Protein AF-0000000083614802 (afdb_homodimer)

Radius of gyration: 26.98 Å; Cα contacts (8 Å, |Δi|>4): 1663; chains: 2; bounding box: 56×86×60 Å

Secondary structure (DSSP, 8-state):
-BGGGS-SSEEEEEHHHHHHHHHHHHHHHHHTT-EE--BTTTT--HHHHHHHHHTT-S-EEESSHHHHHHHHHTT--EEEEEEE--SHHHHHHHHHHTTTSEEEEEE--HHHHHHHHHHHHHHT--EEEEEEB-SS--SSSBSSHHHHHHHHHHHHHSTTEEEEEEEE--GGGTT---HHHHHHHHHHHHHHHHHHHHHHHHTT----EEEE--TTTGGG--TT---SEE---GGGT--HHHHTTT-S----EEEEEEEEEE-SSEEEES--TTTS--SSS--B-TT---S--EE-SS-EEEEGGG----TT-EEEEB-S-HHHHHTT-SEEEEEETTEEEEEEE-TTTT---/-BGGGS-SSEEEEEHHHHHHHHHHHHHHHHHTT-EE--BTTTT--HHHHHHHHHTT-S-EEESSHHHHHHHHHTT-SEEEEEEE--SHHHHHHHHHHTTTSEEEEEE--HHHHHHHHHHHHHHT--EEEEEEB-SS--SSSBSSHHHHHHHHHHHHHSTTEEEEEEEE--GGGTT---HHHHHHHHHHHHHHHHHHHHHHHHTT----EEEE--TTTGGG--TT---SEE---GGGT--HHHHTTT-S----EEEEEEEEEE-SSEEEES--TTTS--SSS--B-TT---S--EE-SS-EEEEGGG----TT-EEEEB-S-HHHHHTT-SEEEEEETTEEEEEEE-TTTT---

InterPro domains:
  IPR001608 Alanine racemase, N-terminal [PF01168] (14-239)
  IPR026956 D-serine dehydratase-like domain [PF14031] (252-335)
  IPR026956 D-serine dehydratase-like domain [SM01119] (252-336)
  IPR029066 PLP-binding barrel [G3DSA:3.20.20.10] (15-237)
  IPR029066 PLP-binding barrel [SSF51419] (13-248)
  IPR042208 D-serine dehydratase-like domain superfamily [G3DSA:2.40.37.20] (6-346)
  IPR051466 D-amino acid metabolism enzyme [PTHR28004] (2-351)

pLDDT: mean 96.14, std 3.64, range [76.19, 98.88]

Sequence (706 aa):
MKISQLETPALYLDLDAFERNQKKMAQRLNKFKIDMFPHYKSVKCTTIAHMQIAAGAKGISCAKTEEAWDLAHAGIENILIANQVTSLENISRVASLAGCCNLTVCIDDEKNIDDLSAAASFYGTVIHCLVECNVGADRCGVNSKEEVLALANKIAESPGLEFQGIQAYAGQISHELDFTIREKVSIEKENYLKSIISFLNENQILVKRVTGVSTGSVQFRNADTVYTDVQVGSYAFMDASYGKLGLEYEHSLFVLSSVMTVNEKFVIMDTGRKSVGVDQAMPQIPGCNCEEINVSEEHTKLPADVLNAKVGDKIPIIPGHCCTTMNLHDYIYFVRDDKIIDRVEITSRGRSRMKISQLETPALYLDLDAFERNQKKMAQRLNKFKIDMFPHYKSVKCTTIAHMQIAAGAKGISCAKTEEAWDLAHAGIENILIANQVTSLENISRVASLAGCCNLTVCIDDEKNIDDLSAAASFYGTVIHCLVECNVGADRCGVNSKEEVLALANKIAESPGLEFQGIQAYAGQISHELDFTIREKVSIEKENYLKSIISFLNENQILVKRVTGVSTGSVQFRNADTVYTDVQVGSYAFMDASYGKLGLEYEHSLFVLSSVMTVNEKFVIMDTGRKSVGVDQAMPQIPGCNCEEINVSEEHTKLPADVLNAKVGDKIPIIPGHCCTTMNLHDYIYFVRDDKIIDRVEITSRGRSR

Structure (mmCIF, N/CA/C/O backbone):
data_AF-0000000083614802-model_v1
#
loop_
_entity.id
_entity.type
_entity.pdbx_description
1 polymer 'D-serine dehydratase-like domain-containing protein'
#
loop_
_atom_site.group_PDB
_atom_site.id
_atom_site.type_symbol
_atom_site.label_atom_id
_atom_site.label_alt_id
_atom_site.label_comp_id
_atom_site.label_asym_id
_atom_site.label_entity_id
_atom_site.label_seq_id
_atom_site.pdbx_PDB_ins_code
_atom_site.Cartn_x
_atom_site.Cartn_y
_atom_site.Cartn_z
_atom_site.occupancy
_atom_site.B_iso_or_equiv
_atom_site.auth_seq_id
_atom_site.auth_comp_id
_atom_site.auth_asym_id
_atom_site.auth_atom_id
_atom_site.pdbx_PDB_model_num
ATOM 1 N N . MET A 1 1 ? 23.062 10.375 -14.578 1 90.38 1 MET A N 1
ATOM 2 C CA . MET A 1 1 ? 22.609 10.859 -13.273 1 90.38 1 MET A CA 1
ATOM 3 C C . MET A 1 1 ? 22.938 9.844 -12.18 1 90.38 1 MET A C 1
ATOM 5 O O . MET A 1 1 ? 22.906 8.641 -12.422 1 90.38 1 MET A O 1
ATOM 9 N N . LYS A 1 2 ? 23.438 10.266 -11.148 1 94.56 2 LYS A N 1
ATOM 10 C CA . LYS A 1 2 ? 23.75 9.398 -10.016 1 94.56 2 LYS A CA 1
ATOM 11 C C . LYS A 1 2 ? 22.531 9.195 -9.117 1 94.56 2 LYS A C 1
ATOM 13 O O . LYS A 1 2 ? 21.609 10.016 -9.117 1 94.56 2 LYS A O 1
ATOM 18 N N . ILE A 1 3 ? 22.531 8.039 -8.398 1 94.81 3 ILE A N 1
ATOM 19 C CA . ILE A 1 3 ? 21.422 7.688 -7.504 1 94.81 3 ILE A CA 1
ATOM 20 C C . ILE A 1 3 ? 21.25 8.781 -6.449 1 94.81 3 ILE A C 1
ATOM 22 O O . ILE A 1 3 ? 20.141 9.07 -6.023 1 94.81 3 ILE A O 1
ATOM 26 N N . SER A 1 4 ? 22.375 9.422 -6.043 1 91.62 4 SER A N 1
ATOM 27 C CA . SER A 1 4 ? 22.344 10.453 -5.012 1 91.62 4 SER A CA 1
ATOM 28 C C . SER A 1 4 ? 21.562 11.68 -5.477 1 91.62 4 SER A C 1
ATOM 30 O O . SER A 1 4 ? 21.219 12.539 -4.668 1 91.62 4 SER A O 1
ATOM 32 N N . GLN A 1 5 ? 21.219 11.773 -6.703 1 92.81 5 GLN A N 1
ATOM 33 C CA . GLN A 1 5 ? 20.531 12.93 -7.27 1 92.81 5 GLN A CA 1
ATOM 34 C C . GLN A 1 5 ? 19.031 12.68 -7.379 1 92.81 5 GLN A C 1
ATOM 36 O O . GLN A 1 5 ? 18.266 13.578 -7.742 1 92.81 5 GLN A O 1
ATOM 41 N N . LEU A 1 6 ? 18.641 11.5 -7.062 1 94.75 6 LEU A N 1
ATOM 42 C CA . LEU A 1 6 ? 17.219 11.18 -7.148 1 94.75 6 LEU A CA 1
ATOM 43 C C . LEU A 1 6 ? 16.438 11.891 -6.055 1 94.75 6 LEU A C 1
ATOM 45 O O . LEU A 1 6 ? 16.906 12 -4.918 1 94.75 6 LEU A O 1
ATOM 49 N N . GLU A 1 7 ? 15.289 12.383 -6.418 1 94.5 7 GLU A N 1
ATOM 50 C CA . GLU A 1 7 ? 14.336 12.82 -5.398 1 94.5 7 GLU A CA 1
ATOM 51 C C . GLU A 1 7 ? 13.781 11.633 -4.617 1 94.5 7 GLU A C 1
ATOM 53 O O . GLU A 1 7 ? 13.555 10.562 -5.184 1 94.5 7 GLU A O 1
ATOM 58 N N . THR A 1 8 ? 13.57 11.812 -3.375 1 96.62 8 THR A N 1
ATOM 59 C CA . THR A 1 8 ? 13.125 10.727 -2.512 1 96.62 8 THR A CA 1
ATOM 60 C C . THR A 1 8 ? 11.703 10.977 -2.02 1 96.62 8 THR A C 1
ATOM 62 O O . THR A 1 8 ? 11.258 12.125 -1.947 1 96.62 8 THR A O 1
ATOM 65 N N . PRO A 1 9 ? 10.984 9.891 -1.75 1 97 9 PRO A N 1
ATOM 66 C CA . PRO A 1 9 ? 11.375 8.484 -1.875 1 97 9 PRO A CA 1
ATOM 67 C C . PRO A 1 9 ? 11.469 8.023 -3.328 1 97 9 PRO A C 1
ATOM 69 O O . PRO A 1 9 ? 10.734 8.516 -4.188 1 97 9 PRO A O 1
ATOM 72 N N . ALA A 1 10 ? 12.414 7.102 -3.559 1 97.94 10 ALA A N 1
ATOM 73 C CA . ALA A 1 10 ? 12.586 6.555 -4.902 1 97.94 10 ALA A CA 1
ATOM 74 C C . ALA A 1 10 ? 12.867 5.059 -4.855 1 97.94 10 ALA A C 1
ATOM 76 O O . ALA A 1 10 ? 13.75 4.609 -4.117 1 97.94 10 ALA A O 1
ATOM 77 N N . LEU A 1 11 ? 12.109 4.316 -5.613 1 98.75 11 LEU A N 1
ATOM 78 C CA . LEU A 1 11 ? 12.328 2.879 -5.75 1 98.75 11 LEU A CA 1
ATOM 79 C C . LEU A 1 11 ? 13.414 2.592 -6.781 1 98.75 11 LEU A C 1
ATOM 81 O O . LEU A 1 11 ? 13.398 3.16 -7.875 1 98.75 11 LEU A O 1
ATOM 85 N N . TYR A 1 12 ? 14.367 1.714 -6.395 1 98.69 12 TYR A N 1
ATOM 86 C CA . TYR A 1 12 ? 15.367 1.394 -7.41 1 98.69 12 TYR A CA 1
ATOM 87 C C . TYR A 1 12 ? 15.82 -0.056 -7.285 1 98.69 12 TYR A C 1
ATOM 89 O O . TYR A 1 12 ? 15.695 -0.665 -6.223 1 98.69 12 TYR A O 1
ATOM 97 N N . LEU A 1 13 ? 16.234 -0.589 -8.367 1 98.81 13 LEU A N 1
ATOM 98 C CA . LEU A 1 13 ? 16.734 -1.951 -8.523 1 98.81 13 LEU A CA 1
ATOM 99 C C . LEU A 1 13 ? 18.234 -1.958 -8.742 1 98.81 13 LEU A C 1
ATOM 101 O O . LEU A 1 13 ? 18.734 -1.324 -9.68 1 98.81 13 LEU A O 1
ATOM 105 N N . ASP A 1 14 ? 18.938 -2.586 -7.84 1 98.69 14 ASP A N 1
ATOM 106 C CA . ASP A 1 14 ? 20.328 -2.895 -8.125 1 98.69 14 ASP A CA 1
ATOM 107 C C . ASP A 1 14 ? 20.453 -3.982 -9.188 1 98.69 14 ASP A C 1
ATOM 109 O O . ASP A 1 14 ? 20.297 -5.168 -8.891 1 98.69 14 ASP A O 1
ATOM 113 N N . LEU A 1 15 ? 20.844 -3.615 -10.367 1 98.5 15 LEU A N 1
ATOM 114 C CA . LEU A 1 15 ? 20.797 -4.516 -11.508 1 98.5 15 LEU A CA 1
ATOM 115 C C . LEU A 1 15 ? 21.812 -5.645 -11.352 1 98.5 15 LEU A C 1
ATOM 117 O O . LEU A 1 15 ? 21.547 -6.785 -11.742 1 98.5 15 LEU A O 1
ATOM 121 N N . ASP A 1 16 ? 22.953 -5.336 -10.82 1 98.56 16 ASP A N 1
ATOM 122 C CA . ASP A 1 16 ? 23.969 -6.371 -10.664 1 98.56 16 ASP A CA 1
ATOM 123 C C . ASP A 1 16 ? 23.5 -7.461 -9.703 1 98.56 16 ASP A C 1
ATOM 125 O O . ASP A 1 16 ? 23.609 -8.648 -10.008 1 98.56 16 ASP A O 1
ATOM 129 N N . ALA A 1 17 ? 23.016 -7.039 -8.555 1 98.62 17 ALA A N 1
ATOM 130 C CA . ALA A 1 17 ? 22.5 -8.008 -7.586 1 98.62 17 ALA A CA 1
ATOM 131 C C . ALA A 1 17 ? 21.344 -8.797 -8.18 1 98.62 17 ALA A C 1
ATOM 133 O O . ALA A 1 17 ? 21.266 -10.016 -8.016 1 98.62 17 ALA A O 1
ATOM 134 N N . PHE A 1 18 ? 20.469 -8.117 -8.891 1 98.75 18 PHE A N 1
ATOM 135 C CA . PHE A 1 18 ? 19.312 -8.734 -9.539 1 98.75 18 PHE A CA 1
ATOM 136 C C . PHE A 1 18 ? 19.766 -9.805 -10.531 1 98.75 18 PHE A C 1
ATOM 138 O O . PHE A 1 18 ? 19.266 -10.93 -10.516 1 98.75 18 PHE A O 1
ATOM 145 N N . GLU A 1 19 ? 20.703 -9.461 -11.328 1 98.69 19 GLU A N 1
ATOM 146 C CA . GLU A 1 19 ? 21.203 -10.383 -12.344 1 98.69 19 GLU A CA 1
ATOM 147 C C . GLU A 1 19 ? 21.906 -11.586 -11.711 1 98.69 19 GLU A C 1
ATOM 149 O O . GLU A 1 19 ? 21.766 -12.711 -12.195 1 98.69 19 GLU A O 1
ATOM 154 N N . ARG A 1 20 ? 22.609 -11.336 -10.656 1 98.69 20 ARG A N 1
ATOM 155 C CA . ARG A 1 20 ? 23.234 -12.453 -9.945 1 98.69 20 ARG A CA 1
ATOM 156 C C . ARG A 1 20 ? 22.172 -13.383 -9.367 1 98.69 20 ARG A C 1
ATOM 158 O O . ARG A 1 20 ? 22.312 -14.602 -9.406 1 98.69 20 ARG A O 1
ATOM 165 N N . ASN A 1 21 ? 21.094 -12.805 -8.82 1 98.75 21 ASN A N 1
ATOM 166 C CA . ASN A 1 21 ? 19.984 -13.609 -8.328 1 98.75 21 ASN A CA 1
ATOM 167 C C . ASN A 1 21 ? 19.359 -14.453 -9.445 1 98.75 21 ASN A C 1
ATOM 169 O O . ASN A 1 21 ? 19.094 -15.641 -9.25 1 98.75 21 ASN A O 1
ATOM 173 N N . GLN A 1 22 ? 19.172 -13.797 -10.609 1 98.56 22 GLN A N 1
ATOM 174 C CA . GLN A 1 22 ? 18.594 -14.5 -11.758 1 98.56 22 GLN A CA 1
ATOM 175 C C . GLN A 1 22 ? 19.469 -15.688 -12.156 1 98.56 22 GLN A C 1
ATOM 177 O O . GLN A 1 22 ? 18.953 -16.797 -12.367 1 98.56 22 GLN A O 1
ATOM 182 N N . LYS A 1 23 ? 20.703 -15.453 -12.258 1 98.19 23 LYS A N 1
ATOM 183 C CA . LYS A 1 23 ? 21.656 -16.484 -12.688 1 98.19 23 LYS A CA 1
ATOM 184 C C . LYS A 1 23 ? 21.688 -17.641 -11.695 1 98.19 23 LYS A C 1
ATOM 186 O O . LYS A 1 23 ? 21.656 -18.812 -12.094 1 98.19 23 LYS A O 1
ATOM 191 N N . LYS A 1 24 ? 21.719 -17.297 -10.453 1 98.12 24 LYS A N 1
ATOM 192 C CA . LYS A 1 24 ? 21.766 -18.328 -9.406 1 98.12 24 LYS A CA 1
ATOM 193 C C . LYS A 1 24 ? 20.531 -19.203 -9.43 1 98.12 24 LYS A C 1
ATOM 195 O O . LYS A 1 24 ? 20.625 -20.422 -9.336 1 98.12 24 LYS A O 1
ATOM 200 N N . MET A 1 25 ? 19.359 -18.625 -9.539 1 98.38 25 MET A N 1
ATOM 201 C CA . MET A 1 25 ? 18.109 -19.375 -9.586 1 98.38 25 MET A CA 1
ATOM 202 C C . MET A 1 25 ? 18.062 -20.25 -10.836 1 98.38 25 MET A C 1
ATOM 204 O O . MET A 1 25 ? 17.719 -21.438 -10.75 1 98.38 25 MET A O 1
ATOM 208 N N . ALA A 1 26 ? 18.422 -19.688 -11.961 1 97.69 26 ALA A N 1
ATOM 209 C CA . ALA A 1 26 ? 18.422 -20.438 -13.211 1 97.69 26 ALA A CA 1
ATOM 210 C C . ALA A 1 26 ? 19.359 -21.641 -13.125 1 97.69 26 ALA A C 1
ATOM 212 O O . ALA A 1 26 ? 18.984 -22.734 -13.555 1 97.69 26 ALA A O 1
ATOM 213 N N . GLN A 1 27 ? 20.547 -21.391 -12.625 1 97.31 27 GLN A N 1
ATOM 214 C CA . GLN A 1 27 ? 21.516 -22.469 -12.492 1 97.31 27 GLN A CA 1
ATOM 215 C C . GLN A 1 27 ? 20.969 -23.594 -11.609 1 97.31 27 GLN A C 1
ATOM 217 O O . GLN A 1 27 ? 21.109 -24.781 -11.945 1 97.31 27 GLN A O 1
ATOM 222 N N . ARG A 1 28 ? 20.344 -23.234 -10.547 1 96.81 28 ARG A N 1
ATOM 223 C CA . ARG A 1 28 ? 19.781 -24.219 -9.641 1 96.81 28 ARG A CA 1
ATOM 224 C C . ARG A 1 28 ? 18.719 -25.047 -10.344 1 96.81 28 ARG A C 1
ATOM 226 O O . ARG A 1 28 ? 18.734 -26.281 -10.266 1 96.81 28 ARG A O 1
ATOM 233 N N . LEU A 1 29 ? 17.812 -24.422 -10.945 1 97.81 29 LEU A N 1
ATOM 234 C CA . LEU A 1 29 ? 16.672 -25.094 -11.555 1 97.81 29 LEU A CA 1
ATOM 235 C C . LEU A 1 29 ? 17.109 -25.922 -12.758 1 97.81 29 LEU A C 1
ATOM 237 O O . LEU A 1 29 ? 16.594 -27.031 -12.977 1 97.81 29 LEU A O 1
ATOM 241 N N . ASN A 1 30 ? 18.047 -25.375 -13.531 1 96.81 30 ASN A N 1
ATOM 242 C CA . ASN A 1 30 ? 18.562 -26.109 -14.688 1 96.81 30 ASN A CA 1
ATOM 243 C C . ASN A 1 30 ? 19.203 -27.422 -14.281 1 96.81 30 ASN A C 1
ATOM 245 O O . ASN A 1 30 ? 19.109 -28.422 -15.008 1 96.81 30 ASN A O 1
ATOM 249 N N . LYS A 1 31 ? 19.875 -27.359 -13.172 1 96.38 31 LYS A N 1
ATOM 250 C CA . LYS A 1 31 ? 20.531 -28.562 -12.656 1 96.38 31 LYS A CA 1
ATOM 251 C C . LYS A 1 31 ? 19.547 -29.719 -12.523 1 96.38 31 LYS A C 1
ATOM 253 O O . LYS A 1 31 ? 19.906 -30.875 -12.734 1 96.38 31 LYS A O 1
ATOM 258 N N . PHE A 1 32 ? 18.312 -29.406 -12.211 1 96.69 32 PHE A N 1
ATOM 259 C CA . PHE A 1 32 ? 17.312 -30.438 -11.938 1 96.69 32 PHE A CA 1
ATOM 260 C C . PHE A 1 32 ? 16.25 -30.469 -13.023 1 96.69 32 PHE A C 1
ATOM 262 O O . PHE A 1 32 ? 15.211 -31.109 -12.867 1 96.69 32 PHE A O 1
ATOM 269 N N . LYS A 1 33 ? 16.453 -29.688 -14.094 1 96.88 33 LYS A N 1
ATOM 270 C CA . LYS A 1 33 ? 15.547 -29.625 -15.234 1 96.88 33 LYS A CA 1
ATOM 271 C C . LYS A 1 33 ? 14.148 -29.188 -14.797 1 96.88 33 LYS A C 1
ATOM 273 O O . LYS A 1 33 ? 13.148 -29.781 -15.203 1 96.88 33 LYS A O 1
ATOM 278 N N . ILE A 1 34 ? 14.062 -28.281 -13.922 1 98.31 34 ILE A N 1
ATOM 279 C CA . ILE A 1 34 ? 12.828 -27.656 -13.453 1 98.31 34 ILE A CA 1
ATOM 280 C C . ILE A 1 34 ? 12.648 -26.297 -14.148 1 98.31 34 ILE A C 1
ATOM 282 O O . ILE A 1 34 ? 13.586 -25.5 -14.227 1 98.31 34 ILE A O 1
ATOM 286 N N . ASP A 1 35 ? 11.508 -26.109 -14.727 1 98.44 35 ASP A N 1
ATOM 287 C CA . ASP A 1 35 ? 11.234 -24.828 -15.391 1 98.44 35 ASP A CA 1
ATOM 288 C C . ASP A 1 35 ? 10.898 -23.75 -14.367 1 98.44 35 ASP A C 1
ATOM 290 O O . ASP A 1 35 ? 10.461 -24.047 -13.258 1 98.44 35 ASP A O 1
ATOM 294 N N . MET A 1 36 ? 11.117 -22.547 -14.766 1 98.25 36 MET A N 1
ATOM 295 C CA . MET A 1 36 ? 10.828 -21.391 -13.898 1 98.25 36 MET A CA 1
ATOM 296 C C . MET A 1 36 ? 9.68 -20.562 -14.461 1 98.25 36 MET A C 1
ATOM 298 O O . MET A 1 36 ? 9.703 -20.172 -15.633 1 98.25 36 MET A O 1
ATOM 302 N N . PHE A 1 37 ? 8.703 -20.344 -13.672 1 98.69 37 PHE A N 1
ATOM 303 C CA . PHE A 1 37 ? 7.586 -19.438 -13.914 1 98.69 37 PHE A CA 1
ATOM 304 C C . PHE A 1 37 ? 7.473 -18.406 -12.797 1 98.69 37 PHE A C 1
ATOM 306 O O . PHE A 1 37 ? 6.539 -18.469 -11.992 1 98.69 37 PHE A O 1
ATOM 313 N N . PRO A 1 38 ? 8.359 -17.469 -12.797 1 98.69 38 PRO A N 1
ATOM 314 C CA . PRO A 1 38 ? 8.375 -16.516 -11.688 1 98.69 38 PRO A CA 1
ATOM 315 C C . PRO A 1 38 ? 7.031 -15.812 -11.492 1 98.69 38 PRO A C 1
ATOM 317 O O . PRO A 1 38 ? 6.348 -15.5 -12.469 1 98.69 38 PRO A O 1
ATOM 320 N N . HIS A 1 39 ? 6.688 -15.641 -10.242 1 98.38 39 HIS A N 1
ATOM 321 C CA . HIS A 1 39 ? 5.41 -15.008 -9.945 1 98.38 39 HIS A CA 1
ATOM 322 C C . HIS A 1 39 ? 5.492 -13.492 -10.133 1 98.38 39 HIS A C 1
ATOM 324 O O . HIS A 1 39 ? 6.312 -12.828 -9.5 1 98.38 39 HIS A O 1
ATOM 330 N N . TYR A 1 40 ? 4.594 -12.961 -10.898 1 98.31 40 TYR A N 1
ATOM 331 C CA . TYR A 1 40 ? 4.578 -11.586 -11.367 1 98.31 40 TYR A CA 1
ATOM 332 C C . TYR A 1 40 ? 4.176 -10.633 -10.25 1 98.31 40 TYR A C 1
ATOM 334 O O . TYR A 1 40 ? 4.488 -9.438 -10.305 1 98.31 40 TYR A O 1
ATOM 342 N N . LYS A 1 41 ? 3.5 -11.117 -9.242 1 94.31 41 LYS A N 1
ATOM 343 C CA . LYS A 1 41 ? 2.998 -10.281 -8.164 1 94.31 41 LYS A CA 1
ATOM 344 C C . LYS A 1 41 ? 4.141 -9.555 -7.449 1 94.31 41 LYS A C 1
ATOM 346 O O . LYS A 1 41 ? 3.936 -8.492 -6.855 1 94.31 41 LYS A O 1
ATOM 351 N N . SER A 1 42 ? 5.367 -10.07 -7.523 1 95.19 42 SER A N 1
ATOM 352 C CA . SER A 1 42 ? 6.523 -9.477 -6.859 1 95.19 42 SER A CA 1
ATOM 353 C C . SER A 1 42 ? 7.066 -8.289 -7.652 1 95.19 42 SER A C 1
ATOM 355 O O . SER A 1 42 ? 7.473 -7.281 -7.07 1 95.19 42 SER A O 1
ATOM 357 N N . VAL A 1 43 ? 7.035 -8.445 -8.977 1 97.31 43 VAL A N 1
ATOM 358 C CA . VAL A 1 43 ? 7.754 -7.445 -9.766 1 97.31 43 VAL A CA 1
ATOM 359 C C . VAL A 1 43 ? 6.762 -6.461 -10.375 1 97.31 43 VAL A C 1
ATOM 361 O O . VAL A 1 43 ? 7.039 -5.262 -10.469 1 97.31 43 VAL A O 1
ATOM 364 N N . LYS A 1 44 ? 5.598 -6.938 -10.891 1 98.06 44 LYS A N 1
ATOM 365 C CA . LYS A 1 44 ? 4.527 -6.145 -11.492 1 98.06 44 LYS A CA 1
ATOM 366 C C . LYS A 1 44 ? 5.062 -5.262 -12.617 1 98.06 44 LYS A C 1
ATOM 368 O O . LYS A 1 44 ? 4.488 -4.211 -12.914 1 98.06 44 LYS A O 1
ATOM 373 N N . CYS A 1 45 ? 6.098 -5.574 -13.219 1 98.69 45 CYS A N 1
ATOM 374 C CA . CYS A 1 45 ? 6.809 -4.816 -14.242 1 98.69 45 CYS A CA 1
ATOM 375 C C . CYS A 1 45 ? 7.152 -5.703 -15.438 1 98.69 45 CYS A C 1
ATOM 377 O O . CYS A 1 45 ? 8.016 -6.578 -15.336 1 98.69 45 CYS A O 1
ATOM 379 N N . THR A 1 46 ? 6.559 -5.434 -16.594 1 98.75 46 THR A N 1
ATOM 380 C CA . THR A 1 46 ? 6.727 -6.312 -17.75 1 98.75 46 THR A CA 1
ATOM 381 C C . THR A 1 46 ? 8.172 -6.285 -18.25 1 98.75 46 THR A C 1
ATOM 383 O O . THR A 1 46 ? 8.672 -7.289 -18.766 1 98.75 46 THR A O 1
ATOM 386 N N . THR A 1 47 ? 8.883 -5.148 -18.047 1 98.75 47 THR A N 1
ATOM 387 C CA . THR A 1 47 ? 10.305 -5.086 -18.391 1 98.75 47 THR A CA 1
ATOM 388 C C . THR A 1 47 ? 11.102 -6.105 -17.578 1 98.75 47 THR A C 1
ATOM 390 O O . THR A 1 47 ? 11.93 -6.832 -18.125 1 98.75 47 THR A O 1
ATOM 393 N N . ILE A 1 48 ? 10.789 -6.219 -16.312 1 98.75 48 ILE A N 1
ATOM 394 C CA . ILE A 1 48 ? 11.492 -7.176 -15.461 1 98.75 48 ILE A CA 1
ATOM 395 C C . ILE A 1 48 ? 11.07 -8.594 -15.828 1 98.75 48 ILE A C 1
ATOM 397 O O . ILE A 1 48 ? 11.891 -9.516 -15.812 1 98.75 48 ILE A O 1
ATOM 401 N N . ALA A 1 49 ? 9.789 -8.773 -16.156 1 98.75 49 ALA A N 1
ATOM 402 C CA . ALA A 1 49 ? 9.336 -10.086 -16.625 1 98.75 49 ALA A CA 1
ATOM 403 C C . ALA A 1 49 ? 10.133 -10.539 -17.844 1 98.75 49 ALA A C 1
ATOM 405 O O . ALA A 1 49 ? 10.555 -11.695 -17.922 1 98.75 49 ALA A O 1
ATOM 406 N N . HIS A 1 50 ? 10.391 -9.641 -18.781 1 98.81 50 HIS A N 1
ATOM 407 C CA . HIS A 1 50 ? 11.18 -9.969 -19.953 1 98.81 50 HIS A CA 1
ATOM 408 C C . HIS A 1 50 ? 12.617 -10.305 -19.578 1 98.81 50 HIS A C 1
ATOM 410 O O . HIS A 1 50 ? 13.234 -11.188 -20.188 1 98.81 50 HIS A O 1
ATOM 416 N N . MET A 1 51 ? 13.133 -9.602 -18.609 1 98.69 51 MET A N 1
ATOM 417 C CA . MET A 1 51 ? 14.484 -9.914 -18.141 1 98.69 51 MET A CA 1
ATOM 418 C C . MET A 1 51 ? 14.539 -11.312 -17.547 1 98.69 51 MET A C 1
ATOM 420 O O . MET A 1 51 ? 15.523 -12.031 -17.719 1 98.69 51 MET A O 1
ATOM 424 N N . GLN A 1 52 ? 13.492 -11.703 -16.812 1 98.69 52 GLN A N 1
ATOM 425 C CA . GLN A 1 52 ? 13.43 -13.039 -16.234 1 98.69 52 GLN A CA 1
ATOM 426 C C . GLN A 1 52 ? 13.328 -14.102 -17.328 1 98.69 52 GLN A C 1
ATOM 428 O O . GLN A 1 52 ? 13.961 -15.156 -17.234 1 98.69 52 GLN A O 1
ATOM 433 N N . ILE A 1 53 ? 12.562 -13.836 -18.375 1 98.69 53 ILE A N 1
ATOM 434 C CA . ILE A 1 53 ? 12.461 -14.734 -19.516 1 98.69 53 ILE A CA 1
ATOM 435 C C . ILE A 1 53 ? 13.82 -14.867 -20.188 1 98.69 53 ILE A C 1
ATOM 437 O O . ILE A 1 53 ? 14.273 -15.984 -20.484 1 98.69 53 ILE A O 1
ATOM 441 N N . ALA A 1 54 ? 14.484 -13.766 -20.375 1 98.31 54 ALA A N 1
ATOM 442 C CA . ALA A 1 54 ? 15.812 -13.766 -20.984 1 98.31 54 ALA A CA 1
ATOM 443 C C . ALA A 1 54 ? 16.797 -14.57 -20.141 1 98.31 54 ALA A C 1
ATOM 445 O O . ALA A 1 54 ? 17.75 -15.164 -20.672 1 98.31 54 ALA A O 1
ATOM 446 N N . ALA A 1 55 ? 16.547 -14.625 -18.875 1 97.88 55 ALA A N 1
ATOM 447 C CA . ALA A 1 55 ? 17.422 -15.328 -17.953 1 97.88 55 ALA A CA 1
ATOM 448 C C . ALA A 1 55 ? 17.078 -16.812 -17.875 1 97.88 55 ALA A C 1
ATOM 450 O O . ALA A 1 55 ? 17.766 -17.594 -17.203 1 97.88 55 ALA A O 1
ATOM 451 N N . GLY A 1 56 ? 15.977 -17.172 -18.516 1 97.38 56 GLY A N 1
ATOM 452 C CA . GLY A 1 56 ? 15.734 -18.609 -18.609 1 97.38 56 GLY A CA 1
ATOM 453 C C . GLY A 1 56 ? 14.328 -19 -18.203 1 97.38 56 GLY A C 1
ATOM 454 O O . GLY A 1 56 ? 13.953 -20.172 -18.312 1 97.38 56 GLY A O 1
ATOM 455 N N . ALA A 1 57 ? 13.5 -18.094 -17.688 1 98.56 57 ALA A N 1
ATOM 456 C CA . ALA A 1 57 ? 12.117 -18.422 -17.344 1 98.56 57 ALA A CA 1
ATOM 457 C C . ALA A 1 57 ? 11.344 -18.875 -18.594 1 98.56 57 ALA A C 1
ATOM 459 O O . ALA A 1 57 ? 11.516 -18.312 -19.672 1 98.56 57 ALA A O 1
ATOM 460 N N . LYS A 1 58 ? 10.484 -19.812 -18.438 1 98.62 58 LYS A N 1
ATOM 461 C CA . LYS A 1 58 ? 9.727 -20.375 -19.547 1 98.62 58 LYS A CA 1
ATOM 462 C C . LYS A 1 58 ? 8.359 -19.688 -19.672 1 98.62 58 LYS A C 1
ATOM 464 O O . LYS A 1 58 ? 7.641 -19.906 -20.641 1 98.62 58 LYS A O 1
ATOM 469 N N . GLY A 1 59 ? 8 -18.906 -18.781 1 98.75 59 GLY A N 1
ATOM 470 C CA . GLY A 1 59 ? 6.762 -18.141 -18.672 1 98.75 59 GLY A CA 1
ATOM 471 C C . GLY A 1 59 ? 6.668 -17.344 -17.375 1 98.75 59 GLY A C 1
ATOM 472 O O . GLY A 1 59 ? 7.652 -17.219 -16.656 1 98.75 59 GLY A O 1
ATOM 473 N N . ILE A 1 60 ? 5.52 -16.781 -17.172 1 98.88 60 ILE A N 1
ATOM 474 C CA . ILE A 1 60 ? 5.305 -15.953 -15.992 1 98.88 60 ILE A CA 1
ATOM 475 C C . ILE A 1 60 ? 3.996 -16.359 -15.312 1 98.88 60 ILE A C 1
ATOM 477 O O . ILE A 1 60 ? 2.984 -16.578 -15.984 1 98.88 60 ILE A O 1
ATOM 481 N N . SER A 1 61 ? 4.047 -16.516 -14.031 1 98.81 61 SER A N 1
ATOM 482 C CA . SER A 1 61 ? 2.842 -16.703 -13.234 1 98.81 61 SER A CA 1
ATOM 483 C C . SER A 1 61 ? 2.326 -15.367 -12.703 1 98.81 61 SER A C 1
ATOM 485 O O . SER A 1 61 ? 3.109 -14.445 -12.469 1 98.81 61 SER A O 1
ATOM 487 N N . CYS A 1 62 ? 1 -15.25 -12.562 1 98.31 62 CYS A N 1
ATOM 488 C CA . CYS A 1 62 ? 0.383 -14.078 -11.953 1 98.31 62 CYS A CA 1
ATOM 489 C C . CYS A 1 62 ? -0.847 -14.469 -11.141 1 98.31 62 CYS A C 1
ATOM 491 O O . CYS A 1 62 ? -1.256 -15.633 -11.148 1 98.31 62 CYS A O 1
ATOM 493 N N . ALA A 1 63 ? -1.367 -13.523 -10.406 1 96.25 63 ALA A N 1
ATOM 494 C CA . ALA A 1 63 ? -2.482 -13.82 -9.508 1 96.25 63 ALA A CA 1
ATOM 495 C C . ALA A 1 63 ? -3.795 -13.281 -10.07 1 96.25 63 ALA A C 1
ATOM 497 O O . ALA A 1 63 ? -4.875 -13.75 -9.695 1 96.25 63 ALA A O 1
ATOM 498 N N . LYS A 1 64 ? -3.713 -12.305 -10.945 1 97.06 64 LYS A N 1
ATOM 499 C CA . LYS A 1 64 ? -4.914 -11.578 -11.352 1 97.06 64 LYS A CA 1
ATOM 500 C C . LYS A 1 64 ? -5.031 -11.516 -12.875 1 97.06 64 LYS A C 1
ATOM 502 O O . LYS A 1 64 ? -4.02 -11.438 -13.578 1 97.06 64 LYS A O 1
ATOM 507 N N . THR A 1 65 ? -6.297 -11.43 -13.352 1 97.88 65 THR A N 1
ATOM 508 C CA . THR A 1 65 ? -6.562 -11.391 -14.781 1 97.88 65 THR A CA 1
ATOM 509 C C . THR A 1 65 ? -5.984 -10.125 -15.406 1 97.88 65 THR A C 1
ATOM 511 O O . THR A 1 65 ? -5.453 -10.164 -16.516 1 97.88 65 THR A O 1
ATOM 514 N N . GLU A 1 66 ? -5.988 -8.992 -14.68 1 97.62 66 GLU A N 1
ATOM 515 C CA . GLU A 1 66 ? -5.438 -7.754 -15.219 1 97.62 66 GLU A CA 1
ATOM 516 C C . GLU A 1 66 ? -3.922 -7.848 -15.383 1 97.62 66 GLU A C 1
ATOM 518 O O . GLU A 1 66 ? -3.355 -7.27 -16.312 1 97.62 66 GLU A O 1
ATOM 523 N N . GLU A 1 67 ? -3.32 -8.562 -14.5 1 98.25 67 GLU A N 1
ATOM 524 C CA . GLU A 1 67 ? -1.89 -8.805 -14.664 1 98.25 67 GLU A CA 1
ATOM 525 C C . GLU A 1 67 ? -1.612 -9.648 -15.906 1 98.25 67 GLU A C 1
ATOM 527 O O . GLU A 1 67 ? -0.688 -9.352 -16.672 1 98.25 67 GLU A O 1
ATOM 532 N N . ALA A 1 68 ? -2.406 -10.703 -16.062 1 98.69 68 ALA A N 1
ATOM 533 C CA . ALA A 1 68 ? -2.264 -11.547 -17.25 1 98.69 68 ALA A CA 1
ATOM 534 C C . ALA A 1 68 ? -2.447 -10.734 -18.531 1 98.69 68 ALA A C 1
ATOM 536 O O . ALA A 1 68 ? -1.726 -10.938 -19.5 1 98.69 68 ALA A O 1
ATOM 537 N N . TRP A 1 69 ? -3.4 -9.844 -18.469 1 98.06 69 TRP A N 1
ATOM 538 C CA . TRP A 1 69 ? -3.658 -8.977 -19.609 1 98.06 69 TRP A CA 1
ATOM 539 C C . TRP A 1 69 ? -2.426 -8.148 -19.953 1 98.06 69 TRP A C 1
ATOM 541 O O . TRP A 1 69 ? -2.018 -8.086 -21.125 1 98.06 69 TRP A O 1
ATOM 551 N N . ASP A 1 70 ? -1.817 -7.504 -18.969 1 98.44 70 ASP A N 1
ATOM 552 C CA . ASP A 1 70 ? -0.617 -6.699 -19.172 1 98.44 70 ASP A CA 1
ATOM 553 C C . ASP A 1 70 ? 0.525 -7.551 -19.719 1 98.44 70 ASP A C 1
ATOM 555 O O . ASP A 1 70 ? 1.235 -7.125 -20.641 1 98.44 70 ASP A O 1
ATOM 559 N N . LEU A 1 71 ? 0.689 -8.742 -19.141 1 98.75 71 LEU A N 1
ATOM 560 C CA . LEU A 1 71 ? 1.753 -9.648 -19.562 1 98.75 71 LEU A CA 1
ATOM 561 C C . LEU A 1 71 ? 1.564 -10.062 -21.016 1 98.75 71 LEU A C 1
ATOM 563 O O . LEU A 1 71 ? 2.512 -10.023 -21.812 1 98.75 71 LEU A O 1
ATOM 567 N N . ALA A 1 72 ? 0.348 -10.453 -21.375 1 98.62 72 ALA A N 1
ATOM 568 C CA . ALA A 1 72 ? 0.054 -10.867 -22.75 1 98.62 72 ALA A CA 1
ATOM 569 C C . ALA A 1 72 ? 0.301 -9.734 -23.734 1 98.62 72 ALA A C 1
ATOM 571 O O . ALA A 1 72 ? 0.913 -9.938 -24.781 1 98.62 72 ALA A O 1
ATOM 572 N N . HIS A 1 73 ? -0.106 -8.57 -23.391 1 97.81 73 HIS A N 1
ATOM 573 C CA . HIS A 1 73 ? 0.057 -7.414 -24.266 1 97.81 73 HIS A CA 1
ATOM 574 C C . HIS A 1 73 ? 1.525 -7.023 -24.391 1 97.81 73 HIS A C 1
ATOM 576 O O . HIS A 1 73 ? 1.917 -6.383 -25.375 1 97.81 73 HIS A O 1
ATOM 582 N N . ALA A 1 74 ? 2.285 -7.43 -23.438 1 98.31 74 ALA A N 1
ATOM 583 C CA . ALA A 1 74 ? 3.723 -7.176 -23.5 1 98.31 74 ALA A CA 1
ATOM 584 C C . ALA A 1 74 ? 4.441 -8.258 -24.297 1 98.31 74 ALA A C 1
ATOM 586 O O . ALA A 1 74 ? 5.652 -8.18 -24.516 1 98.31 74 ALA A O 1
ATOM 587 N N . GLY A 1 75 ? 3.74 -9.305 -24.688 1 98.31 75 GLY A N 1
ATOM 588 C CA . GLY A 1 75 ? 4.32 -10.305 -25.578 1 98.31 75 GLY A CA 1
ATOM 589 C C . GLY A 1 75 ? 4.75 -11.562 -24.859 1 98.31 75 GLY A C 1
ATOM 590 O O . GLY A 1 75 ? 5.441 -12.406 -25.422 1 98.31 75 GLY A O 1
ATOM 591 N N . ILE A 1 76 ? 4.414 -11.695 -23.594 1 98.56 76 ILE A N 1
ATOM 592 C CA . ILE A 1 76 ? 4.734 -12.93 -22.891 1 98.56 76 ILE A CA 1
ATOM 593 C C . ILE A 1 76 ? 3.859 -14.07 -23.406 1 98.56 76 ILE A C 1
ATOM 595 O O . ILE A 1 76 ? 2.631 -13.969 -23.406 1 98.56 76 ILE A O 1
ATOM 599 N N . GLU A 1 77 ? 4.418 -15.148 -23.75 1 98.25 77 GLU A N 1
ATOM 600 C CA . GLU A 1 77 ? 3.721 -16.203 -24.469 1 98.25 77 GLU A CA 1
ATOM 601 C C . GLU A 1 77 ? 3.049 -17.188 -23.516 1 98.25 77 GLU A C 1
ATOM 603 O O . GLU A 1 77 ? 1.929 -17.625 -23.766 1 98.25 77 GLU A O 1
ATOM 608 N N . ASN A 1 78 ? 3.77 -17.562 -22.469 1 98.81 78 ASN A N 1
ATOM 609 C CA . ASN A 1 78 ? 3.26 -18.516 -21.5 1 98.81 78 ASN A CA 1
ATOM 610 C C . ASN A 1 78 ? 2.898 -17.828 -20.172 1 98.81 78 ASN A C 1
ATOM 612 O O . ASN A 1 78 ? 3.771 -17.312 -19.484 1 98.81 78 ASN A O 1
ATOM 616 N N . ILE A 1 79 ? 1.602 -17.844 -19.859 1 98.88 79 ILE A N 1
ATOM 617 C CA . ILE A 1 79 ? 1.122 -17.141 -18.672 1 98.88 79 ILE A CA 1
ATOM 618 C C . ILE A 1 79 ? 0.26 -18.078 -17.828 1 98.88 79 ILE A C 1
ATOM 620 O O . ILE A 1 79 ? -0.609 -18.781 -18.359 1 98.88 79 ILE A O 1
ATOM 624 N N . LEU A 1 80 ? 0.582 -18.172 -16.594 1 98.88 80 LEU A N 1
ATOM 625 C CA . LEU A 1 80 ? -0.219 -18.906 -15.617 1 98.88 80 LEU A CA 1
ATOM 626 C C . LEU A 1 80 ? -0.898 -17.953 -14.641 1 98.88 80 LEU A C 1
ATOM 628 O O . LEU A 1 80 ? -0.225 -17.219 -13.914 1 98.88 80 LEU A O 1
ATOM 632 N N . ILE A 1 81 ? -2.213 -17.906 -14.648 1 98.56 81 ILE A N 1
ATOM 633 C CA . ILE A 1 81 ? -2.928 -17.266 -13.539 1 98.56 81 ILE A CA 1
ATOM 634 C C . ILE A 1 81 ? -3.066 -18.266 -12.391 1 98.56 81 ILE A C 1
ATOM 636 O O . ILE A 1 81 ? -3.98 -19.094 -12.383 1 98.56 81 ILE A O 1
ATOM 640 N N . ALA A 1 82 ? -2.141 -18.125 -11.445 1 97.5 82 ALA A N 1
ATOM 641 C CA . ALA A 1 82 ? -2.094 -19.031 -10.297 1 97.5 82 ALA A CA 1
ATOM 642 C C . ALA A 1 82 ? -3.17 -18.688 -9.281 1 97.5 82 ALA A C 1
ATOM 644 O O . ALA A 1 82 ? -2.865 -18.438 -8.109 1 97.5 82 ALA A O 1
ATOM 645 N N . ASN A 1 83 ? -4.398 -18.641 -9.711 1 95.19 83 ASN A N 1
ATOM 646 C CA . ASN A 1 83 ? -5.598 -18.297 -8.953 1 95.19 83 ASN A CA 1
ATOM 647 C C . ASN A 1 83 ? -6.867 -18.75 -9.68 1 95.19 83 ASN A C 1
ATOM 649 O O . ASN A 1 83 ? -6.828 -19.047 -10.875 1 95.19 83 ASN A O 1
ATOM 653 N N . GLN A 1 84 ? -8.039 -18.812 -8.945 1 94.19 84 GLN A N 1
ATOM 654 C CA . GLN A 1 84 ? -9.32 -19.094 -9.578 1 94.19 84 GLN A CA 1
ATOM 655 C C . GLN A 1 84 ? -9.898 -17.844 -10.234 1 94.19 84 GLN A C 1
ATOM 657 O O . GLN A 1 84 ? -9.844 -16.75 -9.656 1 94.19 84 GLN A O 1
ATOM 662 N N . VAL A 1 85 ? -10.312 -18.016 -11.43 1 95.69 85 VAL A N 1
ATOM 663 C CA . VAL A 1 85 ? -11.023 -16.953 -12.133 1 95.69 85 VAL A CA 1
ATOM 664 C C . VAL A 1 85 ? -12.516 -17.25 -12.156 1 95.69 85 VAL A C 1
ATOM 666 O O . VAL A 1 85 ? -12.977 -18.094 -12.93 1 95.69 85 VAL A O 1
ATOM 669 N N . THR A 1 86 ? -13.273 -16.484 -11.336 1 93 86 THR A N 1
ATOM 670 C CA . THR A 1 86 ? -14.641 -16.953 -11.109 1 93 86 THR A CA 1
ATOM 671 C C . THR A 1 86 ? -15.648 -15.883 -11.523 1 93 86 THR A C 1
ATOM 673 O O . THR A 1 86 ? -16.844 -16.188 -11.688 1 93 86 THR A O 1
ATOM 676 N N . SER A 1 87 ? -15.234 -14.625 -11.602 1 92.31 87 SER A N 1
ATOM 677 C CA . SER A 1 87 ? -16.188 -13.617 -12.078 1 92.31 87 SER A CA 1
ATOM 678 C C . SER A 1 87 ? -16.422 -13.75 -13.578 1 92.31 87 SER A C 1
ATOM 680 O O . SER A 1 87 ? -15.492 -14.023 -14.344 1 92.31 87 SER A O 1
ATOM 682 N N . LEU A 1 88 ? -17.656 -13.531 -14.016 1 91.81 88 LEU A N 1
ATOM 683 C CA . LEU A 1 88 ? -18.016 -13.711 -15.422 1 91.81 88 LEU A CA 1
ATOM 684 C C . LEU A 1 88 ? -17.203 -12.773 -16.312 1 91.81 88 LEU A C 1
ATOM 686 O O . LEU A 1 88 ? -16.797 -13.148 -17.406 1 91.81 88 LEU A O 1
ATOM 690 N N . GLU A 1 89 ? -17.031 -11.578 -15.82 1 93.25 89 GLU A N 1
ATOM 691 C CA . GLU A 1 89 ? -16.234 -10.617 -16.578 1 93.25 89 GLU A CA 1
ATOM 692 C C . GLU A 1 89 ? -14.812 -11.117 -16.797 1 93.25 89 GLU A C 1
ATOM 694 O O . GLU A 1 89 ? -14.289 -11.062 -17.906 1 93.25 89 GLU A O 1
ATOM 699 N N . ASN A 1 90 ? -14.234 -11.617 -15.773 1 96 90 ASN A N 1
ATOM 700 C CA . ASN A 1 90 ? -12.859 -12.094 -15.867 1 96 90 ASN A CA 1
ATOM 701 C C . ASN A 1 90 ? -12.766 -13.406 -16.656 1 96 90 ASN A C 1
ATOM 703 O O . ASN A 1 90 ? -11.781 -13.648 -17.344 1 96 90 ASN A O 1
ATOM 707 N N . ILE A 1 91 ? -13.789 -14.234 -16.531 1 97.31 91 ILE A N 1
ATOM 708 C CA . ILE A 1 91 ? -13.836 -15.461 -17.312 1 97.31 91 ILE A CA 1
ATOM 709 C C . ILE A 1 91 ? -13.836 -15.125 -18.797 1 97.31 91 ILE A C 1
ATOM 711 O O . ILE A 1 91 ? -13.094 -15.734 -19.578 1 97.31 91 ILE A O 1
ATOM 715 N N . SER A 1 92 ? -14.633 -14.148 -19.156 1 97.69 92 SER A N 1
ATOM 716 C CA . SER A 1 92 ? -14.672 -13.711 -20.547 1 97.69 92 SER A CA 1
ATOM 717 C C . SER A 1 92 ? -13.32 -13.18 -21 1 97.69 92 SER A C 1
ATOM 719 O O . SER A 1 92 ? -12.859 -13.484 -22.094 1 97.69 92 SER A O 1
ATOM 721 N N . ARG A 1 93 ? -12.695 -12.422 -20.188 1 97.25 93 ARG A N 1
ATOM 722 C CA . ARG A 1 93 ? -11.383 -11.859 -20.516 1 97.25 93 ARG A CA 1
ATOM 723 C C . ARG A 1 93 ? -10.344 -12.961 -20.672 1 97.25 93 ARG A C 1
ATOM 725 O O . ARG A 1 93 ? -9.508 -12.898 -21.578 1 97.25 93 ARG A O 1
ATOM 732 N N . VAL A 1 94 ? -10.398 -13.922 -19.781 1 98.38 94 VAL A N 1
ATOM 733 C CA . VAL A 1 94 ? -9.469 -15.039 -19.828 1 98.38 94 VAL A CA 1
ATOM 734 C C . VAL A 1 94 ? -9.641 -15.812 -2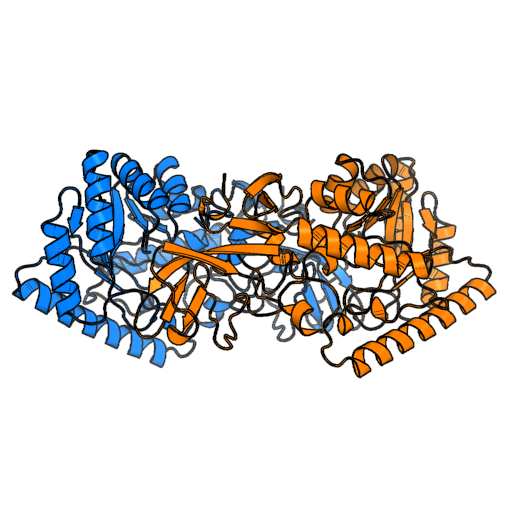1.141 1 98.38 94 VAL A C 1
ATOM 736 O O . VAL A 1 94 ? -8.664 -16.141 -21.812 1 98.38 94 VAL A O 1
ATOM 739 N N . ALA A 1 95 ? -10.859 -16.078 -21.469 1 98.62 95 ALA A N 1
ATOM 740 C CA . ALA A 1 95 ? -11.133 -16.812 -22.703 1 98.62 95 ALA A CA 1
ATOM 741 C C . ALA A 1 95 ? -10.625 -16.047 -23.922 1 98.62 95 ALA A C 1
ATOM 743 O O . ALA A 1 95 ? -10.039 -16.641 -24.828 1 98.62 95 ALA A O 1
ATOM 744 N N . SER A 1 96 ? -10.867 -14.789 -23.891 1 98.06 96 SER A N 1
ATOM 745 C CA . SER A 1 96 ? -10.383 -13.961 -24.984 1 98.06 96 SER A CA 1
ATOM 746 C C . SER A 1 96 ? -8.859 -13.961 -25.047 1 98.06 96 SER A C 1
ATOM 748 O O . SER A 1 96 ? -8.273 -14.117 -26.125 1 98.06 96 SER A O 1
ATOM 750 N N . LEU A 1 97 ? -8.227 -13.82 -23.891 1 98.06 97 LEU A N 1
ATOM 751 C CA . LEU A 1 97 ? -6.773 -13.758 -23.781 1 98.06 97 LEU A CA 1
ATOM 752 C C . LEU A 1 97 ? -6.141 -15.062 -24.25 1 98.06 97 LEU A C 1
ATOM 754 O O . LEU A 1 97 ? -5.027 -15.062 -24.781 1 98.06 97 LEU A O 1
ATOM 758 N N . ALA A 1 98 ? -6.824 -16.172 -24.062 1 98.44 98 ALA A N 1
ATOM 759 C CA . ALA A 1 98 ? -6.336 -17.5 -24.438 1 98.44 98 ALA A CA 1
ATOM 760 C C . ALA A 1 98 ? -6.133 -17.609 -25.953 1 98.44 98 ALA A C 1
ATOM 762 O O . ALA A 1 98 ? -5.457 -18.516 -26.438 1 98.44 98 ALA A O 1
ATOM 763 N N . GLY A 1 99 ? -6.645 -16.688 -26.719 1 97.62 99 GLY A N 1
ATOM 764 C CA . GLY A 1 99 ? -6.422 -16.641 -28.156 1 97.62 99 GLY A CA 1
ATOM 765 C C . GLY A 1 99 ? -5.113 -15.977 -28.531 1 97.62 99 GLY A C 1
ATOM 766 O O . GLY A 1 99 ? -4.66 -16.094 -29.672 1 97.62 99 GLY A O 1
ATOM 767 N N . CYS A 1 100 ? -4.457 -15.328 -27.547 1 96.88 100 CYS A N 1
ATOM 768 C CA . CYS A 1 100 ? -3.283 -14.508 -27.844 1 96.88 100 CYS A CA 1
ATOM 769 C C . CYS A 1 100 ? -2.039 -15.086 -27.172 1 96.88 100 CYS A C 1
ATOM 771 O O . CYS A 1 100 ? -0.918 -14.68 -27.484 1 96.88 100 CYS A O 1
ATOM 773 N N . CYS A 1 101 ? -2.203 -15.984 -26.266 1 97.88 101 CYS A N 1
ATOM 774 C CA . CYS A 1 101 ? -1.097 -16.594 -25.531 1 97.88 101 CYS A CA 1
ATOM 775 C C . CYS A 1 101 ? -1.478 -17.969 -25.016 1 97.88 101 CYS A C 1
ATOM 777 O O . CYS A 1 101 ? -2.639 -18.375 -25.109 1 97.88 101 CYS A O 1
ATOM 779 N N . ASN A 1 102 ? -0.472 -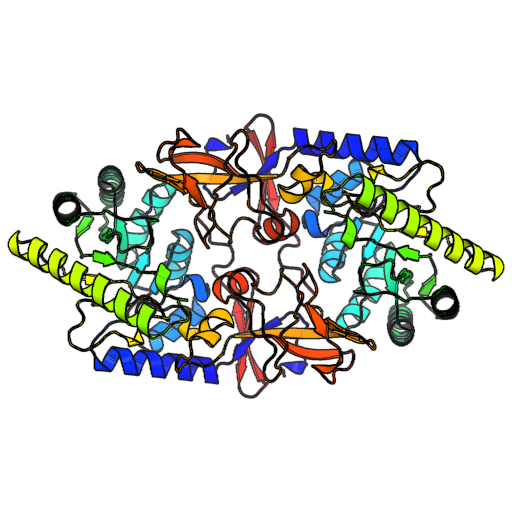18.734 -24.594 1 98.62 102 ASN A N 1
ATOM 780 C CA . ASN A 1 102 ? -0.729 -19.953 -23.844 1 98.62 102 ASN A CA 1
ATOM 781 C C . ASN A 1 102 ? -1.139 -19.656 -22.406 1 98.62 102 ASN A C 1
ATOM 783 O O . ASN A 1 102 ? -0.285 -19.422 -21.547 1 98.62 102 ASN A O 1
ATOM 787 N N . LEU A 1 103 ? -2.436 -19.672 -22.188 1 98.81 103 LEU A N 1
ATOM 788 C CA . LEU A 1 103 ? -2.971 -19.219 -20.906 1 98.81 103 LEU A CA 1
ATOM 789 C C . LEU A 1 103 ? -3.449 -20.406 -20.062 1 98.81 103 LEU A C 1
ATOM 791 O O . LEU A 1 103 ? -4.219 -21.25 -20.547 1 98.81 103 LEU A O 1
ATOM 795 N N . THR A 1 104 ? -2.908 -20.5 -18.891 1 98.88 104 THR A N 1
ATOM 796 C CA . THR A 1 104 ? -3.291 -21.547 -17.953 1 98.88 104 THR A CA 1
ATOM 797 C C . THR A 1 104 ? -3.955 -20.938 -16.719 1 98.88 104 THR A C 1
ATOM 799 O O . THR A 1 104 ? -3.525 -19.891 -16.219 1 98.88 104 THR A O 1
ATOM 802 N N . VAL A 1 105 ? -5.035 -21.5 -16.203 1 98.69 105 VAL A N 1
ATOM 803 C CA . VAL A 1 105 ? -5.703 -21.062 -14.984 1 98.69 105 VAL A CA 1
ATOM 804 C C . VAL A 1 105 ? -5.824 -22.234 -14.016 1 98.69 105 VAL A C 1
ATOM 806 O O . VAL A 1 105 ? -5.668 -23.391 -14.406 1 98.69 105 VAL A O 1
ATOM 809 N N . CYS A 1 106 ? -6.09 -21.938 -12.789 1 97.94 106 CYS A N 1
ATOM 810 C CA . CYS A 1 106 ? -6.281 -22.969 -11.766 1 97.94 106 CYS A CA 1
ATOM 811 C C . CYS A 1 106 ? -7.762 -23.188 -11.492 1 97.94 106 CYS A C 1
ATOM 813 O O . CYS A 1 106 ? -8.562 -22.25 -11.547 1 97.94 106 CYS A O 1
ATOM 815 N N . ILE A 1 107 ? -8.055 -24.453 -11.172 1 96.94 107 ILE A N 1
ATOM 816 C CA . ILE A 1 107 ? -9.43 -24.875 -10.969 1 96.94 107 ILE A CA 1
ATOM 817 C C . ILE A 1 107 ? -9.555 -25.609 -9.641 1 96.94 107 ILE A C 1
ATOM 819 O O . ILE A 1 107 ? -8.703 -26.438 -9.305 1 96.94 107 ILE A O 1
ATOM 823 N N . ASP A 1 108 ? -10.688 -25.281 -8.891 1 94.75 108 ASP A N 1
ATOM 824 C CA . ASP A 1 108 ? -10.969 -26.109 -7.715 1 94.75 108 ASP A CA 1
ATOM 825 C C . ASP A 1 108 ? -12.469 -26.312 -7.539 1 94.75 108 ASP A C 1
ATOM 827 O O . ASP A 1 108 ? -12.93 -26.703 -6.465 1 94.75 108 ASP A O 1
ATOM 831 N N . ASP A 1 109 ? -13.219 -25.953 -8.664 1 92.62 109 ASP A N 1
ATOM 832 C CA . ASP A 1 109 ? -14.672 -26.016 -8.57 1 92.62 109 ASP A CA 1
ATOM 833 C C . ASP A 1 109 ? -15.289 -26.438 -9.906 1 92.62 109 ASP A C 1
ATOM 835 O O . ASP A 1 109 ? -14.844 -26 -10.969 1 92.62 109 ASP A O 1
ATOM 839 N N . GLU A 1 110 ? -16.375 -27.266 -9.844 1 95.56 110 GLU A N 1
ATOM 840 C CA . GLU A 1 110 ? -17 -27.812 -11.047 1 95.56 110 GLU A CA 1
ATOM 841 C C . GLU A 1 110 ? -17.719 -26.719 -11.836 1 95.56 110 GLU A C 1
ATOM 843 O O . GLU A 1 110 ? -17.688 -26.703 -13.062 1 95.56 110 GLU A O 1
ATOM 848 N N . LYS A 1 111 ? -18.359 -25.875 -11.109 1 95 111 LYS A N 1
ATOM 849 C CA . LYS A 1 111 ? -19.094 -24.812 -11.789 1 95 111 LYS A CA 1
ATOM 850 C C . LYS A 1 111 ? -18.156 -23.891 -12.562 1 95 111 LYS A C 1
ATOM 852 O O . LYS A 1 111 ? -18.516 -23.391 -13.633 1 95 111 LYS A O 1
ATOM 857 N N . ASN A 1 112 ? -17.047 -23.656 -12 1 95.69 112 ASN A N 1
ATOM 858 C CA . ASN A 1 112 ? -16.047 -22.828 -12.672 1 95.69 112 ASN A CA 1
ATOM 859 C C . ASN A 1 112 ? -15.625 -23.453 -14 1 95.69 112 ASN A C 1
ATOM 861 O O . ASN A 1 112 ? -15.414 -22.734 -14.984 1 95.69 112 ASN A O 1
ATOM 865 N N . ILE A 1 113 ? -15.539 -24.797 -14.047 1 98.12 113 ILE A N 1
ATOM 866 C CA . ILE A 1 113 ? -15.203 -25.516 -15.273 1 98.12 113 ILE A CA 1
ATOM 867 C C . ILE A 1 113 ? -16.266 -25.234 -16.344 1 98.12 113 ILE A C 1
ATOM 869 O O . ILE A 1 113 ? -15.938 -24.906 -17.484 1 98.12 113 ILE A O 1
ATOM 873 N N . ASP A 1 114 ? -17.516 -25.312 -15.906 1 98.25 114 ASP A N 1
ATOM 874 C CA . ASP A 1 114 ? -18.609 -25.062 -16.844 1 98.25 114 ASP A CA 1
ATOM 875 C C . ASP A 1 114 ? -18.547 -23.641 -17.422 1 98.25 114 ASP A C 1
ATOM 877 O O . ASP A 1 114 ? -18.703 -23.453 -18.625 1 98.25 114 ASP A O 1
ATOM 881 N N . ASP A 1 115 ? -18.312 -22.703 -16.562 1 97.62 115 ASP A N 1
ATOM 882 C CA . ASP A 1 115 ? -18.281 -21.312 -16.969 1 97.62 115 ASP A CA 1
ATOM 883 C C . ASP A 1 115 ? -17.109 -21.031 -17.922 1 97.62 115 ASP A C 1
ATOM 885 O O . ASP A 1 115 ? -17.266 -20.359 -18.922 1 97.62 115 ASP A O 1
ATOM 889 N N . LEU A 1 116 ? -15.961 -21.562 -17.609 1 98.44 116 LEU A N 1
ATOM 890 C CA . LEU A 1 116 ? -14.781 -21.391 -18.453 1 98.44 116 LEU A CA 1
ATOM 891 C C . LEU A 1 116 ? -14.961 -22.062 -19.812 1 98.44 116 LEU A C 1
ATOM 893 O O . LEU A 1 116 ? -14.586 -21.5 -20.844 1 98.44 116 LEU A O 1
ATOM 897 N N . SER A 1 117 ? -15.5 -23.266 -19.734 1 98.81 117 SER A N 1
ATOM 898 C CA . SER A 1 117 ? -15.75 -24 -20.984 1 98.81 117 SER A CA 1
ATOM 899 C C . SER A 1 117 ? -16.688 -23.219 -21.906 1 98.81 117 SER A C 1
ATOM 901 O O . SER A 1 117 ? -16.438 -23.109 -23.094 1 98.81 117 SER A O 1
ATOM 903 N N . ALA A 1 118 ? -17.766 -22.719 -21.328 1 98.62 118 ALA A N 1
ATOM 904 C CA . ALA A 1 118 ? -18.719 -21.938 -22.109 1 98.62 118 ALA A CA 1
ATOM 905 C C . ALA A 1 118 ? -18.047 -20.734 -22.75 1 98.62 118 ALA A C 1
ATOM 907 O O . ALA A 1 118 ? -18.266 -20.438 -23.938 1 98.62 118 ALA A O 1
ATOM 908 N N . ALA A 1 119 ? -17.234 -20.031 -22.016 1 98.62 119 ALA A N 1
ATOM 909 C CA . ALA A 1 119 ? -16.547 -18.844 -22.516 1 98.62 119 ALA A CA 1
ATOM 910 C C . ALA A 1 119 ? -15.531 -19.219 -23.594 1 98.62 119 ALA A C 1
ATOM 912 O O . ALA A 1 119 ? -15.453 -18.562 -24.641 1 98.62 119 ALA A O 1
ATOM 913 N N . ALA A 1 120 ? -14.727 -20.266 -23.328 1 98.75 120 ALA A N 1
ATOM 914 C CA . ALA A 1 120 ? -13.734 -20.719 -24.297 1 98.75 120 ALA A CA 1
ATOM 915 C C . ALA A 1 120 ? -14.398 -21.109 -25.625 1 98.75 120 ALA A C 1
ATOM 917 O O . ALA A 1 120 ? -13.891 -20.781 -26.688 1 98.75 120 ALA A O 1
ATOM 918 N N . SER A 1 121 ? -15.5 -21.812 -25.5 1 98.5 121 SER A N 1
ATOM 919 C CA . SER A 1 121 ? -16.25 -22.203 -26.688 1 98.5 121 SER A CA 1
ATOM 920 C C . SER A 1 121 ? -16.75 -20.984 -27.453 1 98.5 121 SER A C 1
ATOM 922 O O . SER A 1 121 ? -16.688 -20.953 -28.688 1 98.5 121 SER A O 1
ATOM 924 N N . PHE A 1 122 ? -17.281 -20.062 -26.766 1 98.25 122 PHE A N 1
ATOM 925 C CA . PHE A 1 122 ? -17.797 -18.844 -27.375 1 98.25 122 PHE A CA 1
ATOM 926 C C . PHE A 1 122 ? -16.703 -18.125 -28.156 1 98.25 122 PHE A C 1
ATOM 928 O O . PHE A 1 122 ? -16.953 -17.672 -29.281 1 98.25 122 PHE A O 1
ATOM 935 N N . TYR A 1 123 ? -15.5 -18.031 -27.625 1 98.19 123 TYR A N 1
ATOM 936 C CA . TYR A 1 123 ? -14.414 -17.297 -28.266 1 98.19 123 TYR A CA 1
ATOM 937 C C . TYR A 1 123 ? -13.648 -18.188 -29.234 1 98.19 123 TYR A C 1
ATOM 939 O O . TYR A 1 123 ? -12.812 -17.688 -30 1 98.19 123 TYR A O 1
ATOM 947 N N . GLY A 1 124 ? -13.867 -19.469 -29.219 1 98.56 124 GLY A N 1
ATOM 948 C CA . GLY A 1 124 ? -13.148 -20.406 -30.078 1 98.56 124 GLY A CA 1
ATOM 949 C C . GLY A 1 124 ? -11.703 -20.594 -29.672 1 98.56 124 GLY A C 1
ATOM 950 O O . GLY A 1 124 ? -10.812 -20.641 -30.516 1 98.56 124 GLY A O 1
ATOM 951 N N . THR A 1 125 ? -11.461 -20.562 -28.359 1 98.69 125 THR A N 1
ATOM 952 C CA . THR A 1 125 ? -10.102 -20.656 -27.844 1 98.69 125 THR A CA 1
ATOM 953 C C . THR A 1 125 ? -9.953 -21.875 -26.922 1 98.69 125 THR A C 1
ATOM 955 O O . THR A 1 125 ? -10.93 -22.594 -26.672 1 98.69 125 THR A O 1
ATOM 958 N N . VAL A 1 126 ? -8.719 -22.172 -26.5 1 98.75 126 VAL A N 1
ATOM 959 C CA . VAL A 1 126 ? -8.414 -23.25 -25.562 1 98.75 126 VAL A CA 1
ATOM 960 C C . VAL A 1 126 ? -7.773 -22.688 -24.312 1 98.75 126 VAL A C 1
ATOM 962 O O . VAL A 1 126 ? -6.777 -21.953 -24.375 1 98.75 126 VAL A O 1
ATOM 965 N N . ILE A 1 127 ? -8.344 -22.906 -23.203 1 98.81 127 ILE A N 1
ATOM 966 C CA . ILE A 1 127 ? -7.789 -22.531 -21.906 1 98.81 127 ILE A CA 1
ATOM 967 C C . ILE A 1 127 ? -7.168 -23.766 -21.25 1 98.81 127 ILE A C 1
ATOM 969 O O . ILE A 1 127 ? -7.82 -24.797 -21.109 1 98.81 127 ILE A O 1
ATOM 973 N N . HIS A 1 128 ? -5.891 -23.688 -20.922 1 98.88 128 HIS A N 1
ATOM 974 C CA . HIS A 1 128 ? -5.238 -24.734 -20.156 1 98.88 128 HIS A CA 1
ATOM 975 C C . HIS A 1 128 ? -5.621 -24.656 -18.688 1 98.88 128 HIS A C 1
ATOM 977 O O . HIS A 1 128 ? -5.785 -23.562 -18.141 1 98.88 128 HIS A O 1
ATOM 983 N N . CYS A 1 129 ? -5.789 -25.828 -18.047 1 98.88 129 CYS A N 1
ATOM 984 C CA . CYS A 1 129 ? -6.293 -25.875 -16.688 1 98.88 129 CYS A CA 1
ATOM 985 C C . CYS A 1 129 ? -5.41 -26.75 -15.805 1 98.88 129 CYS A C 1
ATOM 987 O O . CYS A 1 129 ? -4.961 -27.812 -16.234 1 98.88 129 CYS A O 1
ATOM 989 N N . LEU A 1 130 ? -5.141 -26.25 -14.664 1 98.81 130 LEU A N 1
ATOM 990 C CA . LEU A 1 130 ? -4.547 -27.031 -13.578 1 98.81 130 LEU A CA 1
ATOM 991 C C . LEU A 1 130 ? -5.539 -27.203 -12.43 1 98.81 130 LEU A C 1
ATOM 993 O O . LEU A 1 130 ? -6.246 -26.266 -12.062 1 98.81 130 LEU A O 1
ATOM 997 N N . VAL A 1 131 ? -5.609 -28.391 -11.914 1 98.56 131 VAL A N 1
ATOM 998 C CA . VAL A 1 131 ? -6.391 -28.562 -10.695 1 98.56 131 VAL A CA 1
ATOM 999 C C . VAL A 1 131 ? -5.543 -28.188 -9.484 1 98.56 131 VAL A C 1
ATOM 1001 O O . VAL A 1 131 ? -4.426 -28.672 -9.32 1 98.56 131 VAL A O 1
ATOM 1004 N N . GLU A 1 132 ? -6.062 -27.266 -8.734 1 97.38 132 GLU A N 1
ATOM 1005 C CA . GLU A 1 132 ? -5.336 -26.859 -7.539 1 97.38 132 GLU A CA 1
ATOM 1006 C C . GLU A 1 132 ? -5.598 -27.812 -6.383 1 97.38 132 GLU A C 1
ATOM 1008 O O . GLU A 1 132 ? -6.75 -28.094 -6.047 1 97.38 132 GLU A O 1
ATOM 1013 N N . CYS A 1 133 ? -4.512 -28.297 -5.832 1 96.44 133 CYS A N 1
ATOM 1014 C CA . CYS A 1 133 ? -4.555 -29.141 -4.641 1 96.44 133 CYS A CA 1
ATOM 1015 C C . CYS A 1 133 ? -4.203 -28.344 -3.393 1 96.44 133 CYS A C 1
ATOM 1017 O O . CYS A 1 133 ? -3.207 -27.609 -3.377 1 96.44 133 CYS A O 1
ATOM 1019 N N . ASN A 1 134 ? -5.062 -28.484 -2.369 1 93.31 134 ASN A N 1
ATOM 1020 C CA . ASN A 1 134 ? -4.738 -27.859 -1.091 1 93.31 134 ASN A CA 1
ATOM 1021 C C . ASN A 1 134 ? -3.609 -28.594 -0.376 1 93.31 134 ASN A C 1
ATOM 1023 O O . ASN A 1 134 ? -3.814 -29.688 0.158 1 93.31 134 ASN A O 1
ATOM 1027 N N . VAL A 1 135 ? -2.498 -27.984 -0.333 1 92.62 135 VAL A N 1
ATOM 1028 C CA . VAL A 1 135 ? -1.354 -28.625 0.306 1 92.62 135 VAL A CA 1
ATOM 1029 C C . VAL A 1 135 ? -1.02 -27.906 1.611 1 92.62 135 VAL A C 1
ATOM 1031 O O . VAL A 1 135 ? 0.147 -27.828 2.004 1 92.62 135 VAL A O 1
ATOM 1034 N N . GLY A 1 136 ? -2.014 -27.281 2.209 1 86.12 136 GLY A N 1
ATOM 1035 C CA . GLY A 1 136 ? -1.802 -26.797 3.564 1 86.12 136 GLY A CA 1
ATOM 1036 C C . GLY A 1 136 ? -2.08 -25.312 3.725 1 86.12 136 GLY A C 1
ATOM 1037 O O . GLY A 1 136 ? -2.32 -24.828 4.836 1 86.12 136 GLY A O 1
ATOM 1038 N N . ALA A 1 137 ? -2.076 -24.484 2.674 1 79.25 137 ALA A N 1
ATOM 1039 C CA . ALA A 1 137 ? -2.314 -23.047 2.783 1 79.25 137 ALA A CA 1
ATOM 1040 C C . ALA A 1 137 ? -3.771 -22.766 3.141 1 79.25 137 ALA A C 1
ATOM 1042 O O . ALA A 1 137 ? -4.086 -21.703 3.674 1 79.25 137 ALA A O 1
ATOM 1043 N N . ASP A 1 138 ? -4.668 -23.688 2.893 1 81.62 138 ASP A N 1
ATOM 1044 C CA . ASP A 1 138 ? -6.09 -23.594 3.215 1 81.62 138 ASP A CA 1
ATOM 1045 C C . ASP A 1 138 ? -6.695 -22.312 2.668 1 81.62 138 ASP A C 1
ATOM 1047 O O . ASP A 1 138 ? -7.344 -21.562 3.402 1 81.62 138 ASP A O 1
ATOM 1051 N N . ARG A 1 139 ? -6.496 -21.969 1.516 1 81 139 ARG A N 1
ATOM 1052 C CA . ARG A 1 139 ? -7.062 -20.844 0.802 1 81 139 ARG A CA 1
ATOM 1053 C C . ARG A 1 139 ? -7.949 -21.297 -0.35 1 81 139 ARG A C 1
ATOM 1055 O O . ARG A 1 139 ? -9.133 -20.969 -0.397 1 81 139 ARG A O 1
ATOM 1062 N N . CYS A 1 140 ? -7.355 -22.016 -1.215 1 85.44 140 CYS A N 1
ATOM 1063 C CA . CYS A 1 140 ? -8.047 -22.641 -2.338 1 85.44 140 CYS A CA 1
ATOM 1064 C C . CYS A 1 140 ? -7.574 -24.078 -2.537 1 85.44 140 CYS A C 1
ATOM 1066 O O . CYS A 1 140 ? -6.656 -24.531 -1.852 1 85.44 140 CYS A O 1
ATOM 1068 N N . GLY A 1 141 ? -8.359 -24.75 -3.441 1 92.19 141 GLY A N 1
ATOM 1069 C CA . GLY A 1 141 ? -7.914 -26.078 -3.807 1 92.19 141 GLY A CA 1
ATOM 1070 C C . GLY A 1 141 ? -8.781 -27.172 -3.229 1 92.19 141 GLY A C 1
ATOM 1071 O O . GLY A 1 141 ? -9.461 -26.969 -2.217 1 92.19 141 GLY A O 1
ATOM 1072 N N . VAL A 1 142 ? -8.711 -28.344 -3.803 1 94.75 142 VAL A N 1
ATOM 1073 C CA . VAL A 1 142 ? -9.453 -29.516 -3.354 1 94.75 142 VAL A CA 1
ATOM 1074 C C . VAL A 1 142 ? -8.602 -30.312 -2.363 1 94.75 142 VAL A C 1
ATOM 1076 O O . VAL A 1 142 ? -7.395 -30.109 -2.266 1 94.75 142 VAL A O 1
ATOM 1079 N N . ASN A 1 143 ? -9.25 -31.234 -1.661 1 93.44 143 ASN A N 1
ATOM 1080 C CA . ASN A 1 143 ? -8.594 -31.781 -0.482 1 93.44 143 ASN A CA 1
ATOM 1081 C C . ASN A 1 143 ? -8.352 -33.281 -0.631 1 93.44 143 ASN A C 1
ATOM 1083 O O . ASN A 1 143 ? -7.816 -33.938 0.274 1 93.44 143 ASN A O 1
ATOM 1087 N N . SER A 1 144 ? -8.75 -33.906 -1.779 1 95.31 144 SER A N 1
ATOM 1088 C CA . SER A 1 144 ? -8.562 -35.344 -1.935 1 95.31 144 SER A CA 1
ATOM 1089 C C . SER A 1 144 ? -8.18 -35.719 -3.365 1 95.31 144 SER A C 1
ATOM 1091 O O . SER A 1 144 ? -8.453 -34.938 -4.297 1 95.31 144 SER A O 1
ATOM 1093 N N . LYS A 1 145 ? -7.449 -36.875 -3.5 1 97.06 145 LYS A N 1
ATOM 1094 C CA . LYS A 1 145 ? -7.062 -37.344 -4.82 1 97.06 145 LYS A CA 1
ATOM 1095 C C . LYS A 1 145 ? -8.289 -37.656 -5.68 1 97.06 145 LYS A C 1
ATOM 1097 O O . LYS A 1 145 ? -8.258 -37.469 -6.898 1 97.06 145 LYS A O 1
ATOM 1102 N N . GLU A 1 146 ? -9.383 -38.094 -5.02 1 97.69 146 GLU A N 1
ATOM 1103 C CA . GLU A 1 146 ? -10.625 -38.344 -5.742 1 97.69 146 GLU A CA 1
ATOM 1104 C C . GLU A 1 146 ? -11.219 -37.094 -6.34 1 97.69 146 GLU A C 1
ATOM 1106 O O . GLU A 1 146 ? -11.727 -37.094 -7.461 1 97.69 146 GLU A O 1
ATOM 1111 N N . GLU A 1 147 ? -11.156 -36 -5.598 1 97.31 147 GLU A N 1
ATOM 1112 C CA . GLU A 1 147 ? -11.633 -34.719 -6.102 1 97.31 147 GLU A CA 1
ATOM 1113 C C . GLU A 1 147 ? -10.789 -34.219 -7.277 1 97.31 147 GLU A C 1
ATOM 1115 O O . GLU A 1 147 ? -11.32 -33.68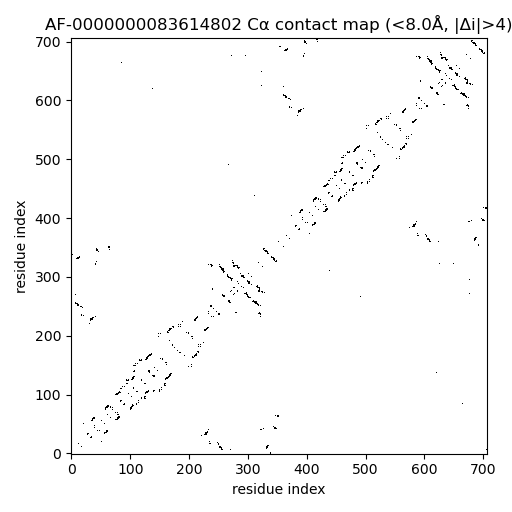8 -8.25 1 97.31 147 GLU A O 1
ATOM 1120 N N . VAL A 1 148 ? -9.492 -34.406 -7.18 1 98.25 148 VAL A N 1
ATOM 1121 C CA . VAL A 1 148 ? -8.602 -34.031 -8.273 1 98.25 148 VAL A CA 1
ATOM 1122 C C . VAL A 1 148 ? -8.977 -34.812 -9.531 1 98.25 148 VAL A C 1
ATOM 1124 O O . VAL A 1 148 ? -9.102 -34.25 -10.617 1 98.25 148 VAL A O 1
ATOM 1127 N N . LEU A 1 149 ? -9.164 -36.125 -9.344 1 98.5 149 LEU A N 1
ATOM 1128 C CA . LEU A 1 149 ? -9.531 -37 -10.469 1 98.5 149 LEU A CA 1
ATOM 1129 C C . LEU A 1 149 ? -10.844 -36.531 -11.094 1 98.5 149 LEU A C 1
ATOM 1131 O O . LEU A 1 149 ? -10.953 -36.438 -12.32 1 98.5 149 LEU A O 1
ATOM 1135 N N . ALA A 1 150 ? -11.805 -36.25 -10.242 1 98.5 150 ALA A N 1
ATOM 1136 C CA . ALA A 1 150 ? -13.117 -35.812 -10.727 1 98.5 150 ALA A CA 1
ATOM 1137 C C . ALA A 1 150 ? -13.016 -34.562 -11.555 1 98.5 150 ALA A C 1
ATOM 1139 O O . ALA A 1 150 ? -13.609 -34.438 -12.633 1 98.5 150 ALA A O 1
ATOM 1140 N N . LEU A 1 151 ? -12.305 -33.594 -11.078 1 98.5 151 LEU A N 1
ATOM 1141 C CA . LEU A 1 151 ? -12.148 -32.312 -11.781 1 98.5 151 LEU A CA 1
ATOM 1142 C C . LEU A 1 151 ? -11.328 -32.5 -13.055 1 98.5 151 LEU A C 1
ATOM 1144 O O . LEU A 1 151 ? -11.641 -31.891 -14.094 1 98.5 151 LEU A O 1
ATOM 1148 N N . ALA A 1 152 ? -10.258 -33.312 -13 1 98.75 152 ALA A N 1
ATOM 1149 C CA . ALA A 1 152 ? -9.445 -33.562 -14.188 1 98.75 152 ALA A CA 1
ATOM 1150 C C . ALA A 1 152 ? -10.289 -34.156 -15.305 1 98.75 152 ALA A C 1
ATOM 1152 O O . ALA A 1 152 ? -10.18 -33.75 -16.469 1 98.75 152 ALA A O 1
ATOM 1153 N N . ASN A 1 153 ? -11.094 -35.156 -14.938 1 98.62 153 ASN A N 1
ATOM 1154 C CA . ASN A 1 153 ? -11.977 -35.781 -15.906 1 98.62 153 ASN A CA 1
ATOM 1155 C C . ASN A 1 153 ? -12.953 -34.781 -16.516 1 98.62 153 ASN A C 1
ATOM 1157 O O . ASN A 1 153 ? -13.148 -34.75 -17.734 1 98.62 153 ASN A O 1
ATOM 1161 N N . LYS A 1 154 ? -13.516 -34 -15.664 1 98.62 154 LYS A N 1
ATOM 1162 C CA . LYS A 1 154 ? -14.477 -33 -16.156 1 98.62 154 LYS A CA 1
ATOM 1163 C C . LYS A 1 154 ? -13.812 -32 -17.094 1 98.62 154 LYS A C 1
ATOM 1165 O O . LYS A 1 154 ? -14.391 -31.625 -18.125 1 98.62 154 LYS A O 1
ATOM 1170 N N . ILE A 1 155 ? -12.633 -31.516 -16.734 1 98.69 155 ILE A N 1
ATOM 1171 C CA . ILE A 1 155 ? -11.898 -30.609 -17.594 1 98.69 155 ILE A CA 1
ATOM 1172 C C . ILE A 1 155 ? -11.672 -31.25 -18.969 1 98.69 155 ILE A C 1
ATOM 1174 O O . ILE A 1 155 ? -11.906 -30.641 -20 1 98.69 155 ILE A O 1
ATOM 1178 N N . ALA A 1 156 ? -11.227 -32.5 -18.984 1 97.62 156 ALA A N 1
ATOM 1179 C CA . ALA A 1 156 ? -10.914 -33.25 -20.203 1 97.62 156 ALA A CA 1
ATOM 1180 C C . ALA A 1 156 ? -12.141 -33.375 -21.094 1 97.62 156 ALA A C 1
ATOM 1182 O O . ALA A 1 156 ? -12.031 -33.406 -22.328 1 97.62 156 ALA A O 1
ATOM 1183 N N . GLU A 1 157 ? -13.281 -33.406 -20.516 1 97.88 157 GLU A N 1
ATOM 1184 C CA . GLU A 1 157 ? -14.531 -33.594 -21.234 1 97.88 157 GLU A CA 1
ATOM 1185 C C . GLU A 1 157 ? -15.148 -32.281 -21.656 1 97.88 157 GLU A C 1
ATOM 1187 O O . GLU A 1 157 ? -16.156 -32.25 -22.375 1 97.88 157 GLU A O 1
ATOM 1192 N N . SER A 1 158 ? -14.617 -31.219 -21.234 1 98.62 158 SER A N 1
ATOM 1193 C CA . SER A 1 158 ? -15.203 -29.891 -21.453 1 98.62 158 SER A CA 1
ATOM 1194 C C . SER A 1 158 ? -14.594 -29.234 -22.688 1 98.62 158 SER A C 1
ATOM 1196 O O . SER A 1 158 ? -13.391 -28.984 -22.734 1 98.62 158 SER A O 1
ATOM 1198 N N . PRO A 1 159 ? -15.445 -28.906 -23.672 1 98.5 159 PRO A N 1
ATOM 1199 C CA . PRO A 1 159 ? -14.914 -28.25 -24.875 1 98.5 159 PRO A CA 1
ATOM 1200 C C . PRO A 1 159 ? -14.141 -26.969 -24.547 1 98.5 159 PRO A C 1
ATOM 1202 O O . PRO A 1 159 ? -14.547 -26.203 -23.672 1 98.5 159 PRO A O 1
ATOM 1205 N N . GLY A 1 160 ? -13.062 -26.781 -25.219 1 98.62 160 GLY A N 1
ATOM 1206 C CA . GLY A 1 160 ? -12.289 -25.562 -25.094 1 98.62 160 GLY A CA 1
ATOM 1207 C C . GLY A 1 160 ? -11.352 -25.562 -23.891 1 98.62 160 GLY A C 1
ATOM 1208 O O . GLY A 1 160 ? -10.633 -24.594 -23.656 1 98.62 160 GLY A O 1
ATOM 1209 N N . LEU A 1 161 ? -11.352 -26.578 -23.109 1 98.81 161 LEU A N 1
ATOM 1210 C CA . LEU A 1 161 ? -10.438 -26.703 -21.969 1 98.81 161 LEU A CA 1
ATOM 1211 C C . LEU A 1 161 ? -9.469 -27.859 -22.172 1 98.81 161 LEU A C 1
ATOM 1213 O O . LEU A 1 161 ? -9.789 -28.828 -22.875 1 98.81 161 LEU A O 1
ATOM 1217 N N . GLU A 1 162 ? -8.305 -27.75 -21.672 1 98.69 162 GLU A N 1
ATOM 1218 C CA . GLU A 1 162 ? -7.324 -28.828 -21.672 1 98.69 162 GLU A CA 1
ATOM 1219 C C . GLU A 1 162 ? -6.707 -29.031 -20.297 1 98.69 162 GLU A C 1
ATOM 1221 O O . GLU A 1 162 ? -6.125 -28.094 -19.734 1 98.69 162 GLU A O 1
ATOM 1226 N N . PHE A 1 163 ? -6.836 -30.188 -19.781 1 98.69 163 PHE A N 1
ATOM 1227 C CA . PHE A 1 163 ? -6.203 -30.531 -18.516 1 98.69 163 PHE A CA 1
ATOM 1228 C C . PHE A 1 163 ? -4.691 -30.641 -18.672 1 98.69 163 PHE A C 1
ATOM 1230 O O . PHE A 1 163 ? -4.211 -31.375 -19.547 1 98.69 163 PHE A O 1
ATOM 1237 N N . GLN A 1 164 ? -3.936 -29.875 -17.828 1 98.62 164 GLN A N 1
ATOM 1238 C CA . GLN A 1 164 ? -2.479 -29.891 -17.922 1 98.62 164 GLN A CA 1
ATOM 1239 C C . GLN A 1 164 ? -1.851 -30.547 -16.703 1 98.62 164 GLN A C 1
ATOM 1241 O O . GLN A 1 164 ? -0.723 -31.047 -16.766 1 98.62 164 GLN A O 1
ATOM 1246 N N . GLY A 1 165 ? -2.533 -30.469 -15.609 1 98.69 165 GLY A N 1
ATOM 1247 C CA . GLY A 1 165 ? -1.923 -31.062 -14.422 1 98.69 165 GLY A CA 1
ATOM 1248 C C . GLY A 1 165 ? -2.375 -30.406 -13.133 1 98.69 165 GLY A C 1
ATOM 1249 O O . GLY A 1 165 ? -3.57 -30.172 -12.93 1 98.69 165 GLY A O 1
ATOM 1250 N N . ILE A 1 166 ? -1.317 -30.156 -12.18 1 98.62 166 ILE A N 1
ATOM 1251 C CA . ILE A 1 166 ? -1.668 -29.828 -10.805 1 98.62 166 ILE A CA 1
ATOM 1252 C C . ILE A 1 166 ? -0.962 -28.547 -10.383 1 98.62 166 ILE A C 1
ATOM 1254 O O . ILE A 1 166 ? 0.217 -28.344 -10.688 1 98.62 166 ILE A O 1
ATOM 1258 N N . GLN A 1 167 ? -1.726 -27.656 -9.789 1 98.25 167 GLN A N 1
ATOM 1259 C CA . GLN A 1 167 ? -1.19 -26.547 -9 1 98.25 167 GLN A CA 1
ATOM 1260 C C . GLN A 1 167 ? -1.118 -26.922 -7.52 1 98.25 167 GLN A C 1
ATOM 1262 O O . GLN A 1 167 ? -2.111 -27.359 -6.934 1 98.25 167 GLN A O 1
ATOM 1267 N N . ALA A 1 168 ? 0.048 -26.844 -6.906 1 97.44 168 ALA A N 1
ATOM 1268 C CA . ALA A 1 168 ? 0.259 -27.125 -5.488 1 97.44 168 ALA A CA 1
ATOM 1269 C C . ALA A 1 168 ? 1.268 -26.141 -4.887 1 97.44 168 ALA A C 1
ATOM 1271 O O . ALA A 1 168 ? 2.479 -26.375 -4.969 1 97.44 168 ALA A O 1
ATOM 1272 N N . TYR A 1 169 ? 0.797 -25.156 -4.297 1 95 169 TYR A N 1
ATOM 1273 C CA . TYR A 1 169 ? 1.629 -24.094 -3.74 1 95 169 TYR A CA 1
ATOM 1274 C C . TYR A 1 169 ? 1.527 -24.062 -2.221 1 95 169 TYR A C 1
ATOM 1276 O O . TYR A 1 169 ? 0.467 -23.766 -1.669 1 95 169 TYR A O 1
ATOM 1284 N N . ALA A 1 170 ? 2.615 -24.328 -1.591 1 92.94 170 ALA A N 1
ATOM 1285 C CA . ALA A 1 170 ? 2.664 -24.328 -0.131 1 92.94 170 ALA A CA 1
ATOM 1286 C C . ALA A 1 170 ? 3.141 -22.984 0.405 1 92.94 170 ALA A C 1
ATOM 1288 O O . ALA A 1 170 ? 4.219 -22.891 0.993 1 92.94 170 ALA A O 1
ATOM 1289 N N . GLY A 1 171 ? 2.309 -22 0.348 1 90.19 171 GLY A N 1
ATOM 1290 C CA . GLY A 1 171 ? 2.668 -20.656 0.737 1 90.19 171 GLY A CA 1
ATOM 1291 C C . GLY A 1 171 ? 2.941 -20.516 2.223 1 90.19 171 GLY A C 1
ATOM 1292 O O . GLY A 1 171 ? 3.682 -19.609 2.639 1 90.19 171 GLY A O 1
ATOM 1293 N N . GLN A 1 172 ? 2.43 -21.422 3.057 1 88.62 172 GLN A N 1
ATOM 1294 C CA . GLN A 1 172 ? 2.535 -21.328 4.508 1 88.62 172 GLN A CA 1
ATOM 1295 C C . GLN A 1 172 ? 3.975 -21.531 4.973 1 88.62 172 GLN A C 1
ATOM 1297 O O . GLN A 1 172 ? 4.324 -21.172 6.098 1 88.62 172 GLN A O 1
ATOM 1302 N N . ILE A 1 173 ? 4.77 -22.078 4.141 1 92.44 173 ILE A N 1
ATOM 1303 C CA . ILE A 1 173 ? 6.125 -22.344 4.602 1 92.44 173 ILE A CA 1
ATOM 1304 C C . ILE A 1 173 ? 7.105 -21.391 3.918 1 92.44 173 ILE A C 1
ATOM 1306 O O . ILE A 1 173 ? 8.312 -21.453 4.16 1 92.44 173 ILE A O 1
ATOM 1310 N N . SER A 1 174 ? 6.617 -20.531 3.088 1 92.75 174 SER A N 1
ATOM 1311 C CA . SER A 1 174 ? 7.477 -19.641 2.312 1 92.75 174 SER A CA 1
ATOM 1312 C C . SER A 1 174 ? 8.375 -18.797 3.223 1 92.75 174 SER A C 1
ATOM 1314 O O . SER A 1 174 ? 9.516 -18.5 2.865 1 92.75 174 SER A O 1
ATOM 1316 N N . HIS A 1 175 ? 7.832 -18.484 4.418 1 94.06 175 HIS A N 1
ATOM 1317 C CA . HIS A 1 175 ? 8.555 -17.594 5.316 1 94.06 175 HIS A CA 1
ATOM 1318 C C . HIS A 1 175 ? 8.844 -18.281 6.648 1 94.06 175 HIS A C 1
ATOM 1320 O O . HIS A 1 175 ? 9.133 -17.609 7.641 1 94.06 175 HIS A O 1
ATOM 1326 N N . GLU A 1 176 ? 8.633 -19.594 6.648 1 95.44 176 GLU A N 1
ATOM 1327 C CA . GLU A 1 176 ? 9 -20.328 7.852 1 95.44 176 GLU A CA 1
ATOM 1328 C C . GLU A 1 176 ? 10.492 -20.219 8.133 1 95.44 176 GLU A C 1
ATOM 1330 O O . GLU A 1 176 ? 11.32 -20.625 7.32 1 95.44 176 GLU A O 1
ATOM 1335 N N . LEU A 1 177 ? 10.859 -19.672 9.32 1 95.25 177 LEU A N 1
ATOM 1336 C CA . LEU A 1 177 ? 12.25 -19.344 9.641 1 95.25 177 LEU A CA 1
ATOM 1337 C C . LEU A 1 177 ? 13.047 -20.594 9.961 1 95.25 177 LEU A C 1
ATOM 1339 O O . LEU A 1 177 ? 14.25 -20.656 9.711 1 95.25 177 LEU A O 1
ATOM 1343 N N . ASP A 1 178 ? 12.352 -21.547 10.578 1 96.44 178 ASP A N 1
ATOM 1344 C CA . ASP A 1 178 ? 13.031 -22.797 10.922 1 96.44 178 ASP A CA 1
ATOM 1345 C C . ASP A 1 178 ? 13.266 -23.656 9.688 1 96.44 178 ASP A C 1
ATOM 1347 O O . ASP A 1 178 ? 12.312 -24.172 9.102 1 96.44 178 ASP A O 1
ATOM 1351 N N . PHE A 1 179 ? 14.492 -23.812 9.383 1 95.94 179 PHE A N 1
ATOM 1352 C CA . PHE A 1 179 ? 14.891 -24.531 8.18 1 95.94 179 PHE A CA 1
ATOM 1353 C C . PHE A 1 179 ? 14.375 -25.969 8.211 1 95.94 179 PHE A C 1
ATOM 1355 O O . PHE A 1 179 ? 13.891 -26.484 7.199 1 95.94 179 PHE A O 1
ATOM 1362 N N . THR A 1 180 ? 14.453 -26.641 9.312 1 96.81 180 THR A N 1
ATOM 1363 C CA . THR A 1 180 ? 14.062 -28.047 9.445 1 96.81 180 THR A CA 1
ATOM 1364 C C . THR A 1 180 ? 12.555 -28.219 9.258 1 96.81 180 THR A C 1
ATOM 1366 O O . THR A 1 180 ? 12.109 -29.156 8.602 1 96.81 180 THR A O 1
ATOM 1369 N N . ILE A 1 181 ? 11.867 -27.297 9.828 1 96.94 181 ILE A N 1
ATOM 1370 C CA . ILE A 1 181 ? 10.414 -27.328 9.672 1 96.94 181 ILE A CA 1
ATOM 1371 C C . ILE A 1 181 ? 10.047 -27.094 8.211 1 96.94 181 ILE A C 1
ATOM 1373 O O . ILE A 1 181 ? 9.211 -27.797 7.645 1 96.94 181 ILE A O 1
ATOM 1377 N N . ARG A 1 182 ? 10.695 -26.109 7.633 1 95.94 182 ARG A N 1
ATOM 1378 C CA . ARG A 1 182 ? 10.445 -25.766 6.234 1 95.94 182 ARG A CA 1
ATOM 1379 C C . ARG A 1 182 ? 10.742 -26.953 5.32 1 95.94 182 ARG A C 1
ATOM 1381 O O . ARG A 1 182 ? 9.953 -27.266 4.43 1 95.94 182 ARG A O 1
ATOM 1388 N N . GLU A 1 183 ? 11.828 -27.625 5.535 1 96.44 183 GLU A N 1
ATOM 1389 C CA . GLU A 1 183 ? 12.227 -28.797 4.75 1 96.44 183 GLU A CA 1
ATOM 1390 C C . GLU A 1 183 ? 11.25 -29.938 4.949 1 96.44 183 GLU A C 1
ATOM 1392 O O . GLU A 1 183 ? 10.773 -30.531 3.98 1 96.44 183 GLU A O 1
ATOM 1397 N N . LYS A 1 184 ? 10.961 -30.203 6.184 1 97.25 184 LYS A N 1
ATOM 1398 C CA . LYS A 1 184 ? 10.078 -31.328 6.516 1 97.25 184 LYS A CA 1
ATOM 1399 C C . LYS A 1 184 ? 8.711 -31.172 5.863 1 97.25 184 LYS A C 1
ATOM 1401 O O . LYS A 1 184 ? 8.211 -32.094 5.23 1 97.25 184 LYS A O 1
ATOM 1406 N N . VAL A 1 185 ? 8.141 -30.031 6 1 96.75 185 VAL A N 1
ATOM 1407 C CA . VAL A 1 185 ? 6.809 -29.797 5.457 1 96.75 185 VAL A CA 1
ATOM 1408 C C . VAL A 1 185 ? 6.859 -29.828 3.93 1 96.75 185 VAL A C 1
ATOM 1410 O O . VAL A 1 185 ? 5.957 -30.359 3.285 1 96.75 185 VAL A O 1
ATOM 1413 N N . SER A 1 186 ? 7.891 -29.25 3.404 1 96.5 186 SER A N 1
ATOM 1414 C CA . SER A 1 186 ? 8.062 -29.281 1.956 1 96.5 186 SER A CA 1
ATOM 1415 C C . SER A 1 186 ? 8.094 -30.703 1.424 1 96.5 186 SER A C 1
ATOM 1417 O O . SER A 1 186 ? 7.406 -31.031 0.449 1 96.5 186 SER A O 1
ATOM 1419 N N . ILE A 1 187 ? 8.828 -31.578 2.025 1 95.81 187 ILE A N 1
ATOM 1420 C CA . ILE A 1 187 ? 8.977 -32.969 1.613 1 95.81 187 ILE A CA 1
ATOM 1421 C C . ILE A 1 187 ? 7.656 -33.719 1.806 1 95.81 187 ILE A C 1
ATOM 1423 O O . ILE A 1 187 ? 7.242 -34.5 0.94 1 95.81 187 ILE A O 1
ATOM 1427 N N . GLU A 1 188 ? 7.055 -33.438 2.91 1 96.75 188 GLU A N 1
ATOM 1428 C CA . GLU A 1 188 ? 5.762 -34.062 3.197 1 96.75 188 GLU A CA 1
ATOM 1429 C C . GLU A 1 188 ? 4.746 -33.75 2.107 1 96.75 188 GLU A C 1
ATOM 1431 O O . GLU A 1 188 ? 4.027 -34.625 1.639 1 96.75 188 GLU A O 1
ATOM 1436 N N . LYS A 1 189 ? 4.676 -32.531 1.736 1 96.06 189 LYS A N 1
ATOM 1437 C CA . LYS A 1 189 ? 3.703 -32.094 0.733 1 96.06 189 LYS A CA 1
ATOM 1438 C C . LYS A 1 189 ? 4.039 -32.688 -0.638 1 96.06 189 LYS A C 1
ATOM 1440 O O . LYS A 1 189 ? 3.145 -33.031 -1.398 1 96.06 189 LYS A O 1
ATOM 1445 N N . GLU A 1 190 ? 5.293 -32.75 -0.972 1 96.44 190 GLU A N 1
ATOM 1446 C CA . GLU A 1 190 ? 5.691 -33.312 -2.248 1 96.44 190 GLU A CA 1
ATOM 1447 C C . GLU A 1 190 ? 5.355 -34.812 -2.299 1 96.44 190 GLU A C 1
ATOM 1449 O O . GLU A 1 190 ? 4.938 -35.312 -3.34 1 96.44 190 GLU A O 1
ATOM 1454 N N . ASN A 1 191 ? 5.551 -35.5 -1.164 1 96.69 191 ASN A N 1
ATOM 1455 C CA . ASN A 1 191 ? 5.176 -36.906 -1.102 1 96.69 191 ASN A CA 1
ATOM 1456 C C . ASN A 1 191 ?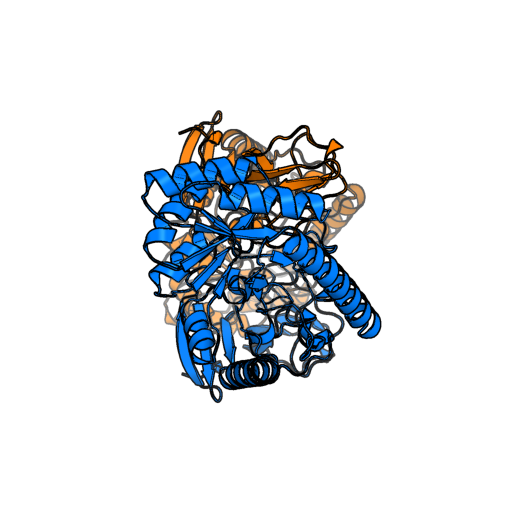 3.674 -37.094 -1.301 1 96.69 191 ASN A C 1
ATOM 1458 O O . ASN A 1 191 ? 3.244 -38.031 -1.975 1 96.69 191 ASN A O 1
ATOM 1462 N N . TYR A 1 192 ? 2.984 -36.25 -0.706 1 96.69 192 TYR A N 1
ATOM 1463 C CA . TYR A 1 192 ? 1.54 -36.25 -0.906 1 96.69 192 TYR A CA 1
ATOM 1464 C C . TYR A 1 192 ? 1.19 -36.062 -2.377 1 96.69 192 TYR A C 1
ATOM 1466 O O . TYR A 1 192 ? 0.35 -36.781 -2.918 1 96.69 192 TYR A O 1
ATOM 1474 N N . LEU A 1 193 ? 1.851 -35.219 -3.049 1 97.62 193 LEU A N 1
ATOM 1475 C CA . LEU A 1 193 ? 1.616 -34.938 -4.465 1 97.62 193 LEU A CA 1
ATOM 1476 C C . LEU A 1 193 ? 1.972 -36.156 -5.309 1 97.62 193 LEU A C 1
ATOM 1478 O O . LEU A 1 193 ? 1.278 -36.469 -6.277 1 97.62 193 LEU A O 1
ATOM 1482 N N . LYS A 1 194 ? 3.053 -36.844 -4.949 1 97.62 194 LYS A N 1
ATOM 1483 C CA . LYS A 1 194 ? 3.434 -38.062 -5.648 1 97.62 194 LYS A CA 1
ATOM 1484 C C . LYS A 1 194 ? 2.318 -39.094 -5.582 1 97.62 194 LYS A C 1
ATOM 1486 O O . LYS A 1 194 ? 2.053 -39.781 -6.566 1 97.62 194 LYS A O 1
ATOM 1491 N N . SER A 1 195 ? 1.72 -39.156 -4.438 1 97.88 195 SER A N 1
ATOM 1492 C CA . SER A 1 195 ? 0.621 -40.094 -4.281 1 97.88 195 SER A CA 1
ATOM 1493 C C . SER A 1 195 ? -0.566 -39.719 -5.16 1 97.88 195 SER A C 1
ATOM 1495 O O . SER A 1 195 ? -1.242 -40.594 -5.707 1 97.88 195 SER A O 1
ATOM 1497 N N . ILE A 1 196 ? -0.856 -38.438 -5.27 1 98 196 ILE A N 1
ATOM 1498 C CA . ILE A 1 196 ? -1.944 -37.969 -6.117 1 98 196 ILE A CA 1
ATOM 1499 C C . ILE A 1 196 ? -1.628 -38.281 -7.582 1 98 196 ILE A C 1
ATOM 1501 O O . ILE A 1 196 ? -2.482 -38.781 -8.32 1 98 196 ILE A O 1
ATOM 1505 N N . ILE A 1 197 ? -0.398 -38 -8.008 1 98.25 197 ILE A N 1
ATOM 1506 C CA . ILE A 1 197 ? 0.027 -38.219 -9.391 1 98.25 197 ILE A CA 1
ATOM 1507 C C . ILE A 1 197 ? -0.065 -39.688 -9.742 1 98.25 197 ILE A C 1
ATOM 1509 O O . ILE A 1 197 ? -0.58 -40.062 -10.797 1 98.25 197 ILE A O 1
ATOM 1513 N N . SER A 1 198 ? 0.396 -40.531 -8.812 1 98.19 198 SER A N 1
ATOM 1514 C CA . SER A 1 198 ? 0.313 -41.969 -9.016 1 98.19 198 SER A CA 1
ATOM 1515 C C . SER A 1 198 ? -1.133 -42.438 -9.188 1 98.19 198 SER A C 1
ATOM 1517 O O . SER A 1 198 ? -1.44 -43.219 -10.078 1 98.19 198 SER A O 1
ATOM 1519 N N . PHE A 1 199 ? -1.972 -41.938 -8.328 1 98.38 199 PHE A N 1
ATOM 1520 C CA . PHE A 1 199 ? -3.391 -42.25 -8.383 1 98.38 199 PHE A CA 1
ATOM 1521 C C . PHE A 1 199 ? -4 -41.844 -9.711 1 98.38 199 PHE A C 1
ATOM 1523 O O . PHE A 1 199 ? -4.758 -42.594 -10.32 1 98.38 199 PHE A O 1
ATOM 1530 N N . LEU A 1 200 ? -3.705 -40.625 -10.188 1 98.31 200 LEU A N 1
ATOM 1531 C CA . LEU A 1 200 ? -4.219 -40.094 -11.453 1 98.31 200 LEU A CA 1
ATOM 1532 C C . LEU A 1 200 ? -3.723 -40.969 -12.617 1 98.31 200 LEU A C 1
ATOM 1534 O O . LEU A 1 200 ? -4.492 -41.281 -13.531 1 98.31 200 LEU A O 1
ATOM 1538 N N . ASN A 1 201 ? -2.467 -41.281 -12.594 1 97.38 201 ASN A N 1
ATOM 1539 C CA . ASN A 1 201 ? -1.897 -42.156 -13.633 1 97.38 201 ASN A CA 1
ATOM 1540 C C . ASN A 1 201 ? -2.594 -43.5 -13.688 1 97.38 201 ASN A C 1
ATOM 1542 O O . ASN A 1 201 ? -2.861 -44.031 -14.773 1 97.38 201 ASN A O 1
ATOM 1546 N N . GLU A 1 202 ? -2.84 -44.062 -12.586 1 97.75 202 GLU A N 1
ATOM 1547 C CA . GLU A 1 202 ? -3.543 -45.312 -12.508 1 97.75 202 GLU A CA 1
ATOM 1548 C C . GLU A 1 202 ? -4.938 -45.219 -13.109 1 97.75 202 GLU A C 1
ATOM 1550 O O . GLU A 1 202 ? -5.504 -46.219 -13.555 1 97.75 202 GLU A O 1
ATOM 1555 N N . ASN A 1 203 ? -5.441 -44.125 -13.039 1 97.88 203 ASN A N 1
ATOM 1556 C CA . ASN A 1 203 ? -6.766 -43.906 -13.609 1 97.88 203 ASN A CA 1
ATOM 1557 C C . ASN A 1 203 ? -6.672 -43.312 -15.016 1 97.88 203 ASN A C 1
ATOM 1559 O O . ASN A 1 203 ? -7.625 -42.688 -15.492 1 97.88 203 ASN A O 1
ATOM 1563 N N . GLN A 1 204 ? -5.488 -43.344 -15.586 1 97.31 204 GLN A N 1
ATOM 1564 C CA . GLN A 1 204 ? -5.219 -43.031 -16.984 1 97.31 204 GLN A CA 1
ATOM 1565 C C . GLN A 1 204 ? -5.328 -41.531 -17.234 1 97.31 204 GLN A C 1
ATOM 1567 O O . GLN A 1 204 ? -5.793 -41.094 -18.281 1 97.31 204 GLN A O 1
ATOM 1572 N N . ILE A 1 205 ? -5.16 -40.75 -16.234 1 97.56 205 ILE A N 1
ATOM 1573 C CA . ILE A 1 205 ? -5.031 -39.281 -16.375 1 97.56 205 ILE A CA 1
ATOM 1574 C C . ILE A 1 205 ? -3.555 -38.906 -16.328 1 97.56 205 ILE A C 1
ATOM 1576 O O . ILE A 1 205 ? -2.889 -39.062 -15.312 1 97.56 205 ILE A O 1
ATOM 1580 N N . LEU A 1 206 ? -3.082 -38.406 -17.406 1 97.06 206 LEU A N 1
ATOM 1581 C CA . LEU A 1 206 ? -1.683 -38 -17.484 1 97.06 206 LEU A CA 1
ATOM 1582 C C . LEU A 1 206 ? -1.481 -36.625 -16.891 1 97.06 206 LEU A C 1
ATOM 1584 O O . LEU A 1 206 ? -2.154 -35.656 -17.281 1 97.06 206 LEU A O 1
ATOM 1588 N N . VAL A 1 207 ? -0.613 -36.5 -15.953 1 98.31 207 VAL A N 1
ATOM 1589 C CA . VAL A 1 207 ? -0.234 -35.219 -15.367 1 98.31 207 VAL A CA 1
ATOM 1590 C C . VAL A 1 207 ? 1.019 -34.688 -16.062 1 98.31 207 VAL A C 1
ATOM 1592 O O . VAL A 1 207 ? 2.121 -35.188 -15.836 1 98.31 207 VAL A O 1
ATOM 1595 N N . LYS A 1 208 ? 0.874 -33.656 -16.844 1 98.12 208 LYS A N 1
ATOM 1596 C CA . LYS A 1 208 ? 1.981 -33.125 -17.641 1 98.12 208 LYS A CA 1
ATOM 1597 C C . LYS A 1 208 ? 2.732 -32.062 -16.859 1 98.12 208 LYS A C 1
ATOM 1599 O O . LYS A 1 208 ? 3.918 -31.812 -17.094 1 98.12 208 LYS A O 1
ATOM 1604 N N . ARG A 1 209 ? 2.037 -31.391 -15.938 1 98.44 209 ARG A N 1
ATOM 1605 C CA . ARG A 1 209 ? 2.586 -30.219 -15.266 1 98.44 209 ARG A CA 1
ATOM 1606 C C . ARG A 1 209 ? 2.236 -30.234 -13.781 1 98.44 209 ARG A C 1
ATOM 1608 O O . ARG A 1 209 ? 1.087 -30.484 -13.406 1 98.44 209 ARG A O 1
ATOM 1615 N N . VAL A 1 210 ? 3.199 -30.109 -12.961 1 98.69 210 VAL A N 1
ATOM 1616 C CA . VAL A 1 210 ? 3.043 -29.828 -11.531 1 98.69 210 VAL A CA 1
ATOM 1617 C C . VAL A 1 210 ? 3.775 -28.531 -11.18 1 98.69 210 VAL A C 1
ATOM 1619 O O . VAL A 1 210 ? 4.996 -28.438 -11.336 1 98.69 210 VAL A O 1
ATOM 1622 N N . THR A 1 211 ? 2.984 -27.531 -10.742 1 98.5 211 THR A N 1
ATOM 1623 C CA . THR A 1 211 ? 3.592 -26.219 -10.508 1 98.5 211 THR A CA 1
ATOM 1624 C C . THR A 1 211 ? 3.318 -25.75 -9.086 1 98.5 211 THR A C 1
ATOM 1626 O O . THR A 1 211 ? 2.361 -26.203 -8.445 1 98.5 211 THR A O 1
ATOM 1629 N N . GLY A 1 212 ? 4.18 -24.891 -8.578 1 97.81 212 GLY A N 1
ATOM 1630 C CA . GLY A 1 212 ? 4.121 -24.328 -7.238 1 97.81 212 GLY A CA 1
ATOM 1631 C C . GLY A 1 212 ? 5.48 -23.906 -6.711 1 97.81 212 GLY A C 1
ATOM 1632 O O . GLY A 1 212 ? 6.262 -23.266 -7.422 1 97.81 212 GLY A O 1
ATOM 1633 N N . VAL A 1 213 ? 5.715 -24.062 -5.496 1 97.31 213 VAL A N 1
ATOM 1634 C CA . VAL A 1 213 ? 6.996 -23.875 -4.824 1 97.31 213 VAL A CA 1
ATOM 1635 C C . VAL A 1 213 ? 7.34 -22.391 -4.789 1 97.31 213 VAL A C 1
ATOM 1637 O O . VAL A 1 213 ? 7.234 -21.688 -5.805 1 97.31 213 VAL A O 1
ATOM 1640 N N . SER A 1 214 ? 7.746 -21.906 -3.67 1 96.94 214 SER A N 1
ATOM 1641 C CA . SER A 1 214 ? 8.102 -20.516 -3.449 1 96.94 214 SER A CA 1
ATOM 1642 C C . SER A 1 214 ? 9.609 -20.328 -3.367 1 96.94 214 SER A C 1
ATOM 1644 O O . SER A 1 214 ? 10.359 -21.312 -3.35 1 96.94 214 SER A O 1
ATOM 1646 N N . THR A 1 215 ? 10.008 -19.047 -3.334 1 97.81 215 THR A N 1
ATOM 1647 C CA . THR A 1 215 ? 11.414 -18.719 -3.137 1 97.81 215 THR A CA 1
ATOM 1648 C C . THR A 1 215 ? 11.945 -19.359 -1.856 1 97.81 215 THR A C 1
ATOM 1650 O O . THR A 1 215 ? 13.07 -19.859 -1.824 1 97.81 215 THR A O 1
ATOM 1653 N N . GLY A 1 216 ? 11.133 -19.469 -0.879 1 97 216 GLY A N 1
ATOM 1654 C CA . GLY A 1 216 ? 11.57 -19.969 0.42 1 97 216 GLY A CA 1
ATOM 1655 C C . GLY A 1 216 ? 11.727 -21.469 0.465 1 97 216 GLY A C 1
ATOM 1656 O O . GLY A 1 216 ? 12.359 -22.016 1.375 1 97 216 GLY A O 1
ATOM 1657 N N . SER A 1 217 ? 11.172 -22.203 -0.498 1 96.75 217 SER A N 1
ATOM 1658 C CA . SER A 1 217 ? 11.188 -23.656 -0.397 1 96.75 217 SER A CA 1
ATOM 1659 C C . SER A 1 217 ? 11.836 -24.297 -1.619 1 96.75 217 SER A C 1
ATOM 1661 O O . SER A 1 217 ? 11.961 -25.516 -1.699 1 96.75 217 SER A O 1
ATOM 1663 N N . VAL A 1 218 ? 12.305 -23.484 -2.547 1 97.5 218 VAL A N 1
ATOM 1664 C CA . VAL A 1 218 ? 12.82 -23.984 -3.818 1 97.5 218 VAL A CA 1
ATOM 1665 C C . VAL A 1 218 ? 14.094 -24.797 -3.582 1 97.5 218 VAL A C 1
ATOM 1667 O O . VAL A 1 218 ? 14.398 -25.734 -4.328 1 97.5 218 VAL A O 1
ATOM 1670 N N . GLN A 1 219 ? 14.805 -24.5 -2.514 1 95.75 219 GLN A N 1
ATOM 1671 C CA . GLN A 1 219 ? 16.094 -25.156 -2.254 1 95.75 219 GLN A CA 1
ATOM 1672 C C . GLN A 1 219 ? 15.898 -26.641 -1.938 1 95.75 219 GLN A C 1
ATOM 1674 O O . GLN A 1 219 ? 16.859 -27.406 -1.979 1 95.75 219 GLN A O 1
ATOM 1679 N N . PHE A 1 220 ? 14.695 -27.062 -1.636 1 96.19 220 PHE A N 1
ATOM 1680 C CA . PHE A 1 220 ? 14.453 -28.438 -1.233 1 96.19 220 PHE A CA 1
ATOM 1681 C C . PHE A 1 220 ? 14.117 -29.312 -2.441 1 96.19 220 PHE A C 1
ATOM 1683 O O . PHE A 1 220 ? 13.938 -30.516 -2.312 1 96.19 220 PHE A O 1
ATOM 1690 N N . ARG A 1 221 ? 13.992 -28.672 -3.611 1 95.81 221 ARG A N 1
ATOM 1691 C CA . ARG A 1 221 ? 13.766 -29.438 -4.832 1 95.81 221 ARG A CA 1
ATOM 1692 C C . ARG A 1 221 ? 15.047 -30.109 -5.305 1 95.81 221 ARG A C 1
ATOM 1694 O O . ARG A 1 221 ? 16.125 -29.531 -5.195 1 95.81 221 ARG A O 1
ATOM 1701 N N . ASN A 1 222 ? 14.898 -31.328 -5.766 1 94.25 222 ASN A N 1
ATOM 1702 C CA . ASN A 1 222 ? 16.016 -32.094 -6.281 1 94.25 222 ASN A CA 1
ATOM 1703 C C . ASN A 1 222 ? 15.617 -32.875 -7.531 1 94.25 222 ASN A C 1
ATOM 1705 O O . ASN A 1 222 ? 14.602 -32.594 -8.156 1 94.25 222 ASN A O 1
ATOM 1709 N N . ALA A 1 223 ? 16.438 -33.812 -7.938 1 93.75 223 ALA A N 1
ATOM 1710 C CA . ALA A 1 223 ? 16.25 -34.531 -9.195 1 93.75 223 ALA A CA 1
ATOM 1711 C C . ALA A 1 223 ? 14.992 -35.406 -9.141 1 93.75 223 ALA A C 1
ATOM 1713 O O . ALA A 1 223 ? 14.414 -35.719 -10.188 1 93.75 223 ALA A O 1
ATOM 1714 N N . ASP A 1 224 ? 14.562 -35.75 -7.977 1 94.62 224 ASP A N 1
ATOM 1715 C CA . ASP A 1 224 ? 13.422 -36.656 -7.828 1 94.62 224 ASP A CA 1
ATOM 1716 C C . ASP A 1 224 ? 12.125 -35.875 -7.656 1 94.62 224 ASP A C 1
ATOM 1718 O O . ASP A 1 224 ? 11.062 -36.469 -7.43 1 94.62 224 ASP A O 1
ATOM 1722 N N . THR A 1 225 ? 12.203 -34.562 -7.734 1 97.56 225 THR A N 1
ATOM 1723 C CA . THR A 1 225 ? 11.023 -33.75 -7.492 1 97.56 225 THR A CA 1
ATOM 1724 C C . THR A 1 225 ? 9.945 -34.031 -8.539 1 97.56 225 THR A C 1
ATOM 1726 O O . THR A 1 225 ? 10.258 -34.281 -9.703 1 97.56 225 THR A O 1
ATOM 1729 N N . VAL A 1 226 ? 8.664 -33.938 -8.125 1 97.56 226 VAL A N 1
ATOM 1730 C CA . VAL A 1 226 ? 7.551 -34.094 -9.047 1 97.56 226 VAL A CA 1
ATOM 1731 C C . VAL A 1 226 ? 7.195 -32.75 -9.688 1 97.56 226 VAL A C 1
ATOM 1733 O O . VAL A 1 226 ? 6.441 -32.719 -10.664 1 97.56 226 VAL A O 1
ATOM 1736 N N . TYR A 1 227 ? 7.68 -31.641 -9.109 1 98.38 227 TYR A N 1
ATOM 1737 C CA . TYR A 1 227 ? 7.395 -30.328 -9.664 1 98.38 227 TYR A CA 1
ATOM 1738 C C . TYR A 1 227 ? 8.094 -30.141 -11.008 1 98.38 227 TYR A C 1
ATOM 1740 O O . TYR A 1 227 ? 9.305 -30.328 -11.117 1 98.38 227 TYR A O 1
ATOM 1748 N N . THR A 1 228 ? 7.289 -29.797 -12.023 1 98.5 228 THR A N 1
ATOM 1749 C CA . THR A 1 228 ? 7.84 -29.531 -13.352 1 98.5 228 THR A CA 1
ATOM 1750 C C . THR A 1 228 ? 8.266 -28.078 -13.484 1 98.5 228 THR A C 1
ATOM 1752 O O . THR A 1 228 ? 9.117 -27.734 -14.312 1 98.5 228 THR A O 1
ATOM 1755 N N . ASP A 1 229 ? 7.641 -27.188 -12.758 1 98 229 ASP A N 1
ATOM 1756 C CA . ASP A 1 229 ? 8.016 -25.781 -12.742 1 98 229 ASP A CA 1
ATOM 1757 C C . ASP A 1 229 ? 7.703 -25.141 -11.391 1 98 229 ASP A C 1
ATOM 1759 O O . ASP A 1 229 ? 6.953 -25.703 -10.594 1 98 229 ASP A O 1
ATOM 1763 N N . VAL A 1 230 ? 8.383 -24.047 -11.094 1 98.56 230 VAL A N 1
ATOM 1764 C CA . VAL A 1 230 ? 8.266 -23.391 -9.797 1 98.56 230 VAL A CA 1
ATOM 1765 C C . VAL A 1 230 ? 7.84 -21.938 -9.992 1 98.56 230 VAL A C 1
ATOM 1767 O O . VAL A 1 230 ? 8.078 -21.344 -11.047 1 98.56 230 VAL A O 1
ATOM 1770 N N . GLN A 1 231 ? 7.234 -21.391 -8.961 1 98.56 231 GLN A N 1
ATOM 1771 C CA . GLN A 1 231 ? 6.645 -20.062 -9.023 1 98.56 231 GLN A CA 1
ATOM 1772 C C . GLN A 1 231 ? 7.414 -19.078 -8.148 1 98.56 231 GLN A C 1
ATOM 1774 O O . GLN A 1 231 ? 6.812 -18.25 -7.469 1 98.56 231 GLN A O 1
ATOM 1779 N N . VAL A 1 232 ? 8.695 -19.188 -8.125 1 98.19 232 VAL A N 1
ATOM 1780 C CA . VAL A 1 232 ? 9.539 -18.312 -7.312 1 98.19 232 VAL A CA 1
ATOM 1781 C C . VAL A 1 232 ? 9.406 -16.859 -7.797 1 98.19 232 VAL A C 1
ATOM 1783 O O . VAL A 1 232 ? 9.5 -16.594 -9 1 98.19 232 VAL A O 1
ATOM 1786 N N . GLY A 1 233 ? 9.062 -15.945 -6.859 1 96.81 233 GLY A N 1
ATOM 1787 C CA . GLY A 1 233 ? 8.938 -14.547 -7.211 1 96.81 233 GLY A CA 1
ATOM 1788 C C . GLY A 1 233 ? 9.93 -13.656 -6.496 1 96.81 233 GLY A C 1
ATOM 1789 O O . GLY A 1 233 ? 10.711 -12.945 -7.137 1 96.81 233 GLY A O 1
ATOM 1790 N N . SER A 1 234 ? 10.109 -13.812 -5.254 1 97.62 234 SER A N 1
ATOM 1791 C CA . SER A 1 234 ? 10.828 -12.875 -4.391 1 97.62 234 SER A CA 1
ATOM 1792 C C . SER A 1 234 ? 12.336 -13.062 -4.504 1 97.62 234 SER A C 1
ATOM 1794 O O . SER A 1 234 ? 13.109 -12.211 -4.062 1 97.62 234 SER A O 1
ATOM 1796 N N . TYR A 1 235 ? 12.789 -14.164 -5.133 1 98 235 TYR A N 1
ATOM 1797 C CA . TYR A 1 235 ? 14.219 -14.375 -5.355 1 98 235 TYR A CA 1
ATOM 1798 C C . TYR A 1 235 ? 14.836 -13.188 -6.082 1 98 235 TYR A C 1
ATOM 1800 O O . TYR A 1 235 ? 16.031 -12.906 -5.926 1 98 235 TYR A O 1
ATOM 1808 N N . ALA A 1 236 ? 14.016 -12.531 -6.84 1 98.19 236 ALA A N 1
ATOM 1809 C CA . ALA A 1 236 ? 14.477 -11.438 -7.688 1 98.19 236 ALA A CA 1
ATOM 1810 C C . ALA A 1 236 ? 14.93 -10.242 -6.848 1 98.19 236 ALA A C 1
ATOM 1812 O O . ALA A 1 236 ? 15.797 -9.477 -7.266 1 98.19 236 ALA A O 1
ATOM 1813 N N . PHE A 1 237 ? 14.312 -10.102 -5.652 1 98.56 237 PHE A N 1
ATOM 1814 C CA . PHE A 1 237 ? 14.484 -8.859 -4.902 1 98.56 237 PHE A CA 1
ATOM 1815 C C . PHE A 1 237 ? 15.039 -9.148 -3.512 1 98.56 237 PHE A C 1
ATOM 1817 O O . PHE A 1 237 ? 15.867 -8.391 -3.002 1 98.56 237 PHE A O 1
ATOM 1824 N N . MET A 1 238 ? 14.539 -10.219 -2.914 1 97.81 238 MET A N 1
ATOM 1825 C CA . MET A 1 238 ? 14.883 -10.641 -1.561 1 97.81 238 MET A CA 1
ATOM 1826 C C . MET A 1 238 ? 14.641 -9.516 -0.561 1 97.81 238 MET A C 1
ATOM 1828 O O . MET A 1 238 ? 15.586 -9 0.036 1 97.81 238 MET A O 1
ATOM 1832 N N . ASP A 1 239 ? 13.422 -9.297 -0.207 1 97.56 239 ASP A N 1
ATOM 1833 C CA . ASP A 1 239 ? 13.047 -8.273 0.769 1 97.56 239 ASP A CA 1
ATOM 1834 C C . ASP A 1 239 ? 13.484 -8.68 2.176 1 97.56 239 ASP A C 1
ATOM 1836 O O . ASP A 1 239 ? 14.148 -9.695 2.357 1 97.56 239 ASP A O 1
ATOM 1840 N N . ALA A 1 240 ? 13.219 -7.82 3.164 1 96.25 240 ALA A N 1
ATOM 1841 C CA . ALA A 1 240 ? 13.68 -8.047 4.531 1 96.25 240 ALA A CA 1
ATOM 1842 C C . ALA A 1 240 ? 13.125 -9.352 5.09 1 96.25 240 ALA A C 1
ATOM 1844 O O . ALA A 1 240 ? 13.805 -10.055 5.836 1 96.25 240 ALA A O 1
ATOM 1845 N N . SER A 1 241 ? 11.898 -9.68 4.762 1 96.19 241 SER A N 1
ATOM 1846 C CA . SER A 1 241 ? 11.281 -10.914 5.242 1 96.19 241 SER A CA 1
ATOM 1847 C C . SER A 1 241 ? 12.031 -12.141 4.73 1 96.19 241 SER A C 1
ATOM 1849 O O . SER A 1 241 ? 12.367 -13.031 5.508 1 96.19 241 SER A O 1
ATOM 1851 N N . TYR A 1 242 ? 12.344 -12.203 3.482 1 96.31 242 TYR A N 1
ATOM 1852 C CA . TYR A 1 242 ? 13.07 -13.328 2.906 1 96.31 242 TYR A CA 1
ATOM 1853 C C . TYR A 1 242 ? 14.539 -13.305 3.326 1 96.31 242 TYR A C 1
ATOM 1855 O O . TYR A 1 242 ? 15.18 -14.352 3.424 1 96.31 242 TYR A O 1
ATOM 1863 N N . GLY A 1 243 ? 15.055 -12.094 3.555 1 94.75 243 GLY A N 1
ATOM 1864 C CA . GLY A 1 243 ? 16.422 -11.969 4.008 1 94.75 243 GLY A CA 1
ATOM 1865 C C . GLY A 1 243 ? 16.703 -12.727 5.289 1 94.75 243 GLY A C 1
ATOM 1866 O O . GLY A 1 243 ? 17.828 -13.164 5.527 1 94.75 243 GLY A O 1
ATOM 1867 N N . LYS A 1 244 ? 15.719 -12.945 6.031 1 93.62 244 LYS A N 1
ATOM 1868 C CA . LYS A 1 244 ? 15.859 -13.602 7.328 1 93.62 244 LYS A CA 1
ATOM 1869 C C . LYS A 1 244 ? 15.977 -15.117 7.176 1 93.62 244 LYS A C 1
ATOM 1871 O O . LYS A 1 244 ? 16.344 -15.812 8.117 1 93.62 244 LYS A O 1
ATOM 1876 N N . LEU A 1 245 ? 15.688 -15.633 6.016 1 95.38 245 LEU A N 1
ATOM 1877 C CA . LEU A 1 245 ? 15.594 -17.078 5.812 1 95.38 245 LEU A CA 1
ATOM 1878 C C . LEU A 1 245 ? 16.969 -17.672 5.578 1 95.38 245 LEU A C 1
ATOM 1880 O O . LEU A 1 245 ? 17.141 -18.906 5.609 1 95.38 245 LEU A O 1
ATOM 1884 N N . GLY A 1 246 ? 17.984 -16.828 5.305 1 92.12 246 GLY A N 1
ATOM 1885 C CA . GLY A 1 246 ? 19.328 -17.328 5.066 1 92.12 246 GLY A CA 1
ATOM 1886 C C . GLY A 1 246 ? 19.484 -17.969 3.699 1 92.12 246 GLY A C 1
ATOM 1887 O O . GLY A 1 246 ? 20.234 -18.938 3.547 1 92.12 246 GLY A O 1
ATOM 1888 N N . LEU A 1 247 ? 18.781 -17.547 2.746 1 95.62 247 LEU A N 1
ATOM 1889 C CA . LEU A 1 247 ? 18.875 -18.062 1.381 1 95.62 247 LEU A CA 1
ATOM 1890 C C . LEU A 1 247 ? 20.094 -17.469 0.671 1 95.62 247 LEU A C 1
ATOM 1892 O O . LEU A 1 247 ? 20.719 -16.531 1.181 1 95.62 247 LEU A O 1
ATOM 1896 N N . GLU A 1 248 ? 20.5 -17.922 -0.426 1 96.19 248 GLU A N 1
ATOM 1897 C CA . GLU A 1 248 ? 21.75 -17.578 -1.1 1 96.19 248 GLU A CA 1
ATOM 1898 C C . GLU A 1 248 ? 21.562 -16.391 -2.031 1 96.19 248 GLU A C 1
ATOM 1900 O O . GLU A 1 248 ? 22.484 -16 -2.754 1 96.19 248 GLU A O 1
ATOM 1905 N N . TYR A 1 249 ? 20.453 -15.797 -2.084 1 98.06 249 TYR A N 1
ATOM 1906 C CA . TYR A 1 249 ? 20.141 -14.68 -2.973 1 98.06 249 TYR A CA 1
ATOM 1907 C C . TYR A 1 249 ? 20.375 -13.344 -2.27 1 98.06 249 TYR A C 1
ATOM 1909 O O . TYR A 1 249 ? 20.391 -13.281 -1.039 1 98.06 249 TYR A O 1
ATOM 1917 N N . GLU A 1 250 ? 20.516 -12.273 -3.037 1 98.06 250 GLU A N 1
ATOM 1918 C CA . GLU A 1 250 ? 20.906 -10.969 -2.516 1 98.06 250 GLU A CA 1
ATOM 1919 C C . GLU A 1 250 ? 19.75 -9.984 -2.549 1 98.06 250 GLU A C 1
ATOM 1921 O O . GLU A 1 250 ? 18.844 -10.102 -3.387 1 98.06 250 GLU A O 1
ATOM 1926 N N . HIS A 1 251 ? 19.828 -9.023 -1.608 1 98.38 251 HIS A N 1
ATOM 1927 C CA . HIS A 1 251 ? 18.922 -7.891 -1.717 1 98.38 251 HIS A CA 1
ATOM 1928 C C . HIS A 1 251 ? 19.203 -7.074 -2.975 1 98.38 251 HIS A C 1
ATOM 1930 O O . HIS A 1 251 ? 20.344 -6.66 -3.205 1 98.38 251 HIS A O 1
ATOM 1936 N N . SER A 1 252 ? 18.141 -6.871 -3.752 1 98.81 252 SER A N 1
ATOM 1937 C CA . SER A 1 252 ? 18.391 -6.117 -4.977 1 98.81 252 SER A CA 1
ATOM 1938 C C . SER A 1 252 ? 17.406 -4.949 -5.109 1 98.81 252 SER A C 1
ATOM 1940 O O . SER A 1 252 ? 17.594 -4.074 -5.957 1 98.81 252 SER A O 1
ATOM 1942 N N . LEU A 1 253 ? 16.375 -4.91 -4.32 1 98.81 253 LEU A N 1
ATOM 1943 C CA . LEU A 1 253 ? 15.359 -3.865 -4.348 1 98.81 253 LEU A CA 1
ATOM 1944 C C . LEU A 1 253 ? 15.516 -2.926 -3.156 1 98.81 253 LEU A C 1
ATOM 1946 O O . LEU A 1 253 ? 15.578 -3.375 -2.01 1 98.81 253 LEU A O 1
ATOM 1950 N N . PHE A 1 254 ? 15.484 -1.616 -3.436 1 98.69 254 PHE A N 1
ATOM 1951 C CA . PHE A 1 254 ? 15.68 -0.629 -2.381 1 98.69 254 PHE A CA 1
ATOM 1952 C C . PHE A 1 254 ? 14.758 0.568 -2.584 1 98.69 254 PHE A C 1
ATOM 1954 O O . PHE A 1 254 ? 14.336 0.849 -3.707 1 98.69 254 PHE A O 1
ATOM 1961 N N . VAL A 1 255 ? 14.398 1.208 -1.5 1 98.62 255 VAL A N 1
ATOM 1962 C CA . VAL A 1 255 ? 13.789 2.535 -1.524 1 98.62 255 VAL A CA 1
ATOM 1963 C C . VAL A 1 255 ? 14.773 3.562 -0.964 1 98.62 255 VAL A C 1
ATOM 1965 O O . VAL A 1 255 ? 15.188 3.465 0.192 1 98.62 255 VAL A O 1
ATOM 1968 N N . LEU A 1 256 ? 15.125 4.496 -1.844 1 98.25 256 LEU A N 1
ATOM 1969 C CA . LEU A 1 256 ? 16 5.578 -1.396 1 98.25 256 LEU A CA 1
ATOM 1970 C C . LEU A 1 256 ? 15.219 6.582 -0.55 1 98.25 256 LEU A C 1
ATOM 1972 O O . LEU A 1 256 ? 14.125 7 -0.926 1 98.25 256 LEU A O 1
ATOM 1976 N N . SER A 1 257 ? 15.773 6.938 0.574 1 97.12 257 SER A N 1
ATOM 1977 C CA . SER A 1 257 ? 15.133 7.844 1.52 1 97.12 257 SER A CA 1
ATOM 1978 C C . SER A 1 257 ? 16.078 8.969 1.933 1 97.12 257 SER A C 1
ATOM 1980 O O . SER A 1 257 ? 17.281 8.773 2.008 1 97.12 257 SER A O 1
ATOM 1982 N N . SER A 1 258 ? 15.508 10.109 2.232 1 95.88 258 SER A N 1
ATOM 1983 C CA . SER A 1 258 ? 16.297 11.227 2.73 1 95.88 258 SER A CA 1
ATOM 1984 C C . SER A 1 258 ? 16.078 11.438 4.227 1 95.88 258 SER A C 1
ATOM 1986 O O . SER A 1 258 ? 14.953 11.328 4.715 1 95.88 258 SER A O 1
ATOM 1988 N N . VAL A 1 259 ? 17.156 11.758 4.91 1 93.62 259 VAL A N 1
ATOM 1989 C CA . VAL A 1 259 ? 17.062 12.164 6.312 1 93.62 259 VAL A CA 1
ATOM 1990 C C . VAL A 1 259 ? 16.469 13.562 6.406 1 93.62 259 VAL A C 1
ATOM 1992 O O . VAL A 1 259 ? 16.984 14.508 5.809 1 93.62 259 VAL A O 1
ATOM 1995 N N . MET A 1 260 ? 15.398 13.695 7.137 1 91.94 260 MET A N 1
ATOM 1996 C CA . MET A 1 260 ? 14.688 14.969 7.246 1 91.94 260 MET A CA 1
ATOM 1997 C C . MET A 1 260 ? 15.039 15.68 8.547 1 91.94 260 MET A C 1
ATOM 1999 O O . MET A 1 260 ? 15.117 16.906 8.586 1 91.94 260 MET A O 1
ATOM 2003 N N . THR A 1 261 ? 15.125 14.945 9.586 1 88.62 261 THR A N 1
ATOM 2004 C CA . THR A 1 261 ? 15.367 15.469 10.93 1 88.62 261 THR A CA 1
ATOM 2005 C C . THR A 1 261 ? 16.312 14.555 11.703 1 88.62 261 THR A C 1
ATOM 2007 O O . THR A 1 261 ? 16.234 13.328 11.594 1 88.62 261 THR A O 1
ATOM 2010 N N . VAL A 1 262 ? 17.25 15.141 12.422 1 88.62 262 VAL A N 1
ATOM 2011 C CA . VAL A 1 262 ? 18.141 14.43 13.328 1 88.62 262 VAL A CA 1
ATOM 2012 C C . VAL A 1 262 ? 18.156 15.117 14.688 1 88.62 262 VAL A C 1
ATOM 2014 O O . VAL A 1 262 ? 18.266 16.344 14.773 1 88.62 262 VAL A O 1
ATOM 2017 N N . ASN A 1 263 ? 17.859 14.398 15.703 1 86.25 263 ASN A N 1
ATOM 2018 C CA . ASN A 1 263 ? 18.062 14.883 17.062 1 86.25 263 ASN A CA 1
ATOM 2019 C C . ASN A 1 263 ? 18.797 13.859 17.922 1 86.25 263 ASN A C 1
ATOM 2021 O O . ASN A 1 263 ? 19.391 12.914 17.406 1 86.25 263 ASN A O 1
ATOM 2025 N N . GLU A 1 264 ? 18.906 14.109 19.219 1 85.69 264 GLU A N 1
ATOM 2026 C CA . GLU A 1 264 ? 19.703 13.258 20.109 1 85.69 264 GLU A CA 1
ATOM 2027 C C . GLU A 1 264 ? 19.078 11.875 20.25 1 85.69 264 GLU A C 1
ATOM 2029 O O . GLU A 1 264 ? 19.766 10.914 20.594 1 85.69 264 GLU A O 1
ATOM 2034 N N . LYS A 1 265 ? 17.891 11.75 19.844 1 89.94 265 LYS A N 1
ATOM 2035 C CA . LYS A 1 265 ? 17.172 10.508 20.141 1 89.94 265 LYS A CA 1
ATOM 2036 C C . LYS A 1 265 ? 16.859 9.734 18.859 1 89.94 265 LYS A C 1
ATOM 2038 O O . LYS A 1 265 ? 16.875 8.508 18.859 1 89.94 265 LYS A O 1
ATOM 2043 N N . PHE A 1 266 ? 16.547 10.531 17.766 1 91.5 266 PHE A N 1
ATOM 2044 C CA . PHE A 1 266 ? 16.047 9.828 16.594 1 91.5 266 PHE A CA 1
ATOM 2045 C C . PHE A 1 266 ? 16.531 10.484 15.312 1 91.5 266 PHE A C 1
ATOM 2047 O O . PHE A 1 266 ? 16.953 11.648 15.328 1 91.5 266 PHE A O 1
ATOM 2054 N N . VAL A 1 267 ? 16.516 9.695 14.336 1 92.25 267 VAL A N 1
ATOM 2055 C CA . VAL A 1 267 ? 16.594 10.117 12.938 1 92.25 267 VAL A CA 1
ATOM 2056 C C . VAL A 1 267 ? 15.25 9.875 12.25 1 92.25 267 VAL A C 1
ATOM 2058 O O . VAL A 1 267 ? 14.656 8.805 12.398 1 92.25 267 VAL A O 1
ATOM 2061 N N . ILE A 1 268 ? 14.75 10.898 11.562 1 94.06 268 ILE A N 1
ATOM 2062 C CA . ILE A 1 268 ? 13.508 10.766 10.812 1 94.06 268 ILE A CA 1
ATOM 2063 C C . ILE A 1 268 ? 13.789 10.852 9.32 1 94.06 268 ILE A C 1
ATOM 2065 O O . ILE A 1 268 ? 14.469 11.773 8.859 1 94.06 268 ILE A O 1
ATOM 2069 N N . MET A 1 269 ? 13.273 9.867 8.625 1 95.19 269 MET A N 1
ATOM 2070 C CA . MET A 1 269 ? 13.438 9.828 7.176 1 95.19 269 MET A CA 1
ATOM 2071 C C . MET A 1 269 ? 12.102 10.031 6.477 1 95.19 269 MET A C 1
ATOM 2073 O O . MET A 1 269 ? 11.039 9.82 7.074 1 95.19 269 MET A O 1
ATOM 2077 N N . ASP A 1 270 ? 12.117 10.32 5.129 1 95.94 270 ASP A N 1
ATOM 2078 C CA . ASP A 1 270 ? 10.938 10.797 4.418 1 95.94 270 ASP A CA 1
ATOM 2079 C C . ASP A 1 270 ? 10.188 9.648 3.754 1 95.94 270 ASP A C 1
ATOM 2081 O O . ASP A 1 270 ? 9.359 9.867 2.867 1 95.94 270 ASP A O 1
ATOM 2085 N N . THR A 1 271 ? 10.516 8.492 4.145 1 96.44 271 THR A N 1
ATOM 2086 C CA . THR A 1 271 ? 9.867 7.297 3.607 1 96.44 271 THR A CA 1
ATOM 2087 C C . THR A 1 271 ? 8.977 6.641 4.66 1 96.44 271 THR A C 1
ATOM 2089 O O . THR A 1 271 ? 9.414 6.422 5.793 1 96.44 271 THR A O 1
ATOM 2092 N N . GLY A 1 272 ? 7.766 6.359 4.238 1 96.69 272 GLY A N 1
ATOM 2093 C CA . GLY A 1 272 ? 6.855 5.68 5.148 1 96.69 272 GLY A CA 1
ATOM 2094 C C . GLY A 1 272 ? 6.07 4.566 4.484 1 96.69 272 GLY A C 1
ATOM 2095 O O . GLY A 1 272 ? 6.508 4.004 3.477 1 96.69 272 GLY A O 1
ATOM 2096 N N . ARG A 1 273 ? 4.891 4.195 5.047 1 96.81 273 ARG A N 1
ATOM 2097 C CA . ARG A 1 273 ? 4.086 3.043 4.652 1 96.81 273 ARG A CA 1
ATOM 2098 C C . ARG A 1 273 ? 3.482 3.244 3.268 1 96.81 273 ARG A C 1
ATOM 2100 O O . ARG A 1 273 ? 3.037 2.285 2.633 1 96.81 273 ARG A O 1
ATOM 2107 N N . LYS A 1 274 ? 3.508 4.457 2.793 1 97.5 274 LYS A N 1
ATOM 2108 C CA . LYS A 1 274 ? 2.99 4.719 1.453 1 97.5 274 LYS A CA 1
ATOM 2109 C C . LYS A 1 274 ? 4.09 4.582 0.404 1 97.5 274 LYS A C 1
ATOM 2111 O O . LYS A 1 274 ? 3.846 4.777 -0.789 1 97.5 274 LYS A O 1
ATOM 2116 N N . SER A 1 275 ? 5.316 4.164 0.884 1 97.44 275 SER A N 1
ATOM 2117 C CA . SER A 1 275 ? 6.426 3.977 -0.048 1 97.44 275 SER A CA 1
ATOM 2118 C C . SER A 1 275 ? 7.098 2.623 0.156 1 97.44 275 SER A C 1
ATOM 2120 O O . SER A 1 275 ? 7.836 2.154 -0.71 1 97.44 275 SER A O 1
ATOM 2122 N N . VAL A 1 276 ? 6.902 2.051 1.282 1 97.38 276 VAL A N 1
ATOM 2123 C CA . VAL A 1 276 ? 7.57 0.79 1.579 1 97.38 276 VAL A CA 1
ATOM 2124 C C . VAL A 1 276 ? 6.586 -0.179 2.23 1 97.38 276 VAL A C 1
ATOM 2126 O O . VAL A 1 276 ? 5.82 0.208 3.115 1 97.38 276 VAL A O 1
ATOM 2129 N N . GLY A 1 277 ? 6.625 -1.431 1.75 1 96.44 277 GLY A N 1
ATOM 2130 C CA . GLY A 1 277 ? 5.801 -2.459 2.363 1 96.44 277 GLY A CA 1
ATOM 2131 C C . GLY A 1 277 ? 6.332 -2.928 3.705 1 96.44 277 GLY A C 1
ATOM 2132 O O . GLY A 1 277 ? 7.531 -3.168 3.854 1 96.44 277 GLY A O 1
ATOM 2133 N N . VAL A 1 278 ? 5.461 -3.072 4.75 1 95.38 278 VAL A N 1
ATOM 2134 C CA . VAL A 1 278 ? 5.863 -3.471 6.094 1 95.38 278 VAL A CA 1
ATOM 2135 C C . VAL A 1 278 ? 5.02 -4.66 6.555 1 95.38 278 VAL A C 1
ATOM 2137 O O . VAL A 1 278 ? 5.035 -5.016 7.734 1 95.38 278 VAL A O 1
ATOM 2140 N N . ASP A 1 279 ? 4.262 -5.25 5.688 1 92.94 279 ASP A N 1
ATOM 2141 C CA . ASP A 1 279 ? 3.227 -6.215 6.047 1 92.94 279 ASP A CA 1
ATOM 2142 C C . ASP A 1 279 ? 3.84 -7.559 6.426 1 92.94 279 ASP A C 1
ATOM 2144 O O . ASP A 1 279 ? 3.232 -8.336 7.164 1 92.94 279 ASP A O 1
ATOM 2148 N N . GLN A 1 280 ? 5.043 -7.844 5.91 1 93.75 280 GLN A N 1
ATOM 2149 C CA . GLN A 1 280 ? 5.641 -9.141 6.219 1 93.75 280 GLN A CA 1
ATOM 2150 C C . GLN A 1 280 ? 6.809 -8.984 7.188 1 93.75 280 GLN A C 1
ATOM 2152 O O . GLN A 1 280 ? 7.121 -9.914 7.941 1 93.75 280 GLN A O 1
ATOM 2157 N N . ALA A 1 281 ? 7.441 -7.867 7.164 1 94.75 281 ALA A N 1
ATOM 2158 C CA . ALA A 1 281 ? 8.531 -7.508 8.07 1 94.75 281 ALA A CA 1
ATOM 2159 C C . ALA A 1 281 ? 8.75 -5.996 8.094 1 94.75 281 ALA A C 1
ATOM 2161 O O . ALA A 1 281 ? 8.281 -5.281 7.203 1 94.75 281 ALA A O 1
ATOM 2162 N N . MET A 1 282 ? 9.359 -5.543 9.148 1 95.62 282 MET A N 1
ATOM 2163 C CA . MET A 1 282 ? 9.836 -4.164 9.133 1 95.62 282 MET A CA 1
ATOM 2164 C C . MET A 1 282 ? 10.984 -3.998 8.148 1 95.62 282 MET A C 1
ATOM 2166 O O . MET A 1 282 ? 11.773 -4.926 7.945 1 95.62 282 MET A O 1
ATOM 2170 N N . PRO A 1 283 ? 11.023 -2.84 7.52 1 96.56 283 PRO A N 1
ATOM 2171 C CA . PRO A 1 283 ? 12.156 -2.6 6.625 1 96.56 283 PRO A CA 1
ATOM 2172 C C . PRO A 1 283 ? 13.5 -2.619 7.348 1 96.56 283 PRO A C 1
ATOM 2174 O O . PRO A 1 283 ? 13.539 -2.572 8.578 1 96.56 283 PRO A O 1
ATOM 2177 N N . GLN A 1 284 ? 14.578 -2.723 6.562 1 96 284 GLN A N 1
ATOM 2178 C CA . GLN A 1 284 ? 15.93 -2.752 7.121 1 96 284 GLN A CA 1
ATOM 2179 C C . GLN A 1 284 ? 16.812 -1.712 6.449 1 96 284 GLN A C 1
ATOM 2181 O O . GLN A 1 284 ? 16.594 -1.348 5.293 1 96 284 GLN A O 1
ATOM 2186 N N . ILE A 1 285 ? 17.719 -1.216 7.227 1 95.56 285 ILE A N 1
ATOM 2187 C CA . ILE A 1 285 ? 18.781 -0.359 6.707 1 95.56 285 ILE A CA 1
ATOM 2188 C C . ILE A 1 285 ? 20.062 -1.172 6.531 1 95.56 285 ILE A C 1
ATOM 2190 O O . ILE A 1 285 ? 20.609 -1.702 7.504 1 95.56 285 ILE A O 1
ATOM 2194 N N . PRO A 1 286 ? 20.516 -1.26 5.262 1 93.06 286 PRO A N 1
ATOM 2195 C CA . PRO A 1 286 ? 21.719 -2.062 5.051 1 93.06 286 PRO A CA 1
ATOM 2196 C C . PRO A 1 286 ? 22.859 -1.667 5.984 1 93.06 286 PRO A C 1
ATOM 2198 O O . PRO A 1 286 ? 23.156 -0.478 6.141 1 93.06 286 PRO A O 1
ATOM 2201 N N . GLY A 1 287 ? 23.469 -2.635 6.559 1 86.75 287 GLY A N 1
ATOM 2202 C CA . GLY A 1 287 ? 24.641 -2.404 7.387 1 86.75 287 GLY A CA 1
ATOM 2203 C C . GLY A 1 287 ? 24.297 -1.923 8.781 1 86.75 287 GLY A C 1
ATOM 2204 O O . GLY A 1 287 ? 25.188 -1.713 9.609 1 86.75 287 GLY A O 1
ATOM 2205 N N . CYS A 1 288 ? 23.031 -1.673 8.977 1 86.56 288 CYS A N 1
ATOM 2206 C CA . CYS A 1 288 ? 22.578 -1.199 10.281 1 86.56 288 CYS A CA 1
ATOM 2207 C C . CYS A 1 288 ? 21.797 -2.279 11.016 1 86.56 288 CYS A C 1
ATOM 2209 O O . CYS A 1 288 ? 20.938 -2.938 10.422 1 86.56 288 CYS A O 1
ATOM 2211 N N . ASN A 1 289 ? 22.281 -2.645 12.133 1 78.81 289 ASN A N 1
ATOM 2212 C CA . ASN A 1 289 ? 21.5 -3.561 12.969 1 78.81 289 ASN A CA 1
ATOM 2213 C C . ASN A 1 289 ? 20.531 -2.811 13.875 1 78.81 289 ASN A C 1
ATOM 2215 O O . ASN A 1 289 ? 20.891 -2.436 14.992 1 78.81 289 ASN A O 1
ATOM 2219 N N . CYS A 1 290 ? 19.469 -2.377 13.305 1 79.81 290 CYS A N 1
ATOM 2220 C CA . CYS A 1 290 ? 18.484 -1.603 14.055 1 79.81 290 CYS A CA 1
ATOM 2221 C C . CYS A 1 290 ? 17.25 -2.441 14.367 1 79.81 290 CYS A C 1
ATOM 2223 O O . CYS A 1 290 ? 16.578 -2.928 13.453 1 79.81 290 CYS A O 1
ATOM 2225 N N . GLU A 1 291 ? 17.094 -2.713 15.57 1 76.19 291 GLU A N 1
ATOM 2226 C CA . GLU A 1 291 ? 15.938 -3.502 15.969 1 76.19 291 GLU A CA 1
ATOM 2227 C C . GLU A 1 291 ? 14.703 -2.619 16.141 1 76.19 291 GLU A C 1
ATOM 2229 O O . GLU A 1 291 ? 13.578 -3.09 15.984 1 76.19 291 GLU A O 1
ATOM 2234 N N . GLU A 1 292 ? 14.914 -1.352 16.391 1 88.38 292 GLU A N 1
ATOM 2235 C CA . GLU A 1 292 ? 13.781 -0.462 16.625 1 88.38 292 GLU A CA 1
ATOM 2236 C C . GLU A 1 292 ? 13.539 0.457 15.438 1 88.38 292 GLU A C 1
ATOM 2238 O O . GLU A 1 292 ? 14.18 1.505 15.312 1 88.38 292 GLU A O 1
ATOM 2243 N N . ILE A 1 293 ? 12.789 0.081 14.523 1 92.94 293 ILE A N 1
ATOM 2244 C CA . ILE A 1 293 ? 12.383 0.88 13.375 1 92.94 293 ILE A CA 1
ATOM 2245 C C . ILE A 1 293 ? 10.867 1.09 13.398 1 92.94 293 ILE A C 1
ATOM 2247 O O . ILE A 1 293 ? 10.109 0.135 13.562 1 92.94 293 ILE A O 1
ATOM 2251 N N . ASN A 1 294 ? 10.492 2.354 13.43 1 94.12 294 ASN A N 1
ATOM 2252 C CA . ASN A 1 294 ? 9.078 2.713 13.367 1 94.12 294 ASN A CA 1
ATOM 2253 C C . ASN A 1 294 ? 8.727 3.357 12.023 1 94.12 294 ASN A C 1
ATOM 2255 O O . ASN A 1 294 ? 9.414 4.277 11.578 1 94.12 294 ASN A O 1
ATOM 2259 N N . VAL A 1 295 ? 7.66 2.82 11.43 1 95.62 295 VAL A N 1
ATOM 2260 C CA . VAL A 1 295 ? 7.262 3.324 10.117 1 95.62 295 VAL A CA 1
ATOM 2261 C C . VAL A 1 295 ? 5.844 3.885 10.188 1 95.62 295 VAL A C 1
ATOM 2263 O O . VAL A 1 295 ? 4.891 3.145 10.438 1 95.62 295 VAL A O 1
ATOM 2266 N N . SER A 1 296 ? 5.707 5.227 10.023 1 93.94 296 SER A N 1
ATOM 2267 C CA . SER A 1 296 ? 4.406 5.863 9.859 1 93.94 296 SER A CA 1
ATOM 2268 C C . SER A 1 296 ? 4.023 5.977 8.391 1 93.94 296 SER A C 1
ATOM 2270 O O . SER A 1 296 ? 4.676 5.387 7.523 1 93.94 296 SER A O 1
ATOM 2272 N N . GLU A 1 297 ? 2.998 6.688 8.109 1 92.81 297 GLU A N 1
ATOM 2273 C CA . GLU A 1 297 ? 2.498 6.762 6.742 1 92.81 297 GLU A CA 1
ATOM 2274 C C . GLU A 1 297 ? 3.535 7.383 5.809 1 92.81 297 GLU A C 1
ATOM 2276 O O . GLU A 1 297 ? 3.693 6.945 4.668 1 92.81 297 GLU A O 1
ATOM 2281 N N . GLU A 1 298 ? 4.277 8.375 6.41 1 94.12 298 GLU A N 1
ATOM 2282 C CA . GLU A 1 298 ? 5.156 9.133 5.52 1 94.12 298 GLU A CA 1
ATOM 2283 C C . GLU A 1 298 ? 6.594 9.125 6.031 1 94.12 298 GLU A C 1
ATOM 2285 O O . GLU A 1 298 ? 7.488 9.688 5.395 1 94.12 298 GLU A O 1
ATOM 2290 N N . HIS A 1 299 ? 6.832 8.453 7.168 1 95.25 299 HIS A N 1
ATOM 2291 C CA . HIS A 1 299 ? 8.148 8.594 7.773 1 95.25 299 HIS A CA 1
ATOM 2292 C C . HIS A 1 299 ? 8.664 7.258 8.289 1 95.25 299 HIS A C 1
ATOM 2294 O O . HIS A 1 299 ? 7.875 6.391 8.672 1 95.25 299 HIS A O 1
ATOM 2300 N N . THR A 1 300 ? 9.914 7.137 8.25 1 95.88 300 THR A N 1
ATOM 2301 C CA . THR A 1 300 ? 10.633 6.102 8.984 1 95.88 300 THR A CA 1
ATOM 2302 C C . THR A 1 300 ? 11.477 6.719 10.102 1 95.88 300 THR A C 1
ATOM 2304 O O . THR A 1 300 ? 12.211 7.68 9.867 1 95.88 300 THR A O 1
ATOM 2307 N N . LYS A 1 301 ? 11.312 6.285 11.328 1 95.44 301 LYS A N 1
ATOM 2308 C CA . LYS A 1 301 ? 12.023 6.766 12.508 1 95.44 301 LYS A CA 1
ATOM 2309 C C . LYS A 1 301 ? 13.008 5.715 13.023 1 95.44 301 LYS A C 1
ATOM 2311 O O . LYS A 1 301 ? 12.648 4.551 13.188 1 95.44 301 LYS A O 1
ATOM 2316 N N . LEU A 1 302 ? 14.234 6.062 13.188 1 93.81 302 LEU A N 1
ATOM 2317 C CA . LEU A 1 302 ? 15.305 5.219 13.719 1 93.81 302 LEU A CA 1
ATOM 2318 C C . LEU A 1 302 ? 15.945 5.863 14.945 1 93.81 302 LEU A C 1
ATOM 2320 O O . LEU A 1 302 ? 15.961 7.09 15.07 1 93.81 302 LEU A O 1
ATOM 2324 N N . PRO A 1 303 ? 16.5 4.984 15.812 1 92.44 303 PRO A N 1
ATOM 2325 C CA . PRO A 1 303 ? 17.312 5.578 16.875 1 92.44 303 PRO A CA 1
ATOM 2326 C C . PRO A 1 303 ? 18.531 6.32 16.328 1 92.44 303 PRO A C 1
ATOM 2328 O O . PRO A 1 303 ? 19.156 5.875 15.352 1 92.44 303 PRO A O 1
ATOM 2331 N N . ALA A 1 304 ? 18.859 7.422 17 1 88.44 304 ALA A N 1
ATOM 2332 C CA . ALA A 1 304 ? 19.938 8.289 16.516 1 88.44 304 ALA A CA 1
ATOM 2333 C C . ALA A 1 304 ? 21.281 7.566 16.547 1 88.44 304 ALA A C 1
ATOM 2335 O O . ALA A 1 304 ? 22.156 7.863 15.742 1 88.44 304 ALA A O 1
ATOM 2336 N N . ASP A 1 305 ? 21.516 6.625 17.344 1 86.56 305 ASP A N 1
ATOM 2337 C CA . ASP A 1 305 ? 22.812 6.004 17.562 1 86.56 305 ASP A CA 1
ATOM 2338 C C . ASP A 1 305 ? 23.078 4.91 16.531 1 86.56 305 ASP A C 1
ATOM 2340 O O . ASP A 1 305 ? 24.203 4.395 16.438 1 86.56 305 ASP A O 1
ATOM 2344 N N . VAL A 1 306 ? 22.062 4.605 15.766 1 84.62 306 VAL A N 1
ATOM 2345 C CA . VAL A 1 306 ? 22.25 3.48 14.852 1 84.62 306 VAL A CA 1
ATOM 2346 C C . VAL A 1 306 ? 22.859 3.973 13.547 1 84.62 306 VAL A C 1
ATOM 2348 O O . VAL A 1 306 ? 23.453 3.191 12.797 1 84.62 306 VAL A O 1
ATOM 2351 N N . LEU A 1 307 ? 22.594 5.227 13.297 1 83.38 307 LEU A N 1
ATOM 2352 C CA . LEU A 1 307 ? 23.078 5.809 12.039 1 83.38 307 LEU A CA 1
ATOM 2353 C C . LEU A 1 307 ? 23.781 7.137 12.289 1 83.38 307 LEU A C 1
ATOM 2355 O O . LEU A 1 307 ? 23.281 7.969 13.062 1 83.38 307 LEU A O 1
ATOM 2359 N N . ASN A 1 308 ? 25 7.332 11.977 1 86.62 308 ASN A N 1
ATOM 2360 C CA . ASN A 1 308 ? 25.625 8.648 11.977 1 86.62 308 ASN A CA 1
ATOM 2361 C C . ASN A 1 308 ? 25.172 9.477 10.773 1 86.62 308 ASN A C 1
ATOM 2363 O O . ASN A 1 308 ? 25.953 9.688 9.836 1 86.62 308 ASN A O 1
ATOM 2367 N N . ALA A 1 309 ? 23.891 9.906 10.883 1 90.25 309 ALA A N 1
ATOM 2368 C CA . ALA A 1 309 ? 23.281 10.547 9.719 1 90.25 309 ALA A CA 1
ATOM 2369 C C . ALA A 1 309 ? 23.172 12.055 9.93 1 90.25 309 ALA A C 1
ATOM 2371 O O . ALA A 1 309 ? 23.156 12.531 11.07 1 90.25 309 ALA A O 1
ATOM 2372 N N . LYS A 1 310 ? 23.219 12.781 8.852 1 89.69 310 LYS A N 1
ATOM 2373 C CA . LYS A 1 310 ? 22.938 14.211 8.812 1 89.69 310 LYS A CA 1
ATOM 2374 C C . LYS A 1 310 ? 21.719 14.5 7.934 1 89.69 310 LYS A C 1
ATOM 2376 O O . LYS A 1 310 ? 21.391 13.727 7.035 1 89.69 310 LYS A O 1
ATOM 2381 N N . VAL A 1 311 ? 21.062 15.578 8.242 1 89.88 311 VAL A N 1
ATOM 2382 C CA . VAL A 1 311 ? 19.922 16 7.434 1 89.88 311 VAL A CA 1
ATOM 2383 C C . VAL A 1 311 ? 20.344 16.109 5.969 1 89.88 311 VAL A C 1
ATOM 2385 O O . VAL A 1 311 ? 21.406 16.656 5.66 1 89.88 311 VAL A O 1
ATOM 2388 N N . GLY A 1 312 ? 19.578 15.484 5.086 1 89.88 312 GLY A N 1
ATOM 2389 C CA . GLY A 1 312 ? 19.875 15.531 3.664 1 89.88 312 GLY A CA 1
ATOM 2390 C C . GLY A 1 312 ? 20.531 14.273 3.148 1 89.88 312 GLY A C 1
ATOM 2391 O O . GLY A 1 312 ? 20.562 14.023 1.941 1 89.88 312 GLY A O 1
ATOM 2392 N N . ASP A 1 313 ? 21.156 13.484 4.098 1 93.25 313 ASP A N 1
ATOM 2393 C CA . ASP A 1 313 ? 21.734 12.211 3.68 1 93.25 313 ASP A CA 1
ATOM 2394 C C . ASP A 1 313 ? 20.672 11.328 3.012 1 93.25 313 ASP A C 1
ATOM 2396 O O . ASP A 1 313 ? 19.516 11.328 3.41 1 93.25 313 ASP A O 1
ATOM 2400 N N . LYS A 1 314 ? 21.094 10.648 2.02 1 95.38 314 LYS A N 1
ATOM 2401 C CA . LYS A 1 314 ? 20.25 9.672 1.361 1 95.38 314 LYS A CA 1
ATOM 2402 C C . LYS A 1 314 ? 20.625 8.25 1.768 1 95.38 314 LYS A C 1
ATOM 2404 O O . LYS A 1 314 ? 21.781 7.859 1.674 1 95.38 314 LYS A O 1
ATOM 2409 N N . ILE A 1 315 ? 19.688 7.512 2.256 1 95.56 315 ILE A N 1
ATOM 2410 C CA . ILE A 1 315 ? 19.906 6.188 2.826 1 95.56 315 ILE A CA 1
ATOM 2411 C C . ILE A 1 315 ? 19.016 5.168 2.127 1 95.56 315 ILE A C 1
ATOM 2413 O O . ILE A 1 315 ? 17.797 5.383 1.998 1 95.56 315 ILE A O 1
ATOM 2417 N N . PRO A 1 316 ? 19.625 4.07 1.601 1 97.06 316 PRO A N 1
ATOM 2418 C CA . PRO A 1 316 ? 18.781 3.01 1.05 1 97.06 316 PRO A CA 1
ATOM 2419 C C . PRO A 1 316 ? 18.047 2.215 2.131 1 97.06 316 PRO A C 1
ATOM 2421 O O . PRO A 1 316 ? 18.609 1.962 3.199 1 97.06 316 PRO A O 1
ATOM 2424 N N . ILE A 1 317 ? 16.828 1.866 1.848 1 97.44 317 ILE A N 1
ATOM 2425 C CA . ILE A 1 317 ? 16 1.039 2.723 1 97.44 317 ILE A CA 1
ATOM 2426 C C . ILE A 1 317 ? 15.625 -0.258 2.006 1 97.44 317 ILE A C 1
ATOM 2428 O O . ILE A 1 317 ? 15.156 -0.232 0.866 1 97.44 317 ILE A O 1
ATOM 2432 N N . ILE A 1 318 ? 15.914 -1.431 2.605 1 98.06 318 ILE A N 1
ATOM 2433 C CA . ILE A 1 318 ? 15.391 -2.707 2.139 1 98.06 318 ILE A CA 1
ATOM 2434 C C . ILE A 1 318 ? 13.938 -2.857 2.582 1 98.06 318 ILE A C 1
ATOM 2436 O O . ILE A 1 318 ? 13.641 -2.871 3.779 1 98.06 318 ILE A O 1
ATOM 2440 N N . PRO A 1 319 ? 13.031 -2.965 1.609 1 98.12 319 PRO A N 1
ATOM 2441 C CA . PRO A 1 319 ? 11.633 -3.049 2.021 1 98.12 319 PRO A CA 1
ATOM 2442 C C . PRO A 1 319 ? 11.328 -4.305 2.838 1 98.12 319 PRO A C 1
ATOM 2444 O O . PRO A 1 319 ? 12 -5.328 2.672 1 98.12 319 PRO A O 1
ATOM 2447 N N . GLY A 1 320 ? 10.305 -4.195 3.689 1 97.19 320 GLY A N 1
ATOM 2448 C CA . GLY A 1 320 ? 9.859 -5.355 4.441 1 97.19 320 GLY A CA 1
ATOM 2449 C C . GLY A 1 320 ? 9.227 -6.426 3.57 1 97.19 320 GLY A C 1
ATOM 2450 O O . GLY A 1 320 ? 9.336 -7.617 3.869 1 97.19 320 GLY A O 1
ATOM 2451 N N . HIS A 1 321 ? 8.594 -5.977 2.525 1 97.5 321 HIS A N 1
ATOM 2452 C CA . HIS A 1 321 ? 7.934 -6.848 1.559 1 97.5 321 HIS A CA 1
ATOM 2453 C C . HIS A 1 321 ? 7.992 -6.254 0.154 1 97.5 321 HIS A C 1
ATOM 2455 O O . HIS A 1 321 ? 7.469 -5.164 -0.088 1 97.5 321 HIS A O 1
ATOM 2461 N N . CYS A 1 322 ? 8.523 -7.004 -0.742 1 97.94 322 CYS A N 1
ATOM 2462 C CA . CYS A 1 322 ? 8.789 -6.469 -2.072 1 97.94 322 CYS A CA 1
ATOM 2463 C C . CYS A 1 322 ? 7.496 -6.359 -2.879 1 97.94 322 CYS A C 1
ATOM 2465 O O . CYS A 1 322 ? 7.301 -5.391 -3.615 1 97.94 322 CYS A O 1
ATOM 2467 N N . CYS A 1 323 ? 6.551 -7.34 -2.742 1 97.75 323 CYS A N 1
ATOM 2468 C CA . CYS A 1 323 ? 5.344 -7.352 -3.562 1 97.75 323 CYS A CA 1
ATOM 2469 C C . CYS A 1 323 ? 4.5 -6.109 -3.314 1 97.75 323 CYS A C 1
ATOM 2471 O O . CYS A 1 323 ? 4.117 -5.414 -4.258 1 97.75 323 CYS A O 1
ATOM 2473 N N . THR A 1 324 ? 4.25 -5.797 -2.051 1 97.56 324 THR A N 1
ATOM 2474 C CA . THR A 1 324 ? 3.414 -4.645 -1.738 1 97.56 324 THR A CA 1
ATOM 2475 C C . THR A 1 324 ? 4.168 -3.342 -1.995 1 97.56 324 THR A C 1
ATOM 2477 O O . THR A 1 324 ? 3.562 -2.326 -2.348 1 97.56 324 THR A O 1
ATOM 2480 N N . THR A 1 325 ? 5.496 -3.342 -1.875 1 98.38 325 THR A N 1
ATOM 2481 C CA . THR A 1 325 ? 6.289 -2.15 -2.16 1 98.38 325 THR A CA 1
ATOM 2482 C C . THR A 1 325 ? 6.215 -1.796 -3.643 1 98.38 325 THR A C 1
ATOM 2484 O O . THR A 1 325 ? 5.969 -0.642 -4 1 98.38 325 THR A O 1
ATOM 2487 N N . MET A 1 326 ? 6.402 -2.795 -4.496 1 98.44 326 MET A N 1
ATOM 2488 C CA . MET A 1 326 ? 6.316 -2.568 -5.938 1 98.44 326 MET A CA 1
ATOM 2489 C C . MET A 1 326 ? 4.957 -1.984 -6.316 1 98.44 326 MET A C 1
ATOM 2491 O O . MET A 1 326 ? 4.871 -1.132 -7.203 1 98.44 326 MET A O 1
ATOM 2495 N N . ASN A 1 327 ? 3.938 -2.408 -5.617 1 98.06 327 ASN A N 1
ATOM 2496 C CA . ASN A 1 327 ? 2.576 -1.984 -5.922 1 98.06 327 ASN A CA 1
ATOM 2497 C C . ASN A 1 327 ? 2.332 -0.537 -5.508 1 98.06 327 ASN A C 1
ATOM 2499 O O . ASN A 1 327 ? 1.297 0.044 -5.844 1 98.06 327 ASN A O 1
ATOM 2503 N N . LEU A 1 328 ? 3.281 0.129 -4.844 1 97.88 328 LEU A N 1
ATOM 2504 C CA . LEU A 1 328 ? 3.105 1.481 -4.324 1 97.88 328 LEU A CA 1
ATOM 2505 C C . LEU A 1 328 ? 3.721 2.508 -5.27 1 97.88 328 LEU A C 1
ATOM 2507 O O . LEU A 1 328 ? 3.506 3.713 -5.113 1 97.88 328 LEU A O 1
ATOM 2511 N N . HIS A 1 329 ? 4.496 2.066 -6.25 1 98.19 329 HIS A N 1
ATOM 2512 C CA . HIS A 1 329 ? 5.285 2.977 -7.074 1 98.19 329 HIS A CA 1
ATOM 2513 C C . HIS A 1 329 ? 4.848 2.914 -8.539 1 98.19 329 HIS A C 1
ATOM 2515 O O . HIS A 1 329 ? 4.402 1.866 -9.008 1 98.19 329 HIS A O 1
ATOM 2521 N N . ASP A 1 330 ? 5.02 4.023 -9.242 1 97.25 330 ASP A N 1
ATOM 2522 C CA . ASP A 1 330 ? 4.699 4.082 -10.664 1 97.25 330 ASP A CA 1
ATOM 2523 C C . ASP A 1 330 ? 5.906 3.699 -11.516 1 97.25 330 ASP A C 1
ATOM 2525 O O . ASP A 1 330 ? 5.75 3.236 -12.648 1 97.25 330 ASP A O 1
ATOM 2529 N N . TYR A 1 331 ? 7.094 3.924 -10.922 1 98 331 TYR A N 1
ATOM 2530 C CA . TYR A 1 331 ? 8.328 3.658 -11.648 1 98 331 TYR A CA 1
ATOM 2531 C C . TYR A 1 331 ? 9.383 3.059 -10.734 1 98 331 TYR A C 1
ATOM 2533 O O . TYR A 1 331 ? 9.297 3.184 -9.508 1 98 331 TYR A O 1
ATOM 2541 N N . ILE A 1 332 ? 10.32 2.406 -11.344 1 98.69 332 ILE A N 1
ATOM 2542 C CA . ILE A 1 332 ? 11.508 1.882 -10.688 1 98.69 332 ILE A CA 1
ATOM 2543 C C . ILE A 1 332 ? 12.758 2.285 -11.469 1 98.69 332 ILE A C 1
ATOM 2545 O O . ILE A 1 332 ? 12.773 2.227 -12.695 1 98.69 332 ILE A O 1
ATOM 2549 N N . TYR A 1 333 ? 13.727 2.766 -10.742 1 98.75 333 TYR A N 1
ATOM 2550 C CA . TYR A 1 333 ? 14.984 3.121 -11.383 1 98.75 333 TYR A CA 1
ATOM 2551 C C . TYR A 1 333 ? 15.938 1.931 -11.406 1 98.75 333 TYR A C 1
ATOM 2553 O O . TYR A 1 333 ? 16.125 1.255 -10.391 1 98.75 333 TYR A O 1
ATOM 2561 N N . PHE A 1 334 ? 16.453 1.584 -12.57 1 98.81 334 PHE A N 1
ATOM 2562 C CA . PHE A 1 334 ? 17.5 0.59 -12.703 1 98.81 334 PHE A CA 1
ATOM 2563 C C . PHE A 1 334 ? 18.875 1.223 -12.469 1 98.81 334 PHE A C 1
ATOM 2565 O O . PHE A 1 334 ? 19.219 2.215 -13.109 1 98.81 334 PHE A O 1
ATOM 2572 N N . VAL A 1 335 ? 19.625 0.655 -11.562 1 98.69 335 VAL A N 1
ATOM 2573 C CA . VAL A 1 335 ? 20.859 1.293 -11.148 1 98.69 335 VAL A CA 1
ATOM 2574 C C . VAL A 1 335 ? 22.016 0.313 -11.305 1 98.69 335 VAL A C 1
ATOM 2576 O O . VAL A 1 335 ? 21.891 -0.872 -10.992 1 98.69 335 VAL A O 1
ATOM 2579 N N . ARG A 1 336 ? 23.156 0.74 -11.836 1 97.69 336 ARG A N 1
ATOM 2580 C CA . ARG A 1 336 ? 24.453 0.05 -11.883 1 97.69 336 ARG A CA 1
ATOM 2581 C C . ARG A 1 336 ? 25.578 0.978 -11.461 1 97.69 336 ARG A C 1
ATOM 2583 O O . ARG A 1 336 ? 25.703 2.098 -11.961 1 97.69 336 ARG A O 1
ATOM 2590 N N . ASP A 1 337 ? 26.406 0.575 -10.562 1 95.19 337 ASP A N 1
ATOM 2591 C CA . ASP A 1 337 ? 27.562 1.357 -10.125 1 95.19 337 ASP A CA 1
ATOM 2592 C C . ASP A 1 337 ? 27.156 2.781 -9.758 1 95.19 337 ASP A C 1
ATOM 2594 O O . ASP A 1 337 ? 27.734 3.748 -10.258 1 95.19 337 ASP A O 1
ATOM 2598 N N . ASP A 1 338 ? 26.047 2.914 -9.078 1 94.94 338 ASP A N 1
ATOM 2599 C CA . ASP A 1 338 ? 25.547 4.168 -8.531 1 94.94 338 ASP A CA 1
ATOM 2600 C C . ASP A 1 338 ? 25.062 5.102 -9.641 1 94.94 338 ASP A C 1
ATOM 2602 O O . ASP A 1 338 ? 24.875 6.301 -9.414 1 94.94 338 ASP A O 1
ATOM 2606 N N . LYS A 1 339 ? 24.922 4.531 -10.781 1 97.62 339 LYS A N 1
ATOM 2607 C CA . LYS A 1 339 ? 24.422 5.301 -11.914 1 97.62 339 LYS A CA 1
ATOM 2608 C C . LYS A 1 339 ? 23.031 4.816 -12.336 1 97.62 339 LYS A C 1
ATOM 2610 O O . LYS A 1 339 ? 22.766 3.611 -12.367 1 97.62 339 LYS A O 1
ATOM 2615 N N . ILE A 1 340 ? 22.172 5.727 -12.609 1 98 340 ILE A N 1
ATOM 2616 C CA . ILE A 1 340 ? 20.844 5.398 -13.125 1 98 340 ILE A CA 1
ATOM 2617 C C . ILE A 1 340 ? 20.938 5.004 -14.594 1 98 340 ILE A C 1
ATOM 2619 O O . ILE A 1 340 ? 21.391 5.797 -15.43 1 98 340 ILE A O 1
ATOM 2623 N N . ILE A 1 341 ? 20.5 3.832 -14.891 1 97.38 341 ILE A N 1
ATOM 2624 C CA . ILE A 1 341 ? 20.594 3.285 -16.234 1 97.38 341 ILE A CA 1
ATOM 2625 C C . ILE A 1 341 ? 19.281 3.506 -16.969 1 97.38 341 ILE A C 1
ATOM 2627 O O . ILE A 1 341 ? 19.266 3.672 -18.188 1 97.38 341 ILE A O 1
ATOM 2631 N N . ASP A 1 342 ? 18.234 3.443 -16.234 1 97.62 342 ASP A N 1
ATOM 2632 C CA . ASP A 1 342 ? 16.906 3.557 -16.828 1 97.62 342 ASP A CA 1
ATOM 2633 C C . ASP A 1 342 ? 15.852 3.869 -15.766 1 97.62 342 ASP A C 1
ATOM 2635 O O . ASP A 1 342 ? 16.094 3.682 -14.57 1 97.62 342 ASP A O 1
ATOM 2639 N N . ARG A 1 343 ? 14.836 4.52 -16.109 1 98.12 343 ARG A N 1
ATOM 2640 C CA . ARG A 1 343 ? 13.594 4.641 -15.367 1 98.12 343 ARG A CA 1
ATOM 2641 C C . ARG A 1 343 ? 12.477 3.846 -16.031 1 98.12 343 ARG A C 1
ATOM 2643 O O . ARG A 1 343 ? 12.055 4.168 -17.156 1 98.12 343 ARG A O 1
ATOM 2650 N N . VAL A 1 344 ? 12.016 2.85 -15.32 1 98.56 344 VAL A N 1
ATOM 2651 C CA . VAL A 1 344 ? 11.117 1.886 -15.953 1 98.56 344 VAL A CA 1
ATOM 2652 C C . VAL A 1 344 ? 9.742 1.959 -15.297 1 98.56 344 VAL A C 1
ATOM 2654 O O . VAL A 1 344 ? 9.633 2.025 -14.07 1 98.56 344 VAL A O 1
ATOM 2657 N N . GLU A 1 345 ? 8.719 1.975 -16.109 1 98.19 345 GLU A N 1
ATOM 2658 C CA . GLU A 1 345 ? 7.348 1.99 -15.594 1 98.19 345 GLU A CA 1
ATOM 2659 C C . GLU A 1 345 ? 6.988 0.66 -14.938 1 98.19 345 GLU A C 1
ATOM 2661 O O . GLU A 1 345 ? 7.316 -0.406 -15.461 1 98.19 345 GLU A O 1
ATOM 2666 N N . ILE A 1 346 ? 6.43 0.712 -13.75 1 98.44 346 ILE A N 1
ATOM 2667 C CA . ILE A 1 346 ? 5.793 -0.465 -13.172 1 98.44 346 ILE A CA 1
ATOM 2668 C C . ILE A 1 346 ? 4.398 -0.645 -13.766 1 98.44 346 ILE A C 1
ATOM 2670 O O . ILE A 1 346 ? 3.416 -0.121 -13.234 1 98.44 346 ILE A O 1
ATOM 2674 N N . THR A 1 347 ? 4.281 -1.432 -14.734 1 97.94 347 THR A N 1
ATOM 2675 C CA . THR A 1 347 ? 3.174 -1.48 -15.68 1 97.94 347 THR A CA 1
ATOM 2676 C C . THR A 1 347 ? 1.909 -2.004 -15.008 1 97.94 347 THR A C 1
ATOM 2678 O O . THR A 1 347 ? 0.797 -1.661 -15.414 1 97.94 347 THR A O 1
ATOM 2681 N N . SER A 1 348 ? 2.07 -2.777 -13.984 1 97.88 348 SER A N 1
ATOM 2682 C CA . SER A 1 348 ? 0.896 -3.475 -13.469 1 97.88 348 SER A CA 1
ATOM 2683 C C . SER A 1 348 ? 0.616 -3.09 -12.023 1 97.88 348 SER A C 1
ATOM 2685 O O . SER A 1 348 ? 0.127 -3.908 -11.242 1 97.88 348 SER A O 1
ATOM 2687 N N . ARG A 1 349 ? 1.092 -1.891 -11.648 1 95.94 349 ARG A N 1
ATOM 2688 C CA . ARG A 1 349 ? 0.681 -1.321 -10.367 1 95.94 349 ARG A CA 1
ATOM 2689 C C . ARG A 1 349 ? -0.835 -1.187 -10.289 1 95.94 349 ARG A C 1
ATOM 2691 O O . ARG A 1 349 ? -1.469 -0.684 -11.219 1 95.94 349 ARG A O 1
ATOM 2698 N N . GLY A 1 350 ? -1.445 -1.658 -9.195 1 94.06 350 GLY A N 1
ATOM 2699 C CA . GLY A 1 350 ? -2.873 -1.479 -8.984 1 94.06 350 GLY A CA 1
ATOM 2700 C C . GLY A 1 350 ? -3.719 -2.494 -9.727 1 94.06 350 GLY A C 1
ATOM 2701 O O . GLY A 1 350 ? -4.949 -2.461 -9.656 1 94.06 350 GLY A O 1
ATOM 2702 N N . ARG A 1 351 ? -3.068 -3.443 -10.453 1 94.69 351 ARG A N 1
ATOM 2703 C CA . ARG A 1 351 ? -3.797 -4.48 -11.18 1 94.69 351 ARG A CA 1
ATOM 2704 C C . ARG A 1 351 ? -4.266 -5.582 -10.234 1 94.69 351 ARG A C 1
ATOM 2706 O O . ARG A 1 351 ? -3.697 -6.676 -10.219 1 94.69 351 ARG A O 1
ATOM 2713 N N . SER A 1 352 ? -5.367 -5.309 -9.602 1 92.75 352 SER A N 1
ATOM 2714 C CA . SER A 1 352 ? -5.816 -6.219 -8.555 1 92.75 352 SER A CA 1
ATOM 2715 C C . SER A 1 352 ? -7.078 -6.965 -8.977 1 92.75 352 SER A C 1
ATOM 2717 O O . SER A 1 352 ? -7.641 -7.738 -8.195 1 92.75 352 SER A O 1
ATOM 2719 N N . ARG A 1 353 ? -7.52 -6.762 -10.289 1 93.19 353 ARG A N 1
ATOM 2720 C CA . ARG A 1 353 ? -8.711 -7.465 -10.758 1 93.19 353 ARG A CA 1
ATOM 2721 C C . ARG A 1 353 ? -8.328 -8.664 -11.625 1 93.19 353 ARG A C 1
ATOM 2723 O O . ARG A 1 353 ? -7.238 -8.695 -12.203 1 93.19 353 ARG A O 1
ATOM 2730 N N . MET B 1 1 ? -25.609 2.738 -13.758 1 90.38 1 MET B N 1
ATOM 2731 C CA . MET B 1 1 ? -25.016 1.46 -13.391 1 90.38 1 MET B CA 1
ATOM 2732 C C . MET B 1 1 ? -25.094 1.235 -11.883 1 90.38 1 MET B C 1
ATOM 2734 O O . MET B 1 1 ? -25.031 2.188 -11.109 1 90.38 1 MET B O 1
ATOM 2738 N N . LYS B 1 2 ? -25.469 0.122 -11.492 1 94.56 2 LYS B N 1
ATOM 2739 C CA . LYS B 1 2 ? -25.562 -0.226 -10.078 1 94.56 2 LYS B CA 1
ATOM 2740 C C . LYS B 1 2 ? -24.203 -0.691 -9.539 1 94.56 2 LYS B C 1
ATOM 2742 O O . LYS B 1 2 ? -23.344 -1.141 -10.305 1 94.56 2 LYS B O 1
ATOM 2747 N N . ILE B 1 3 ? -24.016 -0.506 -8.203 1 94.81 3 ILE B N 1
ATOM 2748 C CA . ILE B 1 3 ? -22.781 -0.895 -7.547 1 94.81 3 ILE B CA 1
ATOM 2749 C C . ILE B 1 3 ? -22.531 -2.385 -7.758 1 94.81 3 ILE B C 1
ATOM 2751 O O . ILE B 1 3 ? -21.375 -2.814 -7.887 1 94.81 3 ILE B O 1
ATOM 2755 N N . SER B 1 4 ? -23.609 -3.186 -7.836 1 91.75 4 SER B N 1
ATOM 2756 C CA . SER B 1 4 ? -23.5 -4.633 -8 1 91.75 4 SER B CA 1
ATOM 2757 C C . SER B 1 4 ? -22.875 -4.992 -9.352 1 91.75 4 SER B C 1
ATOM 2759 O O . SER B 1 4 ? -22.469 -6.137 -9.57 1 91.75 4 SER B O 1
ATOM 2761 N N . GLN B 1 5 ? -22.734 -4.082 -10.227 1 92.81 5 GLN B N 1
ATOM 2762 C CA . GLN B 1 5 ? -22.219 -4.332 -11.57 1 92.81 5 GLN B CA 1
ATOM 2763 C C . GLN B 1 5 ? -20.734 -3.979 -11.672 1 92.81 5 GLN B C 1
ATOM 2765 O O . GLN B 1 5 ? -20.109 -4.211 -12.703 1 92.81 5 GLN B O 1
ATOM 2770 N N . LEU B 1 6 ? -20.219 -3.449 -10.625 1 94.75 6 LEU B N 1
ATOM 2771 C CA . LEU B 1 6 ? -18.812 -3.078 -10.633 1 94.75 6 LEU B CA 1
ATOM 2772 C C . LEU B 1 6 ? -17.922 -4.316 -10.633 1 94.75 6 LEU B C 1
ATOM 2774 O O . LEU B 1 6 ? -18.219 -5.293 -9.938 1 94.75 6 LEU B O 1
ATOM 2778 N N . GLU B 1 7 ? -16.875 -4.262 -11.406 1 94.5 7 GLU B N 1
ATOM 2779 C CA . GLU B 1 7 ? -15.82 -5.258 -11.25 1 94.5 7 GLU B CA 1
ATOM 2780 C C . GLU B 1 7 ? -15.07 -5.07 -9.938 1 94.5 7 GLU B C 1
ATOM 2782 O O . GLU B 1 7 ? -14.852 -3.938 -9.5 1 94.5 7 GLU B O 1
ATOM 2787 N N . THR B 1 8 ? -14.695 -6.129 -9.328 1 96.62 8 THR B N 1
ATOM 2788 C CA . THR B 1 8 ? -14.055 -6.074 -8.023 1 96.62 8 THR B CA 1
ATOM 2789 C C . THR B 1 8 ? -12.594 -6.508 -8.117 1 96.62 8 THR B C 1
ATOM 2791 O O . THR B 1 8 ? -12.219 -7.258 -9.023 1 96.62 8 THR B O 1
ATOM 2794 N N . PRO B 1 9 ? -11.773 -5.969 -7.223 1 97 9 PRO B N 1
ATOM 2795 C CA . PRO B 1 9 ? -12.086 -5.008 -6.16 1 97 9 PRO B CA 1
ATOM 2796 C C . PRO B 1 9 ? -12.367 -3.605 -6.691 1 97 9 PRO B C 1
ATOM 2798 O O . PRO B 1 9 ? -11.805 -3.205 -7.715 1 97 9 PRO B O 1
ATOM 2801 N N . ALA B 1 10 ? -13.258 -2.91 -5.984 1 97.94 10 ALA B N 1
ATOM 2802 C CA . ALA B 1 10 ? -13.594 -1.542 -6.371 1 97.94 10 ALA B CA 1
ATOM 2803 C C . ALA B 1 10 ? -13.758 -0.65 -5.141 1 97.94 10 ALA B C 1
ATOM 2805 O O . ALA B 1 10 ? -14.484 -0.998 -4.207 1 97.94 10 ALA B O 1
ATOM 2806 N N . LEU B 1 11 ? -13.07 0.45 -5.152 1 98.75 11 LEU B N 1
ATOM 2807 C CA . LEU B 1 11 ? -13.203 1.448 -4.098 1 98.75 11 LEU B CA 1
ATOM 2808 C C . LEU B 1 11 ? -14.406 2.35 -4.355 1 98.75 11 LEU B C 1
ATOM 2810 O O . LEU B 1 11 ? -14.594 2.838 -5.473 1 98.75 11 LEU B O 1
ATOM 2814 N N . TYR B 1 12 ? -15.234 2.539 -3.299 1 98.69 12 TYR B N 1
ATOM 2815 C CA . TYR B 1 12 ? -16.344 3.451 -3.531 1 98.69 12 TYR B CA 1
ATOM 2816 C C . TYR B 1 12 ? -16.672 4.242 -2.271 1 98.69 12 TYR B C 1
ATOM 2818 O O . TYR B 1 12 ? -16.359 3.814 -1.161 1 98.69 12 TYR B O 1
ATOM 2826 N N . LEU B 1 13 ? -17.219 5.375 -2.469 1 98.81 13 LEU B N 1
ATOM 2827 C CA . LEU B 1 13 ? -17.641 6.324 -1.442 1 98.81 13 LEU B CA 1
ATOM 2828 C C . LEU B 1 13 ? -19.156 6.391 -1.351 1 98.81 13 LEU B C 1
ATOM 2830 O O . LEU B 1 13 ? -19.828 6.672 -2.344 1 98.81 13 LEU B O 1
ATOM 2834 N N . ASP B 1 14 ? -19.672 6.039 -0.199 1 98.69 14 ASP B N 1
ATOM 2835 C CA . ASP B 1 14 ? -21.062 6.352 0.07 1 98.69 14 ASP B CA 1
ATOM 2836 C C . ASP B 1 14 ? -21.266 7.855 0.266 1 98.69 14 ASP B C 1
ATOM 2838 O O . ASP B 1 14 ? -20.984 8.391 1.339 1 98.69 14 ASP B O 1
ATOM 2842 N N . LEU B 1 15 ? -21.859 8.5 -0.691 1 98.5 15 LEU B N 1
ATOM 2843 C CA . LEU B 1 15 ? -21.922 9.961 -0.713 1 98.5 15 LEU B CA 1
ATOM 2844 C C . LEU B 1 15 ? -22.812 10.477 0.404 1 98.5 15 LEU B C 1
ATOM 2846 O O . LEU B 1 15 ? -22.531 11.523 1 1 98.5 15 LEU B O 1
ATOM 2850 N N . ASP B 1 16 ? -23.875 9.789 0.665 1 98.56 16 ASP B N 1
ATOM 2851 C CA . ASP B 1 16 ? -24.781 10.25 1.709 1 98.56 16 ASP B CA 1
ATOM 2852 C C . ASP B 1 16 ? -24.109 10.242 3.076 1 98.56 16 ASP B C 1
ATOM 2854 O O . ASP B 1 16 ? -24.172 11.219 3.82 1 98.56 16 ASP B O 1
ATOM 2858 N N . ALA B 1 17 ? -23.484 9.125 3.391 1 98.62 17 ALA B N 1
ATOM 2859 C CA . ALA B 1 17 ? -22.766 9.031 4.656 1 98.62 17 ALA B CA 1
ATOM 2860 C C . ALA B 1 17 ? -21.641 10.07 4.73 1 98.62 17 ALA B C 1
ATOM 2862 O O . ALA B 1 17 ? -21.469 10.719 5.758 1 98.62 17 ALA B O 1
ATOM 2863 N N . PHE B 1 18 ? -20.938 10.242 3.633 1 98.75 18 PHE B N 1
ATOM 2864 C CA . PHE B 1 18 ? -19.859 11.219 3.539 1 98.75 18 PHE B CA 1
ATOM 2865 C C . PHE B 1 18 ? -20.375 12.625 3.814 1 98.75 18 PHE B C 1
ATOM 2867 O O . PHE B 1 18 ? -19.797 13.359 4.617 1 98.75 18 PHE B O 1
ATOM 2874 N N . GLU B 1 19 ? -21.438 12.961 3.199 1 98.69 19 GLU B N 1
ATOM 2875 C CA . GLU B 1 19 ? -22.016 14.297 3.35 1 98.69 19 GLU B CA 1
ATOM 2876 C C . GLU B 1 19 ? -22.531 14.523 4.77 1 98.69 19 GLU B C 1
ATOM 2878 O O . GLU B 1 19 ? -22.391 15.617 5.316 1 98.69 19 GLU B O 1
ATOM 2883 N N . ARG B 1 20 ? -23.094 13.492 5.332 1 98.69 20 ARG B N 1
ATOM 2884 C CA . ARG B 1 20 ? -23.516 13.609 6.723 1 98.69 20 ARG B CA 1
ATOM 2885 C C . ARG B 1 20 ? -22.328 13.828 7.645 1 98.69 20 ARG B C 1
ATOM 2887 O O . ARG B 1 20 ? -22.391 14.625 8.586 1 98.69 20 ARG B O 1
ATOM 2894 N N . ASN B 1 21 ? -21.219 13.125 7.379 1 98.75 21 ASN B N 1
ATOM 2895 C CA . ASN B 1 21 ? -20 13.328 8.141 1 98.75 21 ASN B CA 1
ATOM 2896 C C . ASN B 1 21 ? -19.484 14.766 8.008 1 98.75 21 ASN B C 1
ATOM 2898 O O . ASN B 1 21 ? -19.109 15.391 9 1 98.75 21 ASN B O 1
ATOM 2902 N N . GLN B 1 22 ? -19.516 15.266 6.75 1 98.56 22 GLN B N 1
ATOM 2903 C CA . GLN B 1 22 ? -19.078 16.625 6.5 1 98.56 22 GLN B CA 1
ATOM 2904 C C . GLN B 1 22 ? -19.906 17.625 7.293 1 98.56 22 GLN B C 1
ATOM 2906 O O . GLN B 1 22 ? -19.359 18.531 7.945 1 98.56 22 GLN B O 1
ATOM 2911 N N . LYS B 1 23 ? -21.172 17.469 7.238 1 98.19 23 LYS B N 1
ATOM 2912 C CA . LYS B 1 23 ? -22.094 18.391 7.906 1 98.19 23 LYS B CA 1
ATOM 2913 C C . LYS B 1 23 ? -21.891 18.344 9.422 1 98.19 23 LYS B C 1
ATOM 2915 O O . LYS B 1 23 ? -21.844 19.391 10.07 1 98.19 23 LYS B O 1
ATOM 2920 N N . LYS B 1 24 ? -21.766 17.172 9.93 1 98.12 24 LYS B N 1
ATOM 2921 C CA . LYS B 1 24 ? -21.594 17.016 11.367 1 98.12 24 LYS B CA 1
ATOM 2922 C C . LYS B 1 24 ? -20.312 17.672 11.852 1 98.12 24 LYS B C 1
ATOM 2924 O O . LYS B 1 24 ? -20.312 18.359 12.875 1 98.12 24 LYS B O 1
ATOM 2929 N N . MET B 1 25 ? -19.219 17.484 11.164 1 98.38 25 MET B N 1
ATOM 2930 C CA . MET B 1 25 ? -17.938 18.078 11.531 1 98.38 25 MET B CA 1
ATOM 2931 C C . MET B 1 25 ? -18 19.609 11.43 1 98.38 25 MET B C 1
ATOM 2933 O O . MET B 1 25 ? -17.578 20.312 12.344 1 98.38 25 MET B O 1
ATOM 2937 N N . ALA B 1 26 ? -18.578 20.078 10.352 1 97.69 26 ALA B N 1
ATOM 2938 C CA . ALA B 1 26 ? -18.703 21.531 10.156 1 97.69 26 ALA B CA 1
ATOM 2939 C C . ALA B 1 26 ? -19.531 22.156 11.273 1 97.69 26 ALA B C 1
ATOM 2941 O O . ALA B 1 26 ? -19.156 23.203 11.805 1 97.69 26 ALA B O 1
ATOM 2942 N N . GLN B 1 27 ? -20.641 21.531 11.57 1 97.31 27 GLN B N 1
ATOM 2943 C CA . GLN B 1 27 ? -21.516 22.047 12.625 1 97.31 27 GLN B CA 1
ATOM 2944 C C . GLN B 1 27 ? -20.766 22.109 13.961 1 97.31 27 GLN B C 1
ATOM 2946 O O . GLN B 1 27 ? -20.875 23.094 14.688 1 97.31 27 GLN B O 1
ATOM 2951 N N . ARG B 1 28 ? -20.016 21.094 14.242 1 96.81 28 ARG B N 1
ATOM 2952 C CA . ARG B 1 28 ? -19.25 21.062 15.484 1 96.81 28 ARG B CA 1
ATOM 2953 C C . ARG B 1 28 ? -18.25 22.203 15.539 1 96.81 28 ARG B C 1
ATOM 2955 O O . ARG B 1 28 ? -18.172 22.922 16.531 1 96.81 28 ARG B O 1
ATOM 2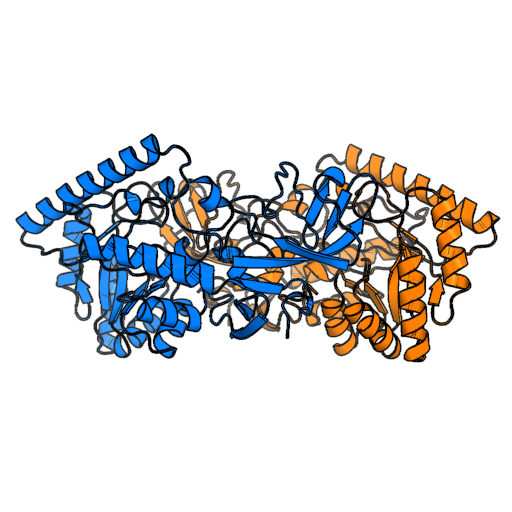962 N N . LEU B 1 29 ? -17.5 22.344 14.547 1 97.75 29 LEU B N 1
ATOM 2963 C CA . LEU B 1 29 ? -16.406 23.312 14.523 1 97.75 29 LEU B CA 1
ATOM 2964 C C . LEU B 1 29 ? -16.969 24.734 14.477 1 97.75 29 LEU B C 1
ATOM 2966 O O . LEU B 1 29 ? -16.422 25.641 15.117 1 97.75 29 LEU B O 1
ATOM 2970 N N . ASN B 1 30 ? -18.047 24.922 13.719 1 96.81 30 ASN B N 1
ATOM 2971 C CA . ASN B 1 30 ? -18.688 26.234 13.633 1 96.81 30 ASN B CA 1
ATOM 2972 C C . ASN B 1 30 ? -19.172 26.703 15.008 1 96.81 30 ASN B C 1
ATOM 2974 O O . ASN B 1 30 ? -19.109 27.906 15.305 1 96.81 30 ASN B O 1
ATOM 2978 N N . LYS B 1 31 ? -19.656 25.766 15.742 1 96.31 31 LYS B N 1
ATOM 2979 C CA . LYS B 1 31 ? -20.141 26.078 17.094 1 96.31 31 LYS B CA 1
ATOM 2980 C C . LYS B 1 31 ? -19.062 26.781 17.906 1 96.31 31 LYS B C 1
ATOM 2982 O O . LYS B 1 31 ? -19.359 27.656 18.734 1 96.31 31 LYS B O 1
ATOM 2987 N N . PHE B 1 32 ? -17.828 26.438 17.688 1 96.62 32 PHE B N 1
ATOM 2988 C CA . PHE B 1 32 ? -16.734 26.938 18.5 1 96.62 32 PHE B CA 1
ATOM 2989 C C . PHE B 1 32 ? -15.836 27.875 17.672 1 96.62 32 PHE B C 1
ATOM 2991 O O . PHE B 1 32 ? -14.75 28.234 18.109 1 96.62 32 PHE B O 1
ATOM 2998 N N . LYS B 1 33 ? -16.25 28.188 16.453 1 96.81 33 LYS B N 1
ATOM 2999 C CA . LYS B 1 33 ? -15.539 29.094 15.555 1 96.81 33 LYS B CA 1
ATOM 3000 C C . LYS B 1 33 ? -14.125 28.578 15.273 1 96.81 33 LYS B C 1
ATOM 3002 O O . LYS B 1 33 ? -13.164 29.344 15.336 1 96.81 33 LYS B O 1
ATOM 3007 N N . ILE B 1 34 ? -13.977 27.344 15.109 1 98.31 34 ILE B N 1
ATOM 3008 C CA . ILE B 1 34 ? -12.734 26.672 14.734 1 98.31 34 ILE B CA 1
ATOM 3009 C C . ILE B 1 34 ? -12.75 26.375 13.234 1 98.31 34 ILE B C 1
ATOM 3011 O O . ILE B 1 34 ? -13.742 25.859 12.711 1 98.31 34 ILE B O 1
ATOM 3015 N N . ASP B 1 35 ? -11.719 26.781 12.555 1 98.44 35 ASP B N 1
ATOM 3016 C CA . ASP B 1 35 ? -11.641 26.5 11.125 1 98.44 35 ASP B CA 1
ATOM 3017 C C . ASP B 1 35 ? -11.234 25.062 10.867 1 98.44 35 ASP B C 1
ATOM 3019 O O . ASP B 1 35 ? -10.625 24.422 11.734 1 98.44 35 ASP B O 1
ATOM 3023 N N . MET B 1 36 ? -11.586 24.578 9.727 1 98.25 36 MET B N 1
ATOM 3024 C CA . MET B 1 36 ? -11.258 23.203 9.336 1 98.25 36 MET B CA 1
ATOM 3025 C C . MET B 1 36 ? -10.273 23.188 8.18 1 98.25 36 MET B C 1
ATOM 3027 O O . MET B 1 36 ? -10.5 23.844 7.152 1 98.25 36 MET B O 1
ATOM 3031 N N . PHE B 1 37 ? -9.195 22.531 8.352 1 98.69 37 PHE B N 1
ATOM 3032 C CA . PHE B 1 37 ? -8.195 22.219 7.34 1 98.69 37 PHE B CA 1
ATOM 3033 C C . PHE B 1 37 ? -7.992 20.719 7.223 1 98.69 37 PHE B C 1
ATOM 3035 O O . PHE B 1 37 ? -6.949 20.203 7.621 1 98.69 37 PHE B O 1
ATOM 3042 N N . PRO B 1 38 ? -8.93 20.047 6.625 1 98.69 38 PRO B N 1
ATOM 3043 C CA . PRO B 1 38 ? -8.852 18.594 6.578 1 98.69 38 PRO B CA 1
ATOM 3044 C C . PRO B 1 38 ? -7.543 18.094 5.961 1 98.69 38 PRO B C 1
ATOM 3046 O O . PRO B 1 38 ? -7.035 18.703 5.012 1 98.69 38 PRO B O 1
ATOM 3049 N N . HIS B 1 39 ? -7.031 17.047 6.559 1 98.38 39 HIS B N 1
ATOM 3050 C CA . HIS B 1 39 ? -5.77 16.5 6.059 1 98.38 39 HIS B CA 1
ATOM 3051 C C . HIS B 1 39 ? -5.984 15.695 4.789 1 98.38 39 HIS B C 1
ATOM 3053 O O . HIS B 1 39 ? -6.746 14.719 4.789 1 98.38 39 HIS B O 1
ATOM 3059 N N . TYR B 1 40 ? -5.25 16.016 3.775 1 98.31 40 TYR B N 1
ATOM 3060 C CA . TYR B 1 40 ? -5.398 15.5 2.418 1 98.31 40 TYR B CA 1
ATOM 3061 C C . TYR B 1 40 ? -4.898 14.062 2.316 1 98.31 40 TYR B C 1
ATOM 3063 O O . TYR B 1 40 ? -5.293 13.328 1.412 1 98.31 40 TYR B O 1
ATOM 3071 N N . LYS B 1 41 ? -4.047 13.648 3.211 1 94.38 41 LYS B N 1
ATOM 3072 C CA . LYS B 1 41 ? -3.445 12.32 3.164 1 94.38 41 LYS B CA 1
ATOM 3073 C C . LYS B 1 41 ? -4.512 11.227 3.217 1 94.38 41 LYS B C 1
ATOM 3075 O O . LYS B 1 41 ? -4.293 10.117 2.74 1 94.38 41 LYS B O 1
ATOM 3080 N N . SER B 1 42 ? -5.695 11.523 3.746 1 95.25 42 SER B N 1
ATOM 3081 C CA . SER B 1 42 ? -6.773 10.547 3.869 1 95.25 42 SER B CA 1
ATOM 3082 C C . SER B 1 42 ? -7.512 10.359 2.547 1 95.25 42 SER B C 1
ATOM 3084 O O . SER B 1 42 ? -7.883 9.242 2.186 1 95.25 42 SER B O 1
ATOM 3086 N N . VAL B 1 43 ? -7.68 11.484 1.848 1 97.38 43 VAL B N 1
ATOM 3087 C CA . VAL B 1 43 ? -8.57 11.406 0.696 1 97.38 43 VAL B CA 1
ATOM 3088 C C . VAL B 1 43 ? -7.75 11.328 -0.589 1 97.38 43 VAL B C 1
ATOM 3090 O O . VAL B 1 43 ? -8.117 10.617 -1.526 1 97.38 43 VAL B O 1
ATOM 3093 N N . LYS B 1 44 ? -6.648 12.109 -0.713 1 98.06 44 LYS B N 1
ATOM 3094 C CA . LYS B 1 44 ? -5.738 12.148 -1.854 1 98.06 44 LYS B CA 1
ATOM 3095 C C . LYS B 1 44 ? -6.492 12.414 -3.152 1 98.06 44 LYS B C 1
ATOM 3097 O O . LYS B 1 44 ? -6.039 12.023 -4.23 1 98.06 44 LYS B O 1
ATOM 3102 N N . CYS B 1 45 ? -7.586 13 -3.135 1 98.69 45 CYS B N 1
ATOM 3103 C CA . CYS B 1 45 ? -8.492 13.258 -4.246 1 98.69 45 CYS B CA 1
ATOM 3104 C C . CYS B 1 45 ? -8.945 14.719 -4.254 1 98.69 45 CYS B C 1
ATOM 3106 O O . CYS B 1 45 ? -9.727 15.133 -3.395 1 98.69 45 CYS B O 1
ATOM 3108 N N . THR B 1 46 ? -8.555 15.477 -5.273 1 98.75 46 THR B N 1
ATOM 3109 C CA . THR B 1 46 ? -8.836 16.906 -5.285 1 98.75 46 THR B CA 1
ATOM 3110 C C . THR B 1 46 ? -10.328 17.172 -5.402 1 98.75 46 THR B C 1
ATOM 3112 O O . THR B 1 46 ? -10.836 18.172 -4.875 1 98.75 46 THR B O 1
ATOM 3115 N N . THR B 1 47 ? -11.078 16.234 -6.039 1 98.75 47 THR B N 1
ATOM 3116 C CA . THR B 1 47 ? -12.531 16.375 -6.09 1 98.75 47 THR B CA 1
ATOM 3117 C C . THR B 1 47 ? -13.125 16.328 -4.688 1 98.75 47 THR B C 1
ATOM 3119 O O . THR B 1 47 ? -13.977 17.156 -4.348 1 98.75 47 THR B O 1
ATOM 3122 N N . ILE B 1 48 ? -12.633 15.453 -3.855 1 98.81 48 ILE B N 1
ATOM 3123 C CA . ILE B 1 48 ? -13.125 15.352 -2.486 1 98.81 48 ILE B CA 1
ATOM 3124 C C . ILE B 1 48 ? -12.664 16.562 -1.68 1 98.81 48 ILE B C 1
ATOM 3126 O O . ILE B 1 48 ? -13.406 17.078 -0.845 1 98.81 48 ILE B O 1
ATOM 3130 N N . ALA B 1 49 ? -11.438 17.031 -1.943 1 98.81 49 ALA B N 1
ATOM 3131 C CA . ALA B 1 49 ? -10.969 18.25 -1.294 1 98.81 49 ALA B CA 1
ATOM 3132 C C . ALA B 1 49 ? -11.906 19.406 -1.576 1 98.81 49 ALA B C 1
ATOM 3134 O O . ALA B 1 49 ? -12.25 20.172 -0.669 1 98.81 49 ALA B O 1
ATOM 3135 N N . HIS B 1 50 ? -12.359 19.562 -2.809 1 98.81 50 HIS B N 1
ATOM 3136 C CA . HIS B 1 50 ? -13.297 20.609 -3.172 1 98.81 50 HIS B CA 1
ATOM 3137 C C . HIS B 1 50 ? -14.641 20.438 -2.463 1 98.81 50 HIS B C 1
ATOM 3139 O O . HIS B 1 50 ? -15.273 21.422 -2.072 1 98.81 50 HIS B O 1
ATOM 3145 N N . MET B 1 51 ? -15.047 19.188 -2.334 1 98.69 51 MET B N 1
ATOM 3146 C CA . MET B 1 51 ? -16.281 18.922 -1.6 1 98.69 51 MET B CA 1
ATOM 3147 C C . MET B 1 51 ? -16.156 19.359 -0.142 1 98.69 51 MET B C 1
ATOM 3149 O O . MET B 1 51 ? -17.109 19.875 0.444 1 98.69 51 MET B O 1
ATOM 3153 N N . GLN B 1 52 ? -14.984 19.109 0.457 1 98.69 52 GLN B N 1
ATOM 3154 C CA . GLN B 1 52 ? -14.75 19.531 1.836 1 98.69 52 GLN B CA 1
ATOM 3155 C C . GLN B 1 52 ? -14.742 21.047 1.962 1 98.69 52 GLN B C 1
ATOM 3157 O O . GLN B 1 52 ? -15.273 21.594 2.928 1 98.69 52 GLN B O 1
ATOM 3162 N N . ILE B 1 53 ? -14.148 21.734 0.99 1 98.69 53 ILE B N 1
ATOM 3163 C CA . ILE B 1 53 ? -14.156 23.203 0.962 1 98.69 53 ILE B CA 1
ATOM 3164 C C . ILE B 1 53 ? -15.594 23.703 0.848 1 98.69 53 ILE B C 1
ATOM 3166 O O . ILE B 1 53 ? -16 24.609 1.584 1 98.69 53 ILE B O 1
ATOM 3170 N N . ALA B 1 54 ? -16.359 23.094 -0.019 1 98.31 54 ALA B N 1
ATOM 3171 C CA . ALA B 1 54 ? -17.75 23.469 -0.197 1 98.31 54 ALA B CA 1
ATOM 3172 C C . ALA B 1 54 ? -18.547 23.25 1.09 1 98.31 54 ALA B C 1
ATOM 3174 O O . ALA B 1 54 ? -19.516 23.969 1.354 1 98.31 54 ALA B O 1
ATOM 3175 N N . ALA B 1 55 ? -18.109 22.328 1.877 1 97.88 55 ALA B N 1
ATOM 3176 C CA . ALA B 1 55 ? -18.797 22 3.125 1 97.88 55 ALA B CA 1
ATOM 3177 C C . ALA B 1 55 ? -18.328 22.922 4.258 1 97.88 55 ALA B C 1
ATOM 3179 O O . ALA B 1 55 ? -18.859 22.859 5.371 1 97.88 55 ALA B O 1
ATOM 3180 N N . GLY B 1 56 ? -17.312 23.719 3.979 1 97.38 56 GLY B N 1
ATOM 3181 C CA . GLY B 1 56 ? -17 24.719 4.984 1 97.38 56 GLY B CA 1
ATOM 3182 C C . GLY B 1 56 ? -15.516 24.766 5.332 1 97.38 56 GLY B C 1
ATOM 3183 O O . GLY B 1 56 ? -15.078 25.625 6.105 1 97.38 56 GLY B O 1
ATOM 3184 N N . ALA B 1 57 ? -14.688 23.844 4.824 1 98.56 57 ALA B N 1
ATOM 3185 C CA . ALA B 1 57 ? -13.25 23.891 5.094 1 98.56 57 ALA B CA 1
ATOM 3186 C C . ALA B 1 57 ? -12.641 25.188 4.559 1 98.56 57 ALA B C 1
ATOM 3188 O O . ALA B 1 57 ? -13.008 25.656 3.48 1 98.56 57 ALA B O 1
ATOM 3189 N N . LYS B 1 58 ? -11.711 25.734 5.25 1 98.62 58 LYS B N 1
ATOM 3190 C CA . LYS B 1 58 ? -11.086 27 4.875 1 98.62 58 LYS B CA 1
ATOM 3191 C C . LYS B 1 58 ? -9.805 26.766 4.078 1 98.62 58 LYS B C 1
ATOM 3193 O O . LYS B 1 58 ? -9.219 27.703 3.535 1 98.62 58 LYS B O 1
ATOM 3198 N N . GLY B 1 59 ? -9.375 25.594 3.961 1 98.75 59 GLY B N 1
ATOM 3199 C CA . GLY B 1 59 ? -8.188 25.109 3.27 1 98.75 59 GLY B CA 1
ATOM 3200 C C . GLY B 1 59 ? -7.957 23.625 3.436 1 98.75 59 GLY B C 1
ATOM 3201 O O . GLY B 1 59 ? -8.828 22.906 3.934 1 98.75 59 GLY B O 1
ATOM 3202 N N . ILE B 1 60 ? -6.828 23.188 2.953 1 98.88 60 ILE B N 1
ATOM 3203 C CA . ILE B 1 60 ? -6.496 21.766 3.018 1 98.88 60 ILE B CA 1
ATOM 3204 C C . ILE B 1 60 ? -5.078 21.594 3.553 1 98.88 60 ILE B C 1
ATOM 3206 O O . ILE B 1 60 ? -4.164 22.328 3.162 1 98.88 60 ILE B O 1
ATOM 3210 N N . SER B 1 61 ? -4.922 20.719 4.492 1 98.81 61 SER B N 1
ATOM 3211 C CA . SER B 1 61 ? -3.6 20.297 4.945 1 98.81 61 SER B CA 1
ATOM 3212 C C . SER B 1 61 ? -3.107 19.078 4.168 1 98.81 61 SER B C 1
ATOM 3214 O O . SER B 1 61 ? -3.908 18.266 3.713 1 98.81 61 SER B O 1
ATOM 3216 N N . CYS B 1 62 ? -1.797 19 3.979 1 98.31 62 CYS B N 1
ATOM 3217 C CA . CYS B 1 62 ? -1.181 17.828 3.363 1 98.31 62 CYS B CA 1
ATOM 3218 C C . CYS B 1 62 ? 0.178 17.531 3.988 1 98.31 62 CYS B C 1
ATOM 3220 O O . CYS B 1 62 ? 0.665 18.297 4.816 1 98.31 62 CYS B O 1
ATOM 3222 N N . ALA B 1 63 ? 0.745 16.406 3.635 1 96.19 63 ALA B N 1
ATOM 3223 C CA . ALA B 1 63 ? 1.998 15.984 4.258 1 96.19 63 ALA B CA 1
ATOM 3224 C C . ALA B 1 63 ? 3.174 16.172 3.303 1 96.19 63 ALA B C 1
ATOM 3226 O O . ALA B 1 63 ? 4.324 16.266 3.738 1 96.19 63 ALA B O 1
ATOM 3227 N N . LYS B 1 64 ? 2.891 16.219 2.016 1 97.06 64 LYS B N 1
ATOM 3228 C CA . LYS B 1 64 ? 3.971 16.156 1.034 1 97.06 64 LYS B CA 1
ATOM 3229 C C . LYS B 1 64 ? 3.855 17.297 0.024 1 97.06 64 LYS B C 1
ATOM 3231 O O . LYS B 1 64 ? 2.748 17.719 -0.32 1 97.06 64 LYS B O 1
ATOM 3236 N N . THR B 1 65 ? 5.035 17.703 -0.52 1 97.81 65 THR B N 1
ATOM 3237 C CA . THR B 1 65 ? 5.082 18.797 -1.478 1 97.81 65 THR B CA 1
ATOM 3238 C C . THR B 1 65 ? 4.332 18.438 -2.754 1 97.81 65 THR B C 1
ATOM 3240 O O . THR B 1 65 ? 3.645 19.281 -3.338 1 97.81 65 THR B O 1
ATOM 3243 N N . GLU B 1 66 ? 4.363 17.172 -3.184 1 97.56 66 GLU B N 1
ATOM 3244 C CA . GLU B 1 66 ? 3.656 16.75 -4.391 1 97.56 66 GLU B CA 1
ATOM 3245 C C . GLU B 1 66 ? 2.145 16.828 -4.199 1 97.56 66 GLU B C 1
ATOM 3247 O O . GLU B 1 66 ? 1.407 17.141 -5.137 1 97.56 66 GLU B O 1
ATOM 3252 N N . GLU B 1 67 ? 1.725 16.562 -3.016 1 98.19 67 GLU B N 1
ATOM 3253 C CA . GLU B 1 67 ? 0.307 16.734 -2.719 1 98.19 67 GLU B CA 1
ATOM 3254 C C . GLU B 1 67 ? -0.095 18.203 -2.803 1 98.19 67 GLU B C 1
ATOM 3256 O O . GLU B 1 67 ? -1.14 18.531 -3.367 1 98.19 67 GLU B O 1
ATOM 3261 N N . ALA B 1 68 ? 0.737 19.047 -2.207 1 98.69 68 ALA B N 1
ATOM 3262 C CA . ALA B 1 68 ? 0.479 20.484 -2.27 1 98.69 68 ALA B CA 1
ATOM 3263 C C . ALA B 1 68 ? 0.415 20.969 -3.715 1 98.69 68 ALA B C 1
ATOM 3265 O O . ALA B 1 68 ? -0.426 21.797 -4.062 1 98.69 68 ALA B O 1
ATOM 3266 N N . TRP B 1 69 ? 1.304 20.438 -4.504 1 98.06 69 TRP B N 1
ATOM 3267 C CA . TRP B 1 69 ? 1.33 20.781 -5.922 1 98.06 69 TRP B CA 1
ATOM 3268 C C . TRP B 1 69 ? 0.005 20.422 -6.594 1 98.06 69 TRP B C 1
ATOM 3270 O O . TRP B 1 69 ? -0.572 21.25 -7.305 1 98.06 69 TRP B O 1
ATOM 3280 N N . ASP B 1 70 ? -0.497 19.219 -6.379 1 98.44 70 ASP B N 1
ATOM 3281 C CA . ASP B 1 70 ? -1.767 18.781 -6.949 1 98.44 70 ASP B CA 1
ATOM 3282 C C . ASP B 1 70 ? -2.916 19.672 -6.473 1 98.44 70 ASP B C 1
ATOM 3284 O O . ASP B 1 70 ? -3.779 20.047 -7.262 1 98.44 70 ASP B O 1
ATOM 3288 N N . LEU B 1 71 ? -2.908 19.969 -5.164 1 98.75 71 LEU B N 1
ATOM 3289 C CA . LEU B 1 71 ? -3.957 20.781 -4.574 1 98.75 71 LEU B CA 1
ATOM 3290 C C . LEU B 1 71 ? -3.955 22.188 -5.184 1 98.75 71 LEU B C 1
ATOM 3292 O O . LEU B 1 71 ? -5.008 22.703 -5.562 1 98.75 71 LEU B O 1
ATOM 3296 N N . ALA B 1 72 ? -2.777 22.797 -5.289 1 98.62 72 ALA B N 1
ATOM 3297 C CA . ALA B 1 72 ? -2.66 24.141 -5.859 1 98.62 72 ALA B CA 1
ATOM 3298 C C . ALA B 1 72 ? -3.129 24.156 -7.309 1 98.62 72 ALA B C 1
ATOM 3300 O O . ALA B 1 72 ? -3.871 25.062 -7.715 1 98.62 72 ALA B O 1
ATOM 3301 N N . HIS B 1 73 ? -2.758 23.188 -8.055 1 97.81 73 HIS B N 1
ATOM 3302 C CA . HIS B 1 73 ? -3.131 23.109 -9.461 1 97.81 73 HIS B CA 1
ATOM 3303 C C . HIS B 1 73 ? -4.625 22.859 -9.625 1 97.81 73 HIS B C 1
ATOM 3305 O O . HIS B 1 73 ? -5.203 23.188 -10.672 1 97.81 73 HIS B O 1
ATOM 3311 N N . ALA B 1 74 ? -5.211 22.328 -8.609 1 98.31 74 ALA B N 1
ATOM 3312 C CA . ALA B 1 74 ? -6.652 22.109 -8.633 1 98.31 74 ALA B CA 1
ATOM 3313 C C . ALA B 1 74 ? -7.406 23.359 -8.188 1 98.31 74 ALA B C 1
ATOM 3315 O O . ALA B 1 74 ? -8.641 23.391 -8.195 1 98.31 74 ALA B O 1
ATOM 3316 N N . GLY B 1 75 ? -6.699 24.375 -7.719 1 98.31 75 GLY B N 1
ATOM 3317 C CA . GLY B 1 75 ? -7.336 25.641 -7.414 1 98.31 75 GLY B CA 1
ATOM 3318 C C . GLY B 1 75 ? -7.566 25.859 -5.934 1 98.31 75 GLY B C 1
ATOM 3319 O O . GLY B 1 75 ? -8.273 26.781 -5.535 1 98.31 75 GLY B O 1
ATOM 3320 N N . ILE B 1 76 ? -7.035 25 -5.098 1 98.56 76 ILE B N 1
ATOM 3321 C CA . ILE B 1 76 ? -7.164 25.203 -3.66 1 98.56 76 ILE B CA 1
ATOM 3322 C C . ILE B 1 76 ? -6.309 26.391 -3.236 1 98.56 76 ILE B C 1
ATOM 3324 O O . ILE B 1 76 ? -5.102 26.422 -3.498 1 98.56 76 ILE B O 1
ATOM 3328 N N . GLU B 1 77 ? -6.844 27.312 -2.543 1 98.31 77 GLU B N 1
ATOM 3329 C CA . GLU B 1 77 ? -6.195 28.594 -2.271 1 98.31 77 GLU B CA 1
ATOM 3330 C C . GLU B 1 77 ? -5.316 28.516 -1.026 1 98.31 77 GLU B C 1
ATOM 3332 O O . GLU B 1 77 ? -4.215 29.062 -1.002 1 98.31 77 GLU B O 1
ATOM 3337 N N . ASN B 1 78 ? -5.844 27.891 0.02 1 98.81 78 ASN B N 1
ATOM 3338 C CA . ASN B 1 78 ? -5.125 27.781 1.286 1 98.81 78 ASN B CA 1
ATOM 3339 C C . ASN B 1 78 ? -4.621 26.359 1.519 1 98.81 78 ASN B C 1
ATOM 3341 O O . ASN B 1 78 ? -5.418 25.438 1.671 1 98.81 78 ASN B O 1
ATOM 3345 N N . ILE B 1 79 ? -3.289 26.203 1.531 1 98.88 79 ILE B N 1
ATOM 3346 C CA . ILE B 1 79 ? -2.688 24.891 1.655 1 98.88 79 ILE B CA 1
ATOM 3347 C C . ILE B 1 79 ? -1.648 24.891 2.775 1 98.88 79 ILE B C 1
ATOM 3349 O O . ILE B 1 79 ? -0.822 25.812 2.855 1 98.88 79 ILE B O 1
ATOM 3353 N N . LEU B 1 80 ? -1.774 23.969 3.664 1 98.88 80 LEU B N 1
ATOM 3354 C CA . LEU B 1 80 ? -0.79 23.75 4.715 1 98.88 80 LEU B CA 1
ATOM 3355 C C . LEU B 1 80 ? -0.038 22.438 4.484 1 98.88 80 LEU B C 1
ATOM 3357 O O . LEU B 1 80 ? -0.644 21.375 4.457 1 98.88 80 LEU B O 1
ATOM 3361 N N . ILE B 1 81 ? 1.247 22.516 4.254 1 98.56 81 ILE B N 1
ATOM 3362 C CA . ILE B 1 81 ? 2.074 21.312 4.348 1 98.56 81 ILE B CA 1
ATOM 3363 C C . ILE B 1 81 ? 2.451 21.062 5.805 1 98.56 81 ILE B C 1
ATOM 3365 O O . ILE B 1 81 ? 3.41 21.656 6.312 1 98.56 81 ILE B O 1
ATOM 3369 N N . ALA B 1 82 ? 1.673 20.188 6.422 1 97.5 82 ALA B N 1
ATOM 3370 C CA . ALA B 1 82 ? 1.858 19.875 7.836 1 97.5 82 ALA B CA 1
ATOM 3371 C C . ALA B 1 82 ? 3.047 18.938 8.039 1 97.5 82 ALA B C 1
ATOM 3373 O O . ALA B 1 82 ? 2.904 17.859 8.609 1 97.5 82 ALA B O 1
ATOM 3374 N N . ASN B 1 83 ? 4.195 19.344 7.559 1 95.06 83 ASN B N 1
ATOM 3375 C CA . ASN B 1 83 ? 5.469 18.625 7.594 1 95.06 83 ASN B CA 1
ATOM 3376 C C . ASN B 1 83 ? 6.641 19.562 7.297 1 95.06 83 ASN B C 1
ATOM 3378 O O . ASN B 1 83 ? 6.445 20.672 6.805 1 95.06 83 ASN B O 1
ATOM 3382 N N . GLN B 1 84 ? 7.91 19.125 7.633 1 94.12 84 GLN B N 1
ATOM 3383 C CA . GLN B 1 84 ? 9.102 19.875 7.27 1 94.12 84 GLN B CA 1
ATOM 3384 C C . GLN B 1 84 ? 9.492 19.625 5.816 1 94.12 84 GLN B C 1
ATOM 3386 O O . GLN B 1 84 ? 9.445 18.484 5.344 1 94.12 84 GLN B O 1
ATOM 3391 N N . VAL B 1 85 ? 9.734 20.688 5.141 1 95.56 85 VAL B N 1
ATOM 3392 C CA . VAL B 1 85 ? 10.25 20.609 3.777 1 95.56 85 VAL B CA 1
ATOM 3393 C C . VAL B 1 85 ? 11.742 20.922 3.77 1 95.56 85 VAL B C 1
ATOM 3395 O O . VAL B 1 85 ? 12.141 22.078 3.879 1 95.56 85 VAL B O 1
ATOM 3398 N N . THR B 1 86 ? 12.562 19.859 3.574 1 92.75 86 THR B N 1
ATOM 3399 C CA . THR B 1 86 ? 13.977 20.078 3.873 1 92.75 86 THR B CA 1
ATOM 3400 C C . THR B 1 86 ? 14.844 19.797 2.646 1 92.75 86 THR B C 1
ATOM 3402 O O . THR B 1 86 ? 16 20.203 2.596 1 92.75 86 THR B O 1
ATOM 3405 N N . SER B 1 87 ? 14.336 19.031 1.686 1 92.19 87 SER B N 1
ATOM 3406 C CA . SER B 1 87 ? 15.133 18.828 0.479 1 92.19 87 SER B CA 1
ATOM 3407 C C . SER B 1 87 ? 15.148 20.094 -0.388 1 92.19 87 SER B C 1
ATOM 3409 O O . SER B 1 87 ? 14.133 20.781 -0.506 1 92.19 87 SER B O 1
ATOM 3411 N N . LEU B 1 88 ? 16.281 20.375 -1.011 1 91.75 88 LEU B N 1
ATOM 3412 C CA . LEU B 1 88 ? 16.438 21.594 -1.796 1 91.75 88 LEU B CA 1
ATOM 3413 C C . LEU B 1 88 ? 15.438 21.625 -2.951 1 91.75 88 LEU B C 1
ATOM 3415 O O . LEU B 1 88 ? 14.891 22.688 -3.277 1 91.75 88 LEU B O 1
ATOM 3419 N N . GLU B 1 89 ? 15.258 20.484 -3.551 1 93.19 89 GLU B N 1
ATOM 3420 C CA . GLU B 1 89 ? 14.297 20.406 -4.648 1 93.19 89 GLU B CA 1
ATOM 3421 C C . GLU B 1 89 ? 12.891 20.781 -4.184 1 93.19 89 GLU B C 1
ATOM 3423 O O . GLU B 1 89 ? 12.211 21.562 -4.84 1 93.19 89 GLU B O 1
ATOM 3428 N N . ASN B 1 90 ? 12.508 20.266 -3.072 1 95.94 90 ASN B N 1
ATOM 3429 C CA . ASN B 1 90 ? 11.172 20.531 -2.561 1 95.94 90 ASN B CA 1
ATOM 3430 C C . ASN B 1 90 ? 11.055 21.969 -2.023 1 95.94 90 ASN B C 1
ATOM 3432 O O . ASN B 1 90 ? 10 22.578 -2.121 1 95.94 90 ASN B O 1
ATOM 3436 N N . ILE B 1 91 ? 12.133 22.469 -1.464 1 97.25 91 ILE B N 1
ATOM 3437 C CA . ILE B 1 91 ? 12.148 23.859 -1.005 1 97.25 91 ILE B CA 1
ATOM 3438 C C . ILE B 1 91 ? 11.906 24.797 -2.186 1 97.25 91 ILE B C 1
ATOM 3440 O O . ILE B 1 91 ? 11.102 25.719 -2.094 1 97.25 91 ILE B O 1
ATOM 3444 N N . SER B 1 92 ? 12.57 24.5 -3.279 1 97.69 92 SER B N 1
ATOM 3445 C CA . SER B 1 92 ? 12.375 25.297 -4.488 1 97.69 92 SER B CA 1
ATOM 3446 C C . SER B 1 92 ? 10.93 25.203 -4.977 1 97.69 92 SER B C 1
ATOM 3448 O O . SER B 1 92 ? 10.328 26.219 -5.348 1 97.69 92 SER B O 1
ATOM 3450 N N . ARG B 1 93 ? 10.383 24.062 -4.969 1 97.25 93 ARG B N 1
ATOM 3451 C CA . ARG B 1 93 ? 9 23.859 -5.402 1 97.25 93 ARG B CA 1
ATOM 3452 C C . ARG B 1 93 ? 8.023 24.609 -4.504 1 97.25 93 ARG B C 1
ATOM 3454 O O . ARG B 1 93 ? 7.066 25.219 -4.988 1 97.25 93 ARG B O 1
ATOM 3461 N N . VAL B 1 94 ? 8.281 24.531 -3.217 1 98.38 94 VAL B N 1
ATOM 3462 C CA . VAL B 1 94 ? 7.434 25.203 -2.238 1 98.38 94 VAL B CA 1
ATOM 3463 C C . VAL B 1 94 ? 7.465 26.703 -2.479 1 98.38 94 VAL B C 1
ATOM 3465 O O . VAL B 1 94 ? 6.418 27.359 -2.492 1 98.38 94 VAL B O 1
ATOM 3468 N N . ALA B 1 95 ? 8.633 27.234 -2.662 1 98.62 95 ALA B N 1
ATOM 3469 C CA . ALA B 1 95 ? 8.773 28.656 -2.902 1 98.62 95 ALA B CA 1
ATOM 3470 C C . ALA B 1 95 ? 8.031 29.078 -4.168 1 98.62 95 ALA B C 1
ATOM 3472 O O . ALA B 1 95 ? 7.363 30.109 -4.191 1 98.62 95 ALA B O 1
ATOM 3473 N N . SER B 1 96 ? 8.188 28.281 -5.16 1 98.06 96 SER B N 1
ATOM 3474 C CA . SER B 1 96 ? 7.484 28.562 -6.406 1 98.06 96 SER B CA 1
ATOM 3475 C C . SER B 1 96 ? 5.973 28.5 -6.215 1 98.06 96 SER B C 1
ATOM 3477 O O . SER B 1 96 ? 5.246 29.391 -6.672 1 98.06 96 SER B O 1
ATOM 3479 N N . LEU B 1 97 ? 5.508 27.469 -5.52 1 98.06 97 LEU B N 1
ATOM 3480 C CA . LEU B 1 97 ? 4.086 27.25 -5.277 1 98.06 97 LEU B CA 1
ATOM 3481 C C . LEU B 1 97 ? 3.488 28.391 -4.469 1 98.06 97 LEU B C 1
ATOM 3483 O O . LEU B 1 97 ? 2.312 28.734 -4.637 1 98.06 97 LEU B O 1
ATOM 3487 N N . ALA B 1 98 ? 4.27 29 -3.594 1 98.44 98 ALA B N 1
ATOM 3488 C CA . ALA B 1 98 ? 3.824 30.094 -2.734 1 98.44 98 ALA B CA 1
ATOM 3489 C C . ALA B 1 98 ? 3.412 31.312 -3.561 1 98.44 98 ALA B C 1
ATOM 3491 O O . ALA B 1 98 ? 2.74 32.219 -3.057 1 98.44 98 ALA B O 1
ATOM 3492 N N . GLY B 1 99 ? 3.742 31.359 -4.812 1 97.62 99 GLY B N 1
ATOM 3493 C CA . GLY B 1 99 ? 3.312 32.406 -5.715 1 97.62 99 GLY B CA 1
ATOM 3494 C C . GLY B 1 99 ? 1.92 32.188 -6.27 1 97.62 99 GLY B C 1
ATOM 3495 O O . GLY B 1 99 ? 1.314 33.125 -6.824 1 97.62 99 GLY B O 1
ATOM 3496 N N . CYS B 1 100 ? 1.363 30.984 -6.062 1 96.88 100 CYS B N 1
ATOM 3497 C CA . CYS B 1 100 ? 0.105 30.609 -6.703 1 96.88 100 CYS B CA 1
ATOM 3498 C C . CYS B 1 100 ? -0.983 30.359 -5.664 1 96.88 100 CYS B C 1
ATOM 3500 O O . CYS B 1 100 ? -2.164 30.266 -6.008 1 96.88 100 CYS B O 1
ATOM 3502 N N . CYS B 1 101 ? -0.632 30.25 -4.445 1 97.88 101 CYS B N 1
ATOM 3503 C CA . CYS B 1 101 ? -1.573 29.984 -3.361 1 97.88 101 CYS B CA 1
ATOM 3504 C C . CYS B 1 101 ? -1.024 30.484 -2.029 1 97.88 101 CYS B C 1
ATOM 3506 O O . CYS B 1 101 ? 0.133 30.906 -1.946 1 97.88 101 CYS B O 1
ATOM 3508 N N . ASN B 1 102 ? -1.9 30.578 -1.026 1 98.62 102 ASN B N 1
ATOM 3509 C CA . ASN B 1 102 ? -1.451 30.797 0.344 1 98.62 102 ASN B CA 1
ATOM 3510 C C . ASN B 1 102 ? -0.852 29.531 0.95 1 98.62 102 ASN B C 1
ATOM 3512 O O . ASN B 1 102 ? -1.582 28.656 1.426 1 98.62 102 ASN B O 1
ATOM 3516 N N . LEU B 1 103 ? 0.462 29.453 0.908 1 98.75 103 LEU B N 1
ATOM 3517 C CA . LEU B 1 103 ? 1.152 28.219 1.278 1 98.75 103 LEU B CA 1
ATOM 3518 C C . LEU B 1 103 ? 1.828 28.375 2.637 1 98.75 103 LEU B C 1
ATOM 3520 O O . LEU B 1 103 ? 2.568 29.328 2.869 1 98.75 103 LEU B O 1
ATOM 3524 N N . THR B 1 104 ? 1.477 27.484 3.516 1 98.88 104 THR B N 1
ATOM 3525 C CA . THR B 1 104 ? 2.066 27.453 4.848 1 98.88 104 THR B CA 1
ATOM 3526 C C . THR B 1 104 ? 2.863 26.156 5.051 1 98.88 104 THR B C 1
ATOM 3528 O O . THR B 1 104 ? 2.438 25.094 4.617 1 98.88 104 THR B O 1
ATOM 3531 N N . VAL B 1 105 ? 4.043 26.203 5.641 1 98.69 105 VAL B N 1
ATOM 3532 C CA . VAL B 1 105 ? 4.848 25.031 5.961 1 98.69 105 VAL B CA 1
ATOM 3533 C C . VAL B 1 105 ? 5.195 25.031 7.449 1 98.69 105 VAL B C 1
ATOM 3535 O O . VAL B 1 105 ? 5.07 26.062 8.125 1 98.69 105 VAL B O 1
ATOM 3538 N N . CYS B 1 106 ? 5.613 23.922 7.941 1 97.88 106 CYS B N 1
ATOM 3539 C CA . CYS B 1 106 ? 6.027 23.797 9.336 1 97.88 106 CYS B CA 1
ATOM 3540 C C . CYS B 1 106 ? 7.547 23.844 9.453 1 97.88 106 CYS B C 1
ATOM 3542 O O . CYS B 1 106 ? 8.258 23.344 8.578 1 97.88 106 CYS B O 1
ATOM 3544 N N . ILE B 1 107 ? 7.969 24.406 10.586 1 96.94 107 ILE B N 1
ATOM 3545 C CA . ILE B 1 107 ? 9.391 24.609 10.836 1 96.94 107 ILE B CA 1
ATOM 3546 C C . ILE B 1 107 ? 9.758 24.078 12.219 1 96.94 107 ILE B C 1
ATOM 3548 O O . ILE B 1 107 ? 9.031 24.281 13.188 1 96.94 107 ILE B O 1
ATOM 3552 N N . ASP B 1 108 ? 10.969 23.359 12.258 1 94.75 108 ASP B N 1
ATOM 3553 C CA . ASP B 1 108 ? 11.484 23 13.578 1 94.75 108 ASP B CA 1
ATOM 3554 C C . ASP B 1 108 ? 13 23.109 13.625 1 94.75 108 ASP B C 1
ATOM 3556 O O . ASP B 1 108 ? 13.641 22.562 14.531 1 94.75 108 ASP B O 1
ATOM 3560 N N . ASP B 1 109 ? 13.562 23.797 12.539 1 92.62 109 ASP B N 1
ATOM 3561 C CA . ASP B 1 109 ? 15.016 23.875 12.438 1 92.62 109 ASP B CA 1
ATOM 3562 C C . ASP B 1 109 ? 15.453 25.203 11.844 1 92.62 109 ASP B C 1
ATOM 3564 O O . ASP B 1 109 ? 14.828 25.703 10.906 1 92.62 109 ASP B O 1
ATOM 3568 N N . GLU B 1 110 ? 16.594 25.766 12.359 1 95.56 110 GLU B N 1
ATOM 3569 C CA . GLU B 1 110 ? 17.062 27.078 11.93 1 95.56 110 GLU B CA 1
ATOM 3570 C C . GLU B 1 110 ? 17.578 27.047 10.5 1 95.56 110 GLU B C 1
ATOM 3572 O O . GLU B 1 110 ? 17.359 27.984 9.727 1 95.56 110 GLU B O 1
ATOM 3577 N N . LYS B 1 111 ? 18.25 25.984 10.195 1 95 111 LYS B N 1
ATOM 3578 C CA . LYS B 1 111 ? 18.812 25.906 8.852 1 95 111 LYS B CA 1
ATOM 3579 C C . LYS B 1 111 ? 17.719 25.844 7.797 1 95 111 LYS B C 1
ATOM 3581 O O . LYS B 1 111 ? 17.875 26.375 6.699 1 95 111 LYS B O 1
ATOM 3586 N N . ASN B 1 112 ? 16.688 25.172 8.133 1 95.62 112 ASN B N 1
ATOM 3587 C CA . ASN B 1 112 ? 15.539 25.109 7.227 1 95.62 112 ASN B CA 1
ATOM 3588 C C . ASN B 1 112 ? 14.969 26.484 6.938 1 95.62 112 ASN B C 1
ATOM 3590 O O . ASN B 1 112 ? 14.555 26.781 5.812 1 95.62 112 ASN B O 1
ATOM 3594 N N . ILE B 1 113 ? 14.961 27.375 7.961 1 98.12 113 ILE B N 1
ATOM 3595 C CA . ILE B 1 113 ? 14.5 28.75 7.801 1 98.12 113 ILE B CA 1
ATOM 3596 C C . ILE B 1 113 ? 15.367 29.469 6.77 1 98.12 113 ILE B C 1
ATOM 3598 O O . ILE B 1 113 ? 14.852 30.125 5.859 1 98.12 113 ILE B O 1
ATOM 3602 N N . ASP B 1 114 ? 16.672 29.281 6.902 1 98.25 114 ASP B N 1
ATOM 3603 C CA . ASP B 1 114 ? 17.609 29.922 5.973 1 98.25 114 ASP B CA 1
ATOM 3604 C C . ASP B 1 114 ? 17.344 29.453 4.539 1 98.25 114 ASP B C 1
ATOM 3606 O O . ASP B 1 114 ? 17.297 30.281 3.615 1 98.25 114 ASP B O 1
ATOM 3610 N N . ASP B 1 115 ? 17.172 28.188 4.383 1 97.56 115 ASP B N 1
ATOM 3611 C CA . ASP B 1 115 ? 16.984 27.609 3.057 1 97.56 115 ASP B CA 1
ATOM 3612 C C . ASP B 1 115 ? 15.68 28.094 2.434 1 97.56 115 ASP B C 1
ATOM 3614 O O . ASP B 1 115 ? 15.633 28.438 1.254 1 97.56 115 ASP B O 1
ATOM 3618 N N . LEU B 1 116 ? 14.633 28.109 3.191 1 98.44 116 LEU B N 1
ATOM 3619 C CA . LEU B 1 116 ? 13.32 28.547 2.715 1 98.44 116 LEU B CA 1
ATOM 3620 C C . LEU B 1 116 ? 13.344 30.031 2.359 1 98.44 116 LEU B C 1
ATOM 3622 O O . LEU B 1 116 ? 12.781 30.453 1.345 1 98.44 116 LEU B O 1
ATOM 3626 N N . SER B 1 117 ? 13.969 30.781 3.26 1 98.81 117 SER B N 1
ATOM 3627 C CA . SER B 1 117 ? 14.078 32.219 3.016 1 98.81 117 SER B CA 1
ATOM 3628 C C . SER B 1 117 ? 14.812 32.5 1.71 1 98.81 117 SER B C 1
ATOM 3630 O O . SER B 1 117 ? 14.375 33.344 0.916 1 98.81 117 SER B O 1
ATOM 3632 N N . ALA B 1 118 ? 15.922 31.828 1.51 1 98.62 118 ALA B N 1
ATOM 3633 C CA . ALA B 1 118 ? 16.688 32 0.281 1 98.62 118 ALA B CA 1
ATOM 3634 C C . ALA B 1 118 ? 15.844 31.688 -0.947 1 98.62 118 ALA B C 1
ATOM 3636 O O . ALA B 1 118 ? 15.867 32.406 -1.937 1 98.62 118 ALA B O 1
ATOM 3637 N N . ALA B 1 119 ? 15.109 30.625 -0.905 1 98.62 119 ALA B N 1
ATOM 3638 C CA . ALA B 1 119 ? 14.273 30.203 -2.025 1 98.62 119 ALA B CA 1
ATOM 3639 C C . ALA B 1 119 ? 13.133 31.203 -2.254 1 98.62 119 ALA B C 1
ATOM 3641 O O . ALA B 1 119 ? 12.852 31.578 -3.395 1 98.62 119 ALA B O 1
ATOM 3642 N N . ALA B 1 120 ? 12.461 31.594 -1.168 1 98.75 120 ALA B N 1
ATOM 3643 C CA . ALA B 1 120 ? 11.375 32.562 -1.271 1 98.75 120 ALA B CA 1
ATOM 3644 C C . ALA B 1 120 ? 11.859 33.875 -1.89 1 98.75 120 ALA B C 1
ATOM 3646 O O . ALA B 1 120 ? 11.18 34.469 -2.732 1 98.75 120 ALA B O 1
ATOM 3647 N N . SER B 1 121 ? 13.008 34.312 -1.45 1 98.5 121 SER B N 1
ATOM 3648 C CA . SER B 1 121 ? 13.602 35.531 -1.992 1 98.5 121 SER B CA 1
ATOM 3649 C C . SER B 1 121 ? 13.906 35.375 -3.479 1 98.5 121 SER B C 1
ATOM 3651 O O . SER B 1 121 ? 13.648 36.312 -4.266 1 98.5 121 SER B O 1
ATOM 3653 N N . PHE B 1 122 ? 14.453 34.281 -3.83 1 98.19 122 PHE B N 1
ATOM 3654 C CA . PHE B 1 122 ? 14.789 34.031 -5.223 1 98.19 122 PHE B CA 1
ATOM 3655 C C . PHE B 1 122 ? 13.547 34.094 -6.105 1 98.19 122 PHE B C 1
ATOM 3657 O O . PHE B 1 122 ? 13.586 34.688 -7.188 1 98.19 122 PHE B O 1
ATOM 3664 N N . TYR B 1 123 ? 12.43 33.562 -5.664 1 98.19 123 TYR B N 1
ATOM 3665 C CA . TYR B 1 123 ? 11.211 33.5 -6.465 1 98.19 123 TYR B CA 1
ATOM 3666 C C . TYR B 1 123 ? 10.375 34.75 -6.273 1 98.19 123 TYR B C 1
ATOM 3668 O O . TYR B 1 123 ? 9.398 34.969 -6.996 1 98.19 123 TYR B O 1
ATOM 3676 N N . GLY B 1 124 ? 10.68 35.562 -5.309 1 98.56 124 GLY B N 1
ATOM 3677 C CA . GLY B 1 124 ? 9.914 36.781 -5.004 1 98.56 124 GLY B CA 1
ATOM 3678 C C . GLY B 1 124 ? 8.555 36.469 -4.391 1 98.56 124 GLY B C 1
ATOM 3679 O O . GLY B 1 124 ? 7.555 37.094 -4.75 1 98.56 124 GLY B O 1
ATOM 3680 N N . THR B 1 125 ? 8.516 35.406 -3.568 1 98.69 125 THR B N 1
ATOM 3681 C CA . THR B 1 125 ? 7.258 35 -2.975 1 98.69 125 THR B CA 1
ATOM 3682 C C . THR B 1 125 ? 7.328 35.062 -1.451 1 98.69 125 THR B C 1
ATOM 3684 O O . THR B 1 125 ? 8.375 35.375 -0.886 1 98.69 125 THR B O 1
ATOM 3687 N N . VAL B 1 126 ? 6.195 34.812 -0.776 1 98.75 126 VAL B N 1
ATOM 3688 C CA . VAL B 1 126 ? 6.113 34.75 0.68 1 98.75 126 VAL B CA 1
ATOM 3689 C C . VAL B 1 126 ? 5.629 33.375 1.122 1 98.75 126 VAL B C 1
ATOM 3691 O O . VAL B 1 126 ? 4.586 32.906 0.665 1 98.75 126 VAL B O 1
ATOM 3694 N N . ILE B 1 127 ? 6.371 32.719 1.889 1 98.81 127 ILE B N 1
ATOM 3695 C CA . ILE B 1 127 ? 5.988 31.453 2.488 1 98.81 127 ILE B CA 1
ATOM 3696 C C . ILE B 1 127 ? 5.559 31.672 3.938 1 98.81 127 ILE B C 1
ATOM 3698 O O . ILE B 1 127 ? 6.293 32.281 4.723 1 98.81 127 ILE B O 1
ATOM 3702 N N . HIS B 1 128 ? 4.34 31.281 4.258 1 98.88 128 HIS B N 1
ATOM 3703 C CA . HIS B 1 128 ? 3.887 31.312 5.645 1 98.88 128 HIS B CA 1
ATOM 3704 C C . HIS B 1 128 ? 4.48 30.156 6.445 1 98.88 128 HIS B C 1
ATOM 3706 O O . HIS B 1 128 ? 4.656 29.062 5.918 1 98.88 128 HIS B O 1
ATOM 3712 N N . CYS B 1 129 ? 4.816 30.422 7.719 1 98.81 129 CYS B N 1
ATOM 3713 C CA . CYS B 1 129 ? 5.52 29.422 8.523 1 98.81 129 CYS B CA 1
ATOM 3714 C C . CYS B 1 129 ? 4.84 29.234 9.875 1 98.81 129 CYS B C 1
ATOM 3716 O O . CYS B 1 129 ? 4.406 30.203 10.5 1 98.81 129 CYS B O 1
ATOM 3718 N N . LEU B 1 130 ? 4.715 28.031 10.242 1 98.81 130 LEU B N 1
ATOM 3719 C CA . LEU B 1 130 ? 4.344 27.641 11.594 1 98.81 130 LEU B CA 1
ATOM 3720 C C . LEU B 1 130 ? 5.504 26.938 12.297 1 98.81 130 LEU B C 1
ATOM 3722 O O . LEU B 1 130 ? 6.195 26.109 11.695 1 98.81 130 LEU B O 1
ATOM 3726 N N . VAL B 1 131 ? 5.734 27.297 13.523 1 98.56 131 VAL B N 1
ATOM 3727 C CA . VAL B 1 131 ? 6.695 26.531 14.297 1 98.56 131 VAL B CA 1
ATOM 3728 C C . VAL B 1 131 ? 6.016 25.297 14.883 1 98.56 131 VAL B C 1
ATOM 3730 O O . VAL B 1 131 ? 4.969 25.391 15.523 1 98.56 131 VAL B O 1
ATOM 3733 N N . GLU B 1 132 ? 6.582 24.172 14.555 1 97.31 132 GLU B N 1
ATOM 3734 C CA . GLU B 1 132 ? 6.016 22.938 15.094 1 97.31 132 GLU B CA 1
ATOM 3735 C C . GLU B 1 132 ? 6.512 22.672 16.516 1 97.31 132 GLU B C 1
ATOM 3737 O O . GLU B 1 132 ? 7.719 22.672 16.766 1 97.31 132 GLU B O 1
ATOM 3742 N N . CYS B 1 133 ? 5.555 22.469 17.391 1 96.38 133 CYS B N 1
ATOM 3743 C CA . CYS B 1 133 ? 5.836 22.094 18.766 1 96.38 133 CYS B CA 1
ATOM 3744 C C . CYS B 1 133 ? 5.625 20.594 18.969 1 96.38 133 CYS B C 1
ATOM 3746 O O . CYS B 1 133 ? 4.602 20.047 18.562 1 96.38 133 CYS B O 1
ATOM 3748 N N . ASN B 1 134 ? 6.633 19.953 19.594 1 93.19 134 ASN B N 1
ATOM 3749 C CA . ASN B 1 134 ? 6.465 18.547 19.953 1 93.19 134 ASN B CA 1
ATOM 3750 C C . ASN B 1 134 ? 5.512 18.391 21.125 1 93.19 134 ASN B C 1
ATOM 3752 O O . ASN B 1 134 ? 5.871 18.688 22.266 1 93.19 134 ASN B O 1
ATOM 3756 N N . VAL B 1 135 ? 4.387 17.891 20.844 1 92.62 135 VAL B N 1
ATOM 3757 C CA . VAL B 1 135 ? 3.396 17.719 21.906 1 92.62 135 VAL B CA 1
ATOM 3758 C C . VAL B 1 135 ? 3.219 16.234 22.219 1 92.62 135 VAL B C 1
ATOM 3760 O O . VAL B 1 135 ? 2.123 15.797 22.578 1 92.62 135 VAL B O 1
ATOM 3763 N N . GLY B 1 136 ? 4.246 15.453 21.969 1 86.12 136 GLY B N 1
ATOM 3764 C CA . GLY B 1 136 ? 4.215 14.086 22.469 1 86.12 136 GLY B CA 1
ATOM 3765 C C . GLY B 1 136 ? 4.398 13.047 21.375 1 86.12 136 GLY B C 1
ATOM 3766 O O . GLY B 1 136 ? 4.75 11.898 21.672 1 86.12 136 GLY B O 1
ATOM 3767 N N . ALA B 1 137 ? 4.18 13.336 20.109 1 79.44 137 ALA B N 1
ATOM 3768 C CA . ALA B 1 137 ? 4.328 12.359 19.031 1 79.44 137 ALA B CA 1
ATOM 3769 C C . ALA B 1 137 ? 5.797 12 18.812 1 79.44 137 ALA B C 1
ATOM 3771 O O . ALA B 1 137 ? 6.109 10.938 18.281 1 79.44 137 ALA B O 1
ATOM 3772 N N . ASP B 1 138 ? 6.715 12.852 19.219 1 80.69 138 ASP B N 1
ATOM 3773 C CA . ASP B 1 138 ? 8.156 12.648 19.156 1 80.69 138 ASP B CA 1
ATOM 3774 C C . ASP B 1 138 ? 8.586 12.297 17.719 1 80.69 138 ASP B C 1
ATOM 3776 O O . ASP B 1 138 ? 9.281 11.297 17.516 1 80.69 138 ASP B O 1
ATOM 3780 N N . ARG B 1 139 ? 8.195 12.945 16.781 1 80.31 139 ARG B N 1
ATOM 3781 C CA . ARG B 1 139 ? 8.57 12.82 15.375 1 80.31 139 ARG B CA 1
ATOM 3782 C C . ARG B 1 139 ? 9.305 14.062 14.891 1 80.31 139 ARG B C 1
ATOM 3784 O O . ARG B 1 139 ? 10.445 13.984 14.445 1 80.31 139 ARG B O 1
ATOM 3791 N N . CYS B 1 140 ? 8.625 15.141 14.992 1 85.06 140 CYS B N 1
ATOM 3792 C CA . CYS B 1 140 ? 9.18 16.453 14.672 1 85.06 140 CYS B CA 1
ATOM 3793 C C . CYS B 1 140 ? 8.781 17.484 15.727 1 85.06 140 CYS B C 1
ATOM 3795 O O . CYS B 1 140 ? 8 17.172 16.625 1 85.06 140 CYS B O 1
ATOM 3797 N N . GLY B 1 141 ? 9.469 18.656 15.57 1 92 141 GLY B N 1
ATOM 3798 C CA . GLY B 1 141 ? 9.062 19.75 16.438 1 92 141 GLY B CA 1
ATOM 3799 C C . GLY B 1 141 ? 10.086 20.062 17.516 1 92 141 GLY B C 1
ATOM 3800 O O . GLY B 1 141 ? 10.891 19.203 17.891 1 92 141 GLY B O 1
ATOM 3801 N N . VAL B 1 142 ? 10.008 21.234 18.062 1 94.69 142 VAL B N 1
ATOM 3802 C CA . VAL B 1 142 ? 10.891 21.688 19.125 1 94.69 142 VAL B CA 1
ATOM 3803 C C . VAL B 1 142 ? 10.258 21.359 20.484 1 94.69 142 VAL B C 1
ATOM 3805 O O . VAL B 1 142 ? 9.07 21.062 20.562 1 94.69 142 VAL B O 1
ATOM 3808 N N . ASN B 1 143 ? 11.062 21.469 21.531 1 93.31 143 ASN B N 1
ATOM 3809 C CA . ASN B 1 143 ? 10.633 20.859 22.797 1 93.31 143 ASN B CA 1
ATOM 3810 C C . ASN B 1 143 ? 10.484 21.906 23.891 1 93.31 143 ASN B C 1
ATOM 3812 O O . ASN B 1 143 ? 10.141 21.562 25.031 1 93.31 143 ASN B O 1
ATOM 3816 N N . SER B 1 144 ? 10.734 23.219 23.594 1 95.25 144 SER B N 1
ATOM 3817 C CA . SER B 1 144 ? 10.625 24.234 24.641 1 95.25 144 SER B CA 1
ATOM 3818 C C . SER B 1 144 ? 10.062 25.531 24.078 1 95.25 144 SER B C 1
ATOM 3820 O O . SER B 1 144 ? 10.141 25.781 22.875 1 95.25 144 SER B O 1
ATOM 3822 N N . LYS B 1 145 ? 9.391 26.312 25 1 97 145 LYS B N 1
ATOM 3823 C CA . LYS B 1 145 ? 8.844 27.609 24.609 1 97 145 LYS B CA 1
ATOM 3824 C C . LYS B 1 145 ? 9.945 28.547 24.125 1 97 145 LYS B C 1
ATOM 3826 O O . LYS B 1 145 ? 9.719 29.375 23.234 1 97 145 LYS B O 1
ATOM 3831 N N . GLU B 1 146 ? 11.156 28.406 24.703 1 97.69 146 GLU B N 1
ATOM 3832 C CA . GLU B 1 146 ? 12.289 29.219 24.297 1 97.69 146 GLU B CA 1
ATOM 3833 C C . GLU B 1 146 ? 12.695 28.922 22.859 1 97.69 146 GLU B C 1
ATOM 3835 O O . GLU B 1 146 ? 13.031 29.828 22.094 1 97.69 146 GLU B O 1
ATOM 3840 N N . GLU B 1 147 ? 12.664 27.656 22.469 1 97.31 147 GLU B N 1
ATOM 3841 C CA . GLU B 1 147 ? 12.977 27.266 21.094 1 97.31 147 GLU B CA 1
ATOM 3842 C C . GLU B 1 147 ? 11.938 27.797 20.125 1 97.31 147 GLU B C 1
ATOM 3844 O O . GLU B 1 147 ? 12.273 28.25 19.031 1 97.31 147 GLU B O 1
ATOM 3849 N N . VAL B 1 148 ? 10.688 27.75 20.531 1 98.25 148 VAL B N 1
ATOM 3850 C CA . VAL B 1 148 ? 9.625 28.297 19.703 1 98.25 148 VAL B CA 1
ATOM 3851 C C . VAL B 1 148 ? 9.859 29.781 19.453 1 98.25 148 VAL B C 1
ATOM 3853 O O . VAL B 1 148 ? 9.781 30.266 18.328 1 98.25 148 VAL B O 1
ATOM 3856 N N . LEU B 1 149 ? 10.156 30.484 20.547 1 98.5 149 LEU B N 1
ATOM 3857 C CA . LEU B 1 149 ? 10.414 31.922 20.469 1 98.5 149 LEU B CA 1
ATOM 3858 C C . LEU B 1 149 ? 11.578 32.219 19.531 1 98.5 149 LEU B C 1
ATOM 3860 O O . LEU B 1 149 ? 11.5 33.094 18.688 1 98.5 149 LEU B O 1
ATOM 3864 N N . ALA B 1 150 ? 12.648 31.438 19.688 1 98.44 150 ALA B N 1
ATOM 3865 C CA . ALA B 1 150 ? 13.836 31.641 18.875 1 98.44 150 ALA B CA 1
ATOM 3866 C C . ALA B 1 150 ? 13.531 31.469 17.391 1 98.44 150 ALA B C 1
ATOM 3868 O O . ALA B 1 150 ? 13.945 32.281 16.562 1 98.44 150 ALA B O 1
ATOM 3869 N N . LEU B 1 151 ? 12.82 30.438 17.047 1 98.5 151 LEU B N 1
ATOM 3870 C CA . LEU B 1 151 ? 12.477 30.156 15.648 1 98.5 151 LEU B CA 1
ATOM 3871 C C . LEU B 1 151 ? 11.492 31.203 15.125 1 98.5 151 LEU B C 1
ATOM 3873 O O . LEU B 1 151 ? 11.602 31.641 13.977 1 98.5 151 LEU B O 1
ATOM 3877 N N . ALA B 1 152 ? 10.492 31.594 15.945 1 98.75 152 ALA B N 1
ATOM 3878 C CA . ALA B 1 152 ? 9.531 32.625 15.547 1 98.75 152 ALA B CA 1
ATOM 3879 C C . ALA B 1 152 ? 10.242 33.906 15.18 1 98.75 152 ALA B C 1
ATOM 3881 O O . ALA B 1 152 ? 9.938 34.531 14.156 1 98.75 152 ALA B O 1
ATOM 3882 N N . ASN B 1 153 ? 11.156 34.312 16.047 1 98.62 153 ASN B N 1
ATOM 3883 C CA . ASN B 1 153 ? 11.93 35.531 15.789 1 98.62 153 ASN B CA 1
ATOM 3884 C C . ASN B 1 153 ? 12.734 35.406 14.492 1 98.62 153 ASN B C 1
ATOM 3886 O O . ASN B 1 153 ? 12.742 36.344 13.688 1 98.62 153 ASN B O 1
ATOM 3890 N N . LYS B 1 154 ? 13.367 34.312 14.328 1 98.62 154 LYS B N 1
ATOM 3891 C CA . LYS B 1 154 ? 14.172 34.125 13.125 1 98.62 154 LYS B CA 1
ATOM 3892 C C . LYS B 1 154 ? 13.305 34.188 11.875 1 98.62 154 LYS B C 1
ATOM 3894 O O . LYS B 1 154 ? 13.703 34.781 10.867 1 98.62 154 LYS B O 1
ATOM 3899 N N . ILE B 1 155 ? 12.164 33.5 11.898 1 98.69 155 ILE B N 1
ATOM 3900 C CA . ILE B 1 155 ? 11.242 33.531 10.773 1 98.69 155 ILE B CA 1
ATOM 3901 C C . ILE B 1 155 ? 10.859 34.969 10.461 1 98.69 155 ILE B C 1
ATOM 3903 O O . ILE B 1 155 ? 10.891 35.406 9.305 1 98.69 155 ILE B O 1
ATOM 3907 N N . ALA B 1 156 ? 10.5 35.75 11.484 1 97.69 156 ALA B N 1
ATOM 3908 C CA . ALA B 1 156 ? 10.047 37.125 11.328 1 97.69 156 ALA B CA 1
ATOM 3909 C C . ALA B 1 156 ? 11.141 38 10.703 1 97.69 156 ALA B C 1
ATOM 3911 O O . ALA B 1 156 ? 10.844 38.938 9.977 1 97.69 156 ALA B O 1
ATOM 3912 N N . GLU B 1 157 ? 12.352 37.656 10.914 1 97.88 157 GLU B N 1
ATOM 3913 C CA . GLU B 1 157 ? 13.484 38.438 10.43 1 97.88 157 GLU B CA 1
ATOM 3914 C C . GLU B 1 157 ? 13.945 37.938 9.062 1 97.88 157 GLU B C 1
ATOM 3916 O O . GLU B 1 157 ? 14.828 38.562 8.445 1 97.88 157 GLU B O 1
ATOM 3921 N N . SER B 1 158 ? 13.414 36.938 8.586 1 98.62 158 SER B N 1
ATOM 3922 C CA . SER B 1 158 ? 13.867 36.312 7.344 1 98.62 158 SER B CA 1
ATOM 3923 C C . SER B 1 158 ? 13.039 36.781 6.152 1 98.62 158 SER B C 1
ATOM 3925 O O . SER B 1 158 ? 11.828 36.562 6.113 1 98.62 158 SER B O 1
ATOM 3927 N N . PRO B 1 159 ? 13.703 37.406 5.172 1 98.5 159 PRO B N 1
ATOM 3928 C CA . PRO B 1 159 ? 12.953 37.875 4 1 98.5 159 PRO B CA 1
ATOM 3929 C C . PRO B 1 159 ? 12.148 36.75 3.33 1 98.5 159 PRO B C 1
ATOM 3931 O O . PRO B 1 159 ? 12.625 35.625 3.225 1 98.5 159 PRO B O 1
ATOM 3934 N N . GLY B 1 160 ? 10.977 37.062 2.938 1 98.62 160 GLY B N 1
ATOM 3935 C CA . GLY B 1 160 ? 10.141 36.156 2.189 1 98.62 160 GLY B CA 1
ATOM 3936 C C . GLY B 1 160 ? 9.406 35.156 3.074 1 98.62 160 GLY B C 1
ATOM 3937 O O . GLY B 1 160 ? 8.656 34.312 2.578 1 98.62 160 GLY B O 1
ATOM 3938 N N . LEU B 1 161 ? 9.586 35.188 4.352 1 98.81 161 LEU B N 1
ATOM 3939 C CA . LEU B 1 161 ? 8.867 34.344 5.281 1 98.81 161 LEU B CA 1
ATOM 3940 C C . LEU B 1 161 ? 7.965 35.156 6.199 1 98.81 161 LEU B C 1
ATOM 3942 O O . LEU B 1 161 ? 8.242 36.312 6.469 1 98.81 161 LEU B O 1
ATOM 3946 N N . GLU B 1 162 ? 6.891 34.594 6.594 1 98.69 162 GLU B N 1
ATOM 3947 C CA . GLU B 1 162 ? 5.996 35.219 7.566 1 98.69 162 GLU B CA 1
ATOM 3948 C C . GLU B 1 162 ? 5.609 34.219 8.664 1 98.69 162 GLU B C 1
ATOM 3950 O O . GLU B 1 162 ? 5.062 33.156 8.383 1 98.69 162 GLU B O 1
ATOM 3955 N N . PHE B 1 163 ? 5.895 34.594 9.859 1 98.69 163 PHE B N 1
ATOM 3956 C CA . PHE B 1 163 ? 5.484 33.781 11 1 98.69 163 PHE B CA 1
ATOM 3957 C C . PHE B 1 163 ? 3.977 33.844 11.219 1 98.69 163 PHE B C 1
ATOM 3959 O O . PHE B 1 163 ? 3.422 34.969 11.312 1 98.69 163 PHE B O 1
ATOM 3966 N N . GLN B 1 164 ? 3.301 32.656 11.258 1 98.62 164 GLN B N 1
ATOM 3967 C CA . GLN B 1 164 ? 1.851 32.656 11.422 1 98.62 164 GLN B CA 1
ATOM 3968 C C . GLN B 1 164 ? 1.457 32.062 12.773 1 98.62 164 GLN B C 1
ATOM 3970 O O . GLN B 1 164 ? 0.365 32.344 13.281 1 98.62 164 GLN B O 1
ATOM 3975 N N . GLY B 1 165 ? 2.291 31.234 13.297 1 98.69 165 GLY B N 1
ATOM 3976 C CA . GLY B 1 165 ? 1.905 30.641 14.57 1 98.69 165 GLY B CA 1
ATOM 3977 C C . GLY B 1 165 ? 2.5 29.266 14.797 1 98.69 165 GLY B C 1
ATOM 3978 O O . GLY B 1 165 ? 3.695 29.062 14.578 1 98.69 165 GLY B O 1
ATOM 3979 N N . ILE B 1 166 ? 1.587 28.312 15.352 1 98.56 166 ILE B N 1
ATOM 3980 C CA . ILE B 1 166 ? 2.117 27.078 15.906 1 98.56 166 ILE B CA 1
ATOM 3981 C C . ILE B 1 166 ? 1.395 25.891 15.273 1 98.56 166 ILE B C 1
ATOM 3983 O O . ILE B 1 166 ? 0.172 25.906 15.109 1 98.56 166 ILE B O 1
ATOM 3987 N N . GLN B 1 167 ? 2.172 24.922 14.852 1 98.25 167 GLN B N 1
ATOM 3988 C CA . GLN B 1 167 ? 1.685 23.578 14.57 1 98.25 167 GLN B CA 1
ATOM 3989 C C . GLN B 1 167 ? 1.859 22.656 15.781 1 98.25 167 GLN B C 1
ATOM 3991 O O . GLN B 1 167 ? 2.957 22.562 16.328 1 98.25 167 GLN B O 1
ATOM 3996 N N . ALA B 1 168 ? 0.791 22.062 16.281 1 97.38 168 ALA B N 1
ATOM 3997 C CA . ALA B 1 168 ? 0.813 21.125 17.406 1 97.38 168 ALA B CA 1
ATOM 3998 C C . ALA B 1 168 ? -0.158 19.969 17.172 1 97.38 168 ALA B C 1
ATOM 4000 O O . ALA B 1 168 ? -1.35 20.094 17.469 1 97.38 168 ALA B O 1
ATOM 4001 N N . TYR B 1 169 ? 0.327 18.922 16.703 1 95 169 TYR B N 1
ATOM 4002 C CA . TYR B 1 169 ? -0.483 17.766 16.344 1 95 169 TYR B CA 1
ATOM 4003 C C . TYR B 1 169 ? -0.158 16.578 17.25 1 95 169 TYR B C 1
ATOM 4005 O O . TYR B 1 169 ? 0.949 16.031 17.203 1 95 169 TYR B O 1
ATOM 4013 N N . ALA B 1 170 ? -1.119 16.172 18 1 92.88 170 ALA B N 1
ATOM 4014 C CA . ALA B 1 170 ? -0.946 15.047 18.922 1 92.88 170 ALA B CA 1
ATOM 4015 C C . ALA B 1 170 ? -1.427 13.75 18.281 1 92.88 170 ALA B C 1
ATOM 4017 O O . ALA B 1 170 ? -2.408 13.156 18.734 1 92.88 170 ALA B O 1
ATOM 4018 N N . GLY B 1 171 ? -0.681 13.234 17.375 1 90.12 171 GLY B N 1
ATOM 4019 C CA . GLY B 1 171 ? -1.066 12.047 16.625 1 90.12 171 GLY B CA 1
ATOM 4020 C C . GLY B 1 171 ? -1.127 10.797 17.484 1 90.12 171 GLY B C 1
ATOM 4021 O O . GLY B 1 171 ? -1.853 9.852 17.156 1 90.12 171 GLY B O 1
ATOM 4022 N N . GLN B 1 172 ? -0.439 10.773 18.625 1 88.5 172 GLN B N 1
ATOM 4023 C CA . GLN B 1 172 ? -0.334 9.586 19.469 1 88.5 172 GLN B CA 1
ATOM 4024 C C . GLN B 1 172 ? -1.676 9.25 20.125 1 88.5 172 GLN B C 1
ATOM 4026 O O . GLN B 1 172 ? -1.88 8.133 20.594 1 88.5 172 GLN B O 1
ATOM 4031 N N . ILE B 1 173 ? -2.549 10.18 20.141 1 92.44 173 ILE B N 1
ATOM 4032 C CA . ILE B 1 173 ? -3.803 9.898 20.828 1 92.44 173 ILE B CA 1
ATOM 4033 C C . ILE B 1 173 ? -4.93 9.758 19.812 1 92.44 173 ILE B C 1
ATOM 4035 O O . ILE B 1 173 ? -6.082 9.523 20.172 1 92.44 173 ILE B O 1
ATOM 4039 N N . SER B 1 174 ? -4.625 9.883 18.547 1 92.75 174 SER B N 1
ATOM 4040 C CA . SER B 1 174 ? -5.648 9.852 17.516 1 92.75 174 SER B CA 1
ATOM 4041 C C . SER B 1 174 ? -6.453 8.555 17.562 1 92.75 174 SER B C 1
ATOM 4043 O O . SER B 1 174 ? -7.648 8.555 17.266 1 92.75 174 SER B O 1
ATOM 4045 N N . HIS B 1 175 ? -5.766 7.477 17.984 1 94.06 175 HIS B N 1
ATOM 4046 C CA . HIS B 1 175 ? -6.402 6.164 17.953 1 94.06 175 HIS B CA 1
ATOM 4047 C C . HIS B 1 175 ? -6.449 5.547 19.344 1 94.06 175 HIS B C 1
ATOM 4049 O O . HIS B 1 175 ? -6.641 4.336 19.484 1 94.06 175 HIS B O 1
ATOM 4055 N N . GLU B 1 176 ? -6.145 6.395 20.328 1 95.44 176 GLU B N 1
ATOM 4056 C CA . GLU B 1 176 ? -6.277 5.91 21.703 1 95.44 176 GLU B CA 1
ATOM 4057 C C . GLU B 1 176 ? -7.719 5.5 22 1 95.44 176 GLU B C 1
ATOM 4059 O O . GLU B 1 176 ? -8.633 6.328 21.938 1 95.44 176 GLU B O 1
ATOM 4064 N N . LEU B 1 177 ? -7.934 4.219 22.375 1 95.19 177 LEU B N 1
ATOM 4065 C CA . LEU B 1 177 ? -9.273 3.656 22.531 1 95.19 177 LEU B CA 1
ATOM 4066 C C . LEU B 1 177 ? -9.922 4.148 23.828 1 95.19 177 LEU B C 1
ATOM 4068 O O . LEU B 1 177 ? -11.148 4.285 23.891 1 95.19 177 LEU B O 1
ATOM 4072 N N . ASP B 1 178 ? -9.086 4.316 24.828 1 96.44 178 ASP B N 1
ATOM 4073 C CA . ASP B 1 178 ? -9.617 4.789 26.109 1 96.44 178 ASP B CA 1
ATOM 4074 C C . ASP B 1 178 ? -9.977 6.27 26.047 1 96.44 178 ASP B C 1
ATOM 4076 O O . ASP B 1 178 ? -9.086 7.125 25.938 1 96.44 178 ASP B O 1
ATOM 4080 N N . PHE B 1 179 ? -11.219 6.52 26.172 1 95.88 179 PHE B N 1
ATOM 4081 C CA . PHE B 1 179 ? -11.75 7.875 26.047 1 95.88 179 PHE B CA 1
ATOM 4082 C C . PHE B 1 179 ? -11.133 8.797 27.094 1 95.88 179 PHE B C 1
ATOM 4084 O O . PHE B 1 179 ? -10.766 9.93 26.781 1 95.88 179 PHE B O 1
ATOM 4091 N N . THR B 1 180 ? -10.977 8.359 28.297 1 96.75 180 THR B N 1
ATOM 4092 C CA . THR B 1 180 ? -10.477 9.172 29.406 1 96.75 180 THR B CA 1
ATOM 4093 C C . THR B 1 180 ? -9.016 9.539 29.188 1 96.75 180 THR B C 1
ATOM 4095 O O . THR B 1 180 ? -8.602 10.672 29.453 1 96.75 180 THR B O 1
ATOM 4098 N N . ILE B 1 181 ? -8.297 8.57 28.734 1 96.94 181 ILE B N 1
ATOM 4099 C CA . ILE B 1 181 ? -6.891 8.82 28.438 1 96.94 181 ILE B CA 1
ATOM 4100 C C . ILE B 1 181 ? -6.77 9.812 27.297 1 96.94 181 ILE B C 1
ATOM 4102 O O . ILE B 1 181 ? -5.984 10.766 27.375 1 96.94 181 ILE B O 1
ATOM 4106 N N . ARG B 1 182 ? -7.57 9.594 26.281 1 95.94 182 ARG B N 1
ATOM 4107 C CA . ARG B 1 182 ? -7.566 10.477 25.109 1 95.94 182 ARG B CA 1
ATOM 4108 C C . ARG B 1 182 ? -7.914 11.906 25.516 1 95.94 182 ARG B C 1
ATOM 4110 O O . ARG B 1 182 ? -7.246 12.852 25.078 1 95.94 182 ARG B O 1
ATOM 4117 N N . GLU B 1 183 ? -8.906 12.094 26.328 1 96.44 183 GLU B N 1
ATOM 4118 C CA . GLU B 1 183 ? -9.328 13.406 26.797 1 96.44 183 GLU B CA 1
ATOM 4119 C C . GLU B 1 183 ? -8.25 14.055 27.672 1 96.44 183 GLU B C 1
ATOM 4121 O O . GLU B 1 183 ? -7.891 15.211 27.453 1 96.44 183 GLU B O 1
ATOM 4126 N N . LYS B 1 184 ? -7.766 13.289 28.594 1 97.25 184 LYS B N 1
ATOM 4127 C CA . LYS B 1 184 ? -6.77 13.805 29.531 1 97.25 184 LYS B CA 1
ATOM 4128 C C . LYS B 1 184 ? -5.531 14.305 28.797 1 97.25 184 LYS B C 1
ATOM 4130 O O . LYS B 1 184 ? -5.062 15.422 29.047 1 97.25 184 LYS B O 1
ATOM 4135 N N . VAL B 1 185 ? -5.02 13.516 27.938 1 96.75 185 VAL B N 1
ATOM 4136 C CA . VAL B 1 185 ? -3.809 13.883 27.203 1 96.75 185 VAL B CA 1
ATOM 4137 C C . VAL B 1 185 ? -4.09 15.078 26.297 1 96.75 185 VAL B C 1
ATOM 4139 O O . VAL B 1 185 ? -3.26 15.984 26.172 1 96.75 185 VAL B O 1
ATOM 4142 N N . SER B 1 186 ? -5.23 15.062 25.688 1 96.5 186 SER B N 1
ATOM 4143 C CA . SER B 1 186 ? -5.621 16.172 24.828 1 96.5 186 SER B CA 1
ATOM 4144 C C . SER B 1 186 ? -5.629 17.484 25.609 1 96.5 186 SER B C 1
ATOM 4146 O O . SER B 1 186 ? -5.078 18.5 25.141 1 96.5 186 SER B O 1
ATOM 4148 N N . ILE B 1 187 ? -6.199 17.516 26.766 1 95.81 187 ILE B N 1
ATOM 4149 C CA . ILE B 1 187 ? -6.312 18.703 27.609 1 95.81 187 ILE B CA 1
ATOM 4150 C C . ILE B 1 187 ? -4.93 19.125 28.094 1 95.81 187 ILE B C 1
ATOM 4152 O O . ILE B 1 187 ? -4.594 20.312 28.094 1 95.81 187 ILE B O 1
ATOM 4156 N N . GLU B 1 188 ? -4.18 18.141 28.484 1 96.69 188 GLU B N 1
ATOM 4157 C CA . GLU B 1 188 ? -2.82 18.406 28.938 1 96.69 188 GLU B CA 1
ATOM 4158 C C . GLU B 1 188 ? -2.004 19.109 27.859 1 96.69 188 GLU B C 1
ATOM 4160 O O . GLU B 1 188 ? -1.308 20.094 28.156 1 96.69 188 GLU B O 1
ATOM 4165 N N . LYS B 1 189 ? -2.082 18.641 26.672 1 96 189 LYS B N 1
ATOM 4166 C CA . LYS B 1 189 ? -1.304 19.219 25.594 1 96 189 LYS B CA 1
ATOM 4167 C C . LYS B 1 189 ? -1.804 20.609 25.234 1 96 189 LYS B C 1
ATOM 4169 O O . LYS B 1 189 ? -1.009 21.5 24.922 1 96 189 LYS B O 1
ATOM 4174 N N . GLU B 1 190 ? -3.088 20.828 25.266 1 96.44 190 GLU B N 1
ATOM 4175 C CA . GLU B 1 190 ? -3.629 22.156 24.984 1 96.44 190 GLU B CA 1
ATOM 4176 C C . GLU B 1 190 ? -3.207 23.156 26.062 1 96.44 190 GLU B C 1
ATOM 4178 O O . GLU B 1 190 ? -2.92 24.312 25.75 1 96.44 190 GLU B O 1
ATOM 4183 N N . ASN B 1 191 ? -3.18 22.719 27.328 1 96.69 191 ASN B N 1
ATOM 4184 C CA . ASN B 1 191 ? -2.703 23.594 28.391 1 96.69 191 ASN B CA 1
ATOM 4185 C C . ASN B 1 191 ? -1.24 23.969 28.188 1 96.69 191 ASN B C 1
ATOM 4187 O O . ASN B 1 191 ? -0.856 25.125 28.438 1 96.69 191 ASN B O 1
ATOM 4191 N N . TYR B 1 192 ? -0.522 23.016 27.797 1 96.62 192 TYR B N 1
ATOM 4192 C CA . TYR B 1 192 ? 0.874 23.281 27.469 1 96.62 192 TYR B CA 1
ATOM 4193 C C . TYR B 1 192 ? 0.983 24.328 26.359 1 96.62 192 TYR B C 1
ATOM 4195 O O . TYR B 1 192 ? 1.78 25.266 26.453 1 96.62 192 TYR B O 1
ATOM 4203 N N . LEU B 1 193 ? 0.168 24.234 25.375 1 97.56 193 LEU B N 1
ATOM 4204 C CA . LEU B 1 193 ? 0.168 25.172 24.266 1 97.56 193 LEU B CA 1
ATOM 4205 C C . LEU B 1 193 ? -0.226 26.578 24.734 1 97.56 193 LEU B C 1
ATOM 4207 O O . LEU B 1 193 ? 0.332 27.562 24.266 1 97.56 193 LEU B O 1
ATOM 4211 N N . LYS B 1 194 ? -1.195 26.641 25.625 1 97.56 194 LYS B N 1
ATOM 4212 C CA . LYS B 1 194 ? -1.593 27.922 26.188 1 97.56 194 LYS B CA 1
ATOM 4213 C C . LYS B 1 194 ? -0.412 28.625 26.875 1 97.56 194 LYS B C 1
ATOM 4215 O O . LYS B 1 194 ? -0.25 29.844 26.75 1 97.56 194 LYS B O 1
ATOM 4220 N N . SER B 1 195 ? 0.354 27.812 27.531 1 97.88 195 SER B N 1
ATOM 4221 C CA . SER B 1 195 ? 1.527 28.375 28.188 1 97.88 195 SER B CA 1
ATOM 4222 C C . SER B 1 195 ? 2.539 28.891 27.188 1 97.88 195 SER B C 1
ATOM 4224 O O . SER B 1 195 ? 3.184 29.922 27.422 1 97.88 195 SER B O 1
ATOM 4226 N N . ILE B 1 196 ? 2.723 28.188 26.094 1 98 196 ILE B N 1
ATOM 4227 C CA . ILE B 1 196 ? 3.637 28.625 25.031 1 98 196 ILE B CA 1
ATOM 4228 C C . ILE B 1 196 ? 3.127 29.922 24.406 1 98 196 ILE B C 1
ATOM 4230 O O . ILE B 1 196 ? 3.893 30.859 24.219 1 98 196 ILE B O 1
ATOM 4234 N N . ILE B 1 197 ? 1.839 30 24.125 1 98.25 197 ILE B N 1
ATOM 4235 C CA . ILE B 1 197 ? 1.228 31.156 23.5 1 98.25 197 ILE B CA 1
ATOM 4236 C C . ILE B 1 197 ? 1.368 32.375 24.406 1 98.25 197 ILE B C 1
ATOM 4238 O O . ILE B 1 197 ? 1.74 33.469 23.953 1 98.25 197 ILE B O 1
ATOM 4242 N N . SER B 1 198 ? 1.112 32.156 25.688 1 98.12 198 SER B N 1
ATOM 4243 C CA . SER B 1 198 ? 1.262 33.219 26.656 1 98.12 198 SER B CA 1
ATOM 4244 C C . SER B 1 198 ? 2.693 33.75 26.688 1 98.12 198 SER B C 1
ATOM 4246 O O . SER B 1 198 ? 2.918 34.969 26.703 1 98.12 198 SER B O 1
ATOM 4248 N N . PHE B 1 199 ? 3.617 32.844 26.703 1 98.38 199 PHE B N 1
ATOM 4249 C CA . PHE B 1 199 ? 5.031 33.188 26.719 1 98.38 199 PHE B CA 1
ATOM 4250 C C . PHE B 1 199 ? 5.406 34 25.484 1 98.38 199 PHE B C 1
ATOM 4252 O O . PHE B 1 199 ? 6.113 35 25.562 1 98.38 199 PHE B O 1
ATOM 4259 N N . LEU B 1 200 ? 4.949 33.562 24.297 1 98.25 200 LEU B N 1
ATOM 4260 C CA . LEU B 1 200 ? 5.23 34.25 23.047 1 98.25 200 LEU B CA 1
ATOM 4261 C C . LEU B 1 200 ? 4.625 35.656 23.047 1 98.25 200 LEU B C 1
ATOM 4263 O O . LEU B 1 200 ? 5.27 36.625 22.625 1 98.25 200 LEU B O 1
ATOM 4267 N N . ASN B 1 201 ? 3.412 35.75 23.516 1 97.38 201 ASN B N 1
ATOM 4268 C CA . ASN B 1 201 ? 2.754 37.062 23.609 1 97.38 201 ASN B CA 1
ATOM 4269 C C . ASN B 1 201 ? 3.523 38.031 24.516 1 97.38 201 ASN B C 1
ATOM 4271 O O . ASN B 1 201 ? 3.66 39.188 24.203 1 97.38 201 ASN B O 1
ATOM 4275 N N . GLU B 1 202 ? 3.973 37.531 25.578 1 97.75 202 GLU B N 1
ATOM 4276 C CA . GLU B 1 202 ? 4.766 38.344 26.5 1 97.75 202 GLU B CA 1
ATOM 4277 C C . GLU B 1 202 ? 6.043 38.844 25.844 1 97.75 202 GLU B C 1
ATOM 4279 O O . GLU B 1 202 ? 6.602 39.844 26.266 1 97.75 202 GLU B O 1
ATOM 4284 N N . ASN B 1 203 ? 6.477 38.125 24.969 1 97.88 203 ASN B N 1
ATOM 4285 C CA . ASN B 1 203 ? 7.68 38.5 24.234 1 97.88 203 ASN B CA 1
ATOM 4286 C C . ASN B 1 203 ? 7.336 39.188 22.938 1 97.88 203 ASN B C 1
ATOM 4288 O O . ASN B 1 203 ? 8.164 39.25 22.016 1 97.88 203 ASN B O 1
ATOM 4292 N N . GLN B 1 204 ? 6.09 39.594 22.797 1 97.31 204 GLN B N 1
ATOM 4293 C CA . GLN B 1 204 ? 5.59 40.438 21.719 1 97.31 204 GLN B CA 1
ATOM 4294 C C . GLN B 1 204 ? 5.559 39.688 20.391 1 97.31 204 GLN B C 1
ATOM 4296 O O . GLN B 1 204 ? 5.832 40.281 19.328 1 97.31 204 GLN B O 1
ATOM 4301 N N . ILE B 1 205 ? 5.484 38.438 20.422 1 97.56 205 ILE B N 1
ATOM 4302 C CA . ILE B 1 205 ? 5.238 37.594 19.234 1 97.56 205 ILE B CA 1
ATOM 4303 C C . ILE B 1 205 ? 3.764 37.219 19.188 1 97.56 205 ILE B C 1
ATOM 4305 O O . ILE B 1 205 ? 3.273 36.469 20.047 1 97.56 205 ILE B O 1
ATOM 4309 N N . LEU B 1 206 ? 3.098 37.688 18.219 1 97 206 LEU B N 1
ATOM 4310 C CA . LEU B 1 206 ? 1.677 37.406 18.078 1 97 206 LEU B CA 1
ATOM 4311 C C . LEU B 1 206 ? 1.472 36.031 17.406 1 97 206 LEU B C 1
ATOM 4313 O O . LEU B 1 206 ? 2.004 35.781 16.312 1 97 206 LEU B O 1
ATOM 4317 N N . VAL B 1 207 ? 0.749 35.188 18 1 98.25 207 VAL B N 1
ATOM 4318 C CA . VAL B 1 207 ? 0.375 33.875 17.438 1 98.25 207 VAL B CA 1
ATOM 4319 C C . VAL B 1 207 ? -1 33.969 16.781 1 98.25 207 VAL B C 1
ATOM 4321 O O . VAL B 1 207 ? -2.02 34.062 17.469 1 98.25 207 VAL B O 1
ATOM 4324 N N . LYS B 1 208 ? -1.046 33.969 15.492 1 98.06 208 LYS B N 1
ATOM 4325 C CA . LYS B 1 208 ? -2.293 34.156 14.758 1 98.06 208 LYS B CA 1
ATOM 4326 C C . LYS B 1 208 ? -2.99 32.812 14.523 1 98.06 208 LYS B C 1
ATOM 4328 O O . LYS B 1 208 ? -4.211 32.781 14.367 1 98.06 208 LYS B O 1
ATOM 4333 N N . ARG B 1 209 ? -2.207 31.734 14.484 1 98.38 209 ARG B N 1
ATOM 4334 C CA . ARG B 1 209 ? -2.727 30.438 14.078 1 98.38 209 ARG B CA 1
ATOM 4335 C C . ARG B 1 209 ? -2.158 29.328 14.953 1 98.38 209 ARG B C 1
ATOM 4337 O O . ARG B 1 209 ? -0.953 29.281 15.203 1 98.38 209 ARG B O 1
ATOM 4344 N N . VAL B 1 210 ? -2.99 28.547 15.508 1 98.69 210 VAL B N 1
ATOM 4345 C CA . VAL B 1 210 ? -2.643 27.281 16.156 1 98.69 210 VAL B CA 1
ATOM 4346 C C . VAL B 1 210 ? -3.4 26.141 15.484 1 98.69 210 VAL B C 1
ATOM 4348 O O . VAL B 1 210 ? -4.633 26.109 15.5 1 98.69 210 VAL B O 1
ATOM 4351 N N . THR B 1 211 ? -2.629 25.234 14.859 1 98.5 211 THR B N 1
ATOM 4352 C CA . THR B 1 211 ? -3.281 24.172 14.086 1 98.5 211 THR B CA 1
ATOM 4353 C C . THR B 1 211 ? -2.834 22.797 14.562 1 98.5 211 THR B C 1
ATOM 4355 O O . THR B 1 211 ? -1.761 22.656 15.156 1 98.5 211 THR B O 1
ATOM 4358 N N . GLY B 1 212 ? -3.672 21.812 14.352 1 97.75 212 GLY B N 1
ATOM 4359 C CA . GLY B 1 212 ? -3.457 20.422 14.734 1 97.75 212 GLY B CA 1
ATOM 4360 C C . GLY B 1 212 ? -4.75 19.656 14.945 1 97.75 212 GLY B C 1
ATOM 4361 O O . GLY B 1 212 ? -5.676 19.75 14.141 1 97.75 212 GLY B O 1
ATOM 4362 N N . VAL B 1 213 ? -4.777 18.781 15.844 1 97.25 213 VAL B N 1
ATOM 4363 C CA . VAL B 1 213 ? -5.953 18.047 16.312 1 97.25 213 VAL B CA 1
ATOM 4364 C C . VAL B 1 213 ? -6.391 17.047 15.234 1 97.25 213 VAL B C 1
ATOM 4366 O O . VAL B 1 213 ? -6.5 17.406 14.055 1 97.25 213 VAL B O 1
ATOM 4369 N N . SER B 1 214 ? -6.648 15.859 15.617 1 96.94 214 SER B N 1
ATOM 4370 C CA . SER B 1 214 ? -7.059 14.781 14.727 1 96.94 214 SER B CA 1
ATOM 4371 C C . SER B 1 214 ? -8.547 14.492 14.859 1 96.94 214 SER B C 1
ATOM 4373 O O . SER B 1 214 ? -9.219 15.039 15.742 1 96.94 214 SER B O 1
ATOM 4375 N N . THR B 1 215 ? -9.023 13.633 13.961 1 97.81 215 THR B N 1
ATOM 4376 C CA . THR B 1 215 ? -10.398 13.172 14.039 1 97.81 215 THR B CA 1
ATOM 4377 C C . THR B 1 215 ? -10.688 12.547 15.398 1 97.81 215 THR B C 1
ATOM 4379 O O . THR B 1 215 ? -11.766 12.758 15.969 1 97.81 215 THR B O 1
ATOM 4382 N N . GLY B 1 216 ? -9.742 11.922 15.969 1 97.06 216 GLY B N 1
ATOM 4383 C CA . GLY B 1 216 ? -9.938 11.195 17.219 1 97.06 216 GLY B CA 1
ATOM 4384 C C . GLY B 1 216 ? -9.992 12.102 18.422 1 97.06 216 GLY B C 1
ATOM 4385 O O . GLY B 1 216 ? -10.453 11.695 19.5 1 97.06 216 GLY B O 1
ATOM 4386 N N . SER B 1 217 ? -9.539 13.352 18.312 1 96.75 217 SER B N 1
ATOM 4387 C CA . SER B 1 217 ? -9.438 14.188 19.5 1 96.75 217 SER B CA 1
ATOM 4388 C C . SER B 1 217 ? -10.219 15.484 19.328 1 96.75 217 SER B C 1
ATOM 4390 O O . SER B 1 217 ? -10.266 16.312 20.25 1 96.75 217 SER B O 1
ATOM 4392 N N . VAL B 1 218 ? -10.883 15.656 18.219 1 97.5 218 VAL B N 1
ATOM 4393 C CA . VAL B 1 218 ? -11.539 16.922 17.891 1 97.5 218 VAL B CA 1
ATOM 4394 C C . VAL B 1 218 ? -12.711 17.156 18.844 1 97.5 218 VAL B C 1
ATOM 4396 O O . VAL B 1 218 ? -13.055 18.297 19.141 1 97.5 218 VAL B O 1
ATOM 4399 N N . GLN B 1 219 ? -13.266 16.094 19.391 1 95.69 219 GLN B N 1
ATOM 4400 C CA . GLN B 1 219 ? -14.453 16.219 20.234 1 95.69 219 GLN B CA 1
ATOM 4401 C C . GLN B 1 219 ? -14.117 16.922 21.547 1 95.69 219 GLN B C 1
ATOM 4403 O O . GLN B 1 219 ? -15.008 17.375 22.266 1 95.69 219 GLN B O 1
ATOM 4408 N N . PHE B 1 220 ? -12.844 17.047 21.875 1 96.12 220 PHE B N 1
ATOM 4409 C CA . PHE B 1 220 ? -12.453 17.641 23.156 1 96.12 220 PHE B CA 1
ATOM 4410 C C . PHE B 1 220 ? -12.242 19.141 23.031 1 96.12 220 PHE B C 1
ATOM 4412 O O . PHE B 1 220 ? -11.961 19.812 24.016 1 96.12 220 PHE B O 1
ATOM 4419 N N . ARG B 1 221 ? -12.344 19.641 21.781 1 95.75 221 ARG B N 1
ATOM 4420 C CA . ARG B 1 221 ? -12.25 21.094 21.578 1 95.75 221 ARG B CA 1
ATOM 4421 C C . ARG B 1 221 ? -13.539 21.781 22.016 1 95.75 221 ARG B C 1
ATOM 4423 O O . ARG B 1 221 ? -14.633 21.25 21.797 1 95.75 221 ARG B O 1
ATOM 4430 N N . ASN B 1 222 ? -13.375 22.922 22.641 1 94.19 222 ASN B N 1
ATOM 4431 C CA . ASN B 1 222 ? -14.5 23.734 23.094 1 94.19 222 ASN B CA 1
ATOM 4432 C C . ASN B 1 222 ? -14.242 25.219 22.875 1 94.19 222 ASN B C 1
ATOM 4434 O O . ASN B 1 222 ? -13.359 25.594 22.109 1 94.19 222 ASN B O 1
ATOM 4438 N N . ALA B 1 223 ? -15.039 26.047 23.453 1 93.75 223 ALA B N 1
ATOM 4439 C CA . ALA B 1 223 ? -14.992 27.484 23.219 1 93.75 223 ALA B CA 1
ATOM 4440 C C . ALA B 1 223 ? -13.688 28.094 23.719 1 93.75 223 ALA B C 1
ATOM 4442 O O . ALA B 1 223 ? -13.25 29.141 23.234 1 93.75 223 ALA B O 1
ATOM 4443 N N . ASP B 1 224 ? -13.062 27.438 24.641 1 94.56 224 ASP B N 1
ATOM 4444 C CA . ASP B 1 224 ? -11.852 27.984 25.25 1 94.56 224 ASP B CA 1
ATOM 4445 C C . ASP B 1 224 ? -10.602 27.453 24.562 1 94.56 224 ASP B C 1
ATOM 4447 O O . ASP B 1 224 ? -9.477 27.734 25 1 94.56 224 ASP B O 1
ATOM 4451 N N . THR B 1 225 ? -10.781 26.688 23.516 1 97.5 225 THR B N 1
ATOM 4452 C CA . THR B 1 225 ? -9.641 26.062 22.859 1 97.5 225 THR B CA 1
ATOM 4453 C C . THR B 1 225 ? -8.719 27.125 22.266 1 97.5 225 THR B C 1
ATOM 4455 O O . THR B 1 225 ? -9.18 28.172 21.797 1 97.5 225 THR B O 1
ATOM 4458 N N . VAL B 1 226 ? -7.395 26.844 22.25 1 97.56 226 VAL B N 1
ATOM 4459 C CA . VAL B 1 226 ? -6.422 27.75 21.641 1 97.56 226 VAL B CA 1
ATOM 4460 C C . VAL B 1 226 ? -6.262 27.422 20.172 1 97.56 226 VAL B C 1
ATOM 4462 O O . VAL B 1 226 ? -5.668 28.188 19.406 1 97.56 226 VAL B O 1
ATOM 4465 N N . TYR B 1 227 ? -6.734 26.219 19.734 1 98.38 227 TYR B N 1
ATOM 4466 C CA . TYR B 1 227 ? -6.629 25.844 18.328 1 98.38 227 TYR B CA 1
ATOM 4467 C C . TYR B 1 227 ? -7.527 26.703 17.453 1 98.38 227 TYR B C 1
ATOM 4469 O O . TYR B 1 227 ? -8.727 26.828 17.719 1 98.38 227 TYR B O 1
ATOM 4477 N N . THR B 1 228 ? -6.91 27.328 16.453 1 98.44 228 THR B N 1
ATOM 4478 C CA . THR B 1 228 ? -7.664 28.156 15.508 1 98.44 228 THR B CA 1
ATOM 4479 C C . THR B 1 228 ? -8.203 27.297 14.367 1 98.44 228 THR B C 1
ATOM 4481 O O . THR B 1 228 ? -9.195 27.656 13.719 1 98.44 228 THR B O 1
ATOM 4484 N N . ASP B 1 229 ? -7.543 26.219 14.031 1 98 229 ASP B N 1
ATOM 4485 C CA . ASP B 1 229 ? -8.008 25.297 13.008 1 98 229 ASP B CA 1
ATOM 4486 C C . ASP B 1 229 ? -7.539 23.875 13.312 1 98 229 ASP B C 1
ATOM 4488 O O . ASP B 1 229 ? -6.641 23.672 14.133 1 98 229 ASP B O 1
ATOM 4492 N N . VAL B 1 230 ? -8.242 22.891 12.758 1 98.56 230 VAL B N 1
ATOM 4493 C CA . VAL B 1 230 ? -7.98 21.484 13.039 1 98.56 230 VAL B CA 1
ATOM 4494 C C . VAL B 1 230 ? -7.684 20.75 11.734 1 98.56 230 VAL B C 1
ATOM 4496 O O . VAL B 1 230 ? -8.109 21.172 10.656 1 98.56 230 VAL B O 1
ATOM 4499 N N . GLN B 1 231 ? -6.965 19.656 11.867 1 98.56 231 GLN B N 1
ATOM 4500 C CA . GLN B 1 231 ? -6.484 18.906 10.711 1 98.56 231 GLN B CA 1
ATOM 4501 C C . GLN B 1 231 ? -7.176 17.547 10.609 1 98.56 231 GLN B C 1
ATOM 4503 O O . GLN B 1 231 ? -6.535 16.547 10.312 1 98.56 231 GLN B O 1
ATOM 4508 N N . VAL B 1 232 ? -8.438 17.516 10.898 1 98.19 232 VAL B N 1
ATOM 4509 C CA . VAL B 1 232 ? -9.203 16.266 10.852 1 98.19 232 VAL B CA 1
ATOM 4510 C C . VAL B 1 232 ? -9.234 15.742 9.414 1 98.19 232 VAL B C 1
ATOM 4512 O O . VAL B 1 232 ? -9.508 16.484 8.477 1 98.19 232 VAL B O 1
ATOM 4515 N N . GLY B 1 233 ? -8.836 14.461 9.25 1 96.88 233 GLY B N 1
ATOM 4516 C CA . GLY B 1 233 ? -8.852 13.852 7.926 1 96.88 233 GLY B CA 1
ATOM 4517 C C . GLY B 1 233 ? -9.797 12.664 7.832 1 96.88 233 GLY B C 1
ATOM 4518 O O . GLY B 1 233 ? -10.703 12.648 7 1 96.88 233 GLY B O 1
ATOM 4519 N N . SER B 1 234 ? -9.781 11.789 8.75 1 97.62 234 SER B N 1
ATOM 4520 C CA . SER B 1 234 ? -10.422 10.484 8.672 1 97.62 234 SER B CA 1
ATOM 4521 C C . SER B 1 234 ? -11.914 10.578 8.977 1 97.62 234 SER B C 1
ATOM 4523 O O . SER B 1 234 ? -12.672 9.648 8.711 1 97.62 234 SER B O 1
ATOM 4525 N N . TYR B 1 235 ? -12.383 11.727 9.5 1 98 235 TYR B N 1
ATOM 4526 C CA . TYR B 1 235 ? -13.805 11.93 9.734 1 98 235 TYR B CA 1
ATOM 4527 C C . TYR B 1 235 ? -14.609 11.688 8.461 1 98 235 TYR B C 1
ATOM 4529 O O . TYR B 1 235 ? -15.781 11.305 8.516 1 98 235 TYR B O 1
ATOM 4537 N N . ALA B 1 236 ? -13.961 11.922 7.352 1 98.19 236 ALA B N 1
ATOM 4538 C CA . ALA B 1 236 ? -14.625 11.852 6.051 1 98.19 236 ALA B CA 1
ATOM 4539 C C . ALA B 1 236 ? -15.023 10.414 5.723 1 98.19 236 ALA B C 1
ATOM 4541 O O . ALA B 1 236 ? -16 10.18 5 1 98.19 236 ALA B O 1
ATOM 4542 N N . PHE B 1 237 ? -14.25 9.445 6.258 1 98.56 237 PHE B N 1
ATOM 4543 C CA . PHE B 1 237 ? -14.391 8.07 5.793 1 98.56 237 PHE B CA 1
ATOM 4544 C C . PHE B 1 237 ? -14.711 7.141 6.957 1 98.56 237 PHE B C 1
ATOM 4546 O O . PHE B 1 237 ? -15.508 6.211 6.812 1 98.56 237 PHE B O 1
ATOM 4553 N N . MET B 1 238 ? -14.047 7.406 8.078 1 97.88 238 MET B N 1
ATOM 4554 C CA . MET B 1 238 ? -14.156 6.605 9.297 1 97.88 238 MET B CA 1
ATOM 4555 C C . MET B 1 238 ? -13.859 5.137 9.008 1 97.88 238 MET B C 1
ATOM 4557 O O . MET B 1 238 ? -14.742 4.289 9.117 1 97.88 238 MET B O 1
ATOM 4561 N N . ASP B 1 239 ? -12.609 4.809 8.883 1 97.56 239 ASP B N 1
ATOM 4562 C CA . ASP B 1 239 ? -12.172 3.436 8.641 1 97.56 239 ASP B CA 1
ATOM 4563 C C . ASP B 1 239 ? -12.375 2.572 9.891 1 97.56 239 ASP B C 1
ATOM 4565 O O . ASP B 1 239 ? -12.938 3.031 10.883 1 97.56 239 ASP B O 1
ATOM 4569 N N . ALA B 1 240 ? -12.023 1.286 9.805 1 96.25 240 ALA B N 1
ATOM 4570 C CA . ALA B 1 240 ? -12.266 0.343 10.898 1 96.25 240 ALA B CA 1
ATOM 4571 C C . ALA B 1 240 ? -11.539 0.783 12.164 1 96.25 240 ALA B C 1
ATOM 4573 O O . ALA B 1 240 ? -12.055 0.605 13.273 1 96.25 240 ALA B O 1
ATOM 4574 N N . SER B 1 241 ? -10.352 1.321 12.039 1 96.19 241 SER B N 1
ATOM 4575 C CA . SER B 1 241 ? -9.586 1.778 13.188 1 96.19 241 SER B CA 1
ATOM 4576 C C . SER B 1 241 ? -10.312 2.898 13.93 1 96.19 241 SER B C 1
ATOM 4578 O O . SER B 1 241 ? -10.469 2.844 15.148 1 96.19 241 SER B O 1
ATOM 4580 N N . TYR B 1 242 ? -10.805 3.881 13.242 1 96.38 242 TYR B N 1
ATOM 4581 C CA . TYR B 1 242 ? -11.523 4.988 13.859 1 96.38 242 TYR B CA 1
ATOM 4582 C C . TYR B 1 242 ? -12.906 4.551 14.32 1 96.38 242 TYR B C 1
ATOM 4584 O O . TYR B 1 242 ? -13.453 5.098 15.281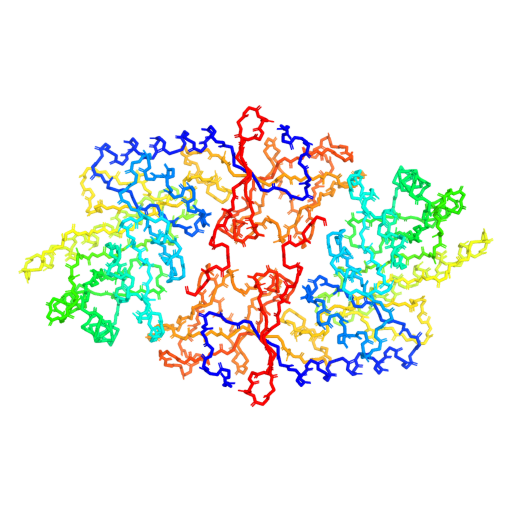 1 96.38 242 TYR B O 1
ATOM 4592 N N . GLY B 1 243 ? -13.477 3.574 13.609 1 94.75 243 GLY B N 1
ATOM 4593 C CA . GLY B 1 243 ? -14.773 3.051 14 1 94.75 243 GLY B CA 1
ATOM 4594 C C . GLY B 1 243 ? -14.797 2.525 15.422 1 94.75 243 GLY B C 1
ATOM 4595 O O . GLY B 1 243 ? -15.844 2.539 16.078 1 94.75 243 GLY B O 1
ATOM 4596 N N . LYS B 1 244 ? -13.695 2.158 15.898 1 93.69 244 LYS B N 1
ATOM 4597 C CA . LYS B 1 244 ? -13.594 1.559 17.234 1 93.69 244 LYS B CA 1
ATOM 4598 C C . LYS B 1 244 ? -13.625 2.627 18.312 1 93.69 244 LYS B C 1
ATOM 4600 O O . LYS B 1 244 ? -13.797 2.314 19.5 1 93.69 244 LYS B O 1
ATOM 4605 N N . LEU B 1 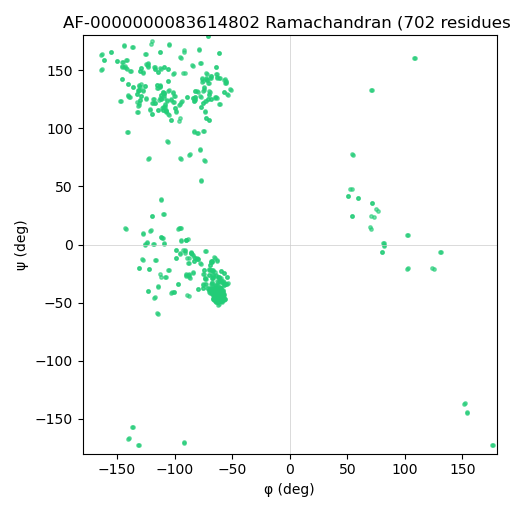245 ? -13.477 3.869 17.953 1 95.38 245 LEU B N 1
ATOM 4606 C CA . LEU B 1 245 ? -13.312 4.941 18.922 1 95.38 245 LEU B CA 1
ATOM 4607 C C . LEU B 1 245 ? -14.664 5.41 19.453 1 95.38 245 LEU B C 1
ATOM 4609 O O . LEU B 1 245 ? -14.727 6.152 20.438 1 95.38 245 LEU B O 1
ATOM 4613 N N . GLY B 1 246 ? -15.758 5.016 18.781 1 92.12 246 GLY B N 1
ATOM 4614 C CA . GLY B 1 246 ? -17.078 5.422 19.234 1 92.12 246 GLY B CA 1
ATOM 4615 C C . GLY B 1 246 ? -17.406 6.867 18.891 1 92.12 246 GLY B C 1
ATOM 4616 O O . GLY B 1 246 ? -18.109 7.543 19.656 1 92.12 246 GLY B O 1
ATOM 4617 N N . LEU B 1 247 ? -16.875 7.379 17.859 1 95.56 247 LEU B N 1
ATOM 4618 C CA . LEU B 1 247 ? -17.141 8.742 17.422 1 95.56 247 LEU B CA 1
ATOM 4619 C C . LEU B 1 247 ? -18.484 8.828 16.703 1 95.56 247 LEU B C 1
ATOM 4621 O O . LEU B 1 247 ? -19.094 7.801 16.391 1 95.56 247 LEU B O 1
ATOM 4625 N N . GLU B 1 248 ? -19.031 9.945 16.453 1 96.19 248 GLU B N 1
ATOM 4626 C CA . GLU B 1 248 ? -20.375 10.156 15.953 1 96.19 248 GLU B CA 1
ATOM 4627 C C . GLU B 1 248 ? -20.406 10.141 14.43 1 96.19 248 GLU B C 1
ATOM 4629 O O . GLU B 1 248 ? -21.453 10.398 13.828 1 96.19 248 GLU B O 1
ATOM 4634 N N . TYR B 1 249 ? -19.375 9.867 13.773 1 98.06 249 TYR B N 1
ATOM 4635 C CA . TYR B 1 249 ? -19.281 9.867 12.32 1 98.06 249 TYR B CA 1
ATOM 4636 C C . TYR B 1 249 ? -19.5 8.469 11.758 1 98.06 249 TYR B C 1
ATOM 4638 O O . TYR B 1 249 ? -19.344 7.477 12.469 1 98.06 249 TYR B O 1
ATOM 4646 N N . GLU B 1 250 ? -19.828 8.375 10.469 1 98.06 250 GLU B N 1
ATOM 4647 C CA . GLU B 1 250 ? -20.234 7.121 9.844 1 98.06 250 GLU B CA 1
ATOM 4648 C C . GLU B 1 250 ? -19.156 6.605 8.898 1 98.06 250 GLU B C 1
ATOM 4650 O O . GLU B 1 250 ? -18.391 7.391 8.336 1 98.06 250 GLU B O 1
ATOM 4655 N N . HIS B 1 251 ? -19.172 5.266 8.75 1 98.38 251 HIS B N 1
ATOM 4656 C CA . HIS B 1 251 ? -18.375 4.691 7.676 1 98.38 251 HIS B CA 1
ATOM 4657 C C . HIS B 1 251 ? -18.891 5.121 6.309 1 98.38 251 HIS B C 1
ATOM 4659 O O . HIS B 1 251 ? -20.078 4.957 6.012 1 98.38 251 HIS B O 1
ATOM 4665 N N . SER B 1 252 ? -17.984 5.676 5.516 1 98.81 252 SER B N 1
ATOM 4666 C CA . SER B 1 252 ? -18.453 6.121 4.211 1 98.81 252 SER B CA 1
ATOM 4667 C C . SER B 1 252 ? -17.594 5.551 3.086 1 98.81 252 SER B C 1
ATOM 4669 O O . SER B 1 252 ? -17.953 5.633 1.913 1 98.81 252 SER B O 1
ATOM 4671 N N . LEU B 1 253 ? -16.453 4.996 3.389 1 98.81 253 LEU B N 1
ATOM 4672 C CA . LEU B 1 253 ? -15.523 4.426 2.416 1 98.81 253 LEU B CA 1
ATOM 4673 C C . LEU B 1 253 ? -15.57 2.902 2.453 1 98.81 253 LEU B C 1
ATOM 4675 O O . LEU B 1 253 ? -15.438 2.299 3.521 1 98.81 253 LEU B O 1
ATOM 4679 N N . PHE B 1 254 ? -15.664 2.285 1.263 1 98.69 254 PHE B N 1
ATOM 4680 C CA . PHE B 1 254 ? -15.766 0.833 1.184 1 98.69 254 PHE B CA 1
ATOM 4681 C C . PHE B 1 254 ? -14.977 0.298 -0.001 1 98.69 254 PHE B C 1
ATOM 4683 O O . PHE B 1 254 ? -14.742 1.019 -0.974 1 98.69 254 PHE B O 1
ATOM 4690 N N . VAL B 1 255 ? -14.508 -0.918 0.122 1 98.62 255 VAL B N 1
ATOM 4691 C CA . VAL B 1 255 ? -14.008 -1.695 -1.004 1 98.62 255 VAL B CA 1
ATOM 4692 C C . VAL B 1 255 ? -14.953 -2.852 -1.306 1 98.62 255 VAL B C 1
ATOM 4694 O O . VAL B 1 255 ? -15.195 -3.709 -0.452 1 98.62 255 VAL B O 1
ATOM 4697 N N . LEU B 1 256 ? -15.5 -2.787 -2.516 1 98.25 256 LEU B N 1
ATOM 4698 C CA . LEU B 1 256 ? -16.359 -3.883 -2.943 1 98.25 256 LEU B CA 1
ATOM 4699 C C . LEU B 1 256 ? -15.539 -5.113 -3.307 1 98.25 256 LEU B C 1
ATOM 4701 O O . LEU B 1 256 ? -14.539 -5.008 -4.023 1 98.25 256 LEU B O 1
ATOM 4705 N N . SER B 1 257 ? -15.945 -6.254 -2.805 1 97.19 257 SER B N 1
ATOM 4706 C CA . SER B 1 257 ? -15.234 -7.508 -3.014 1 97.19 257 SER B CA 1
ATOM 4707 C C . SER B 1 257 ? -16.172 -8.609 -3.488 1 97.19 257 SER B C 1
ATOM 4709 O O . SER B 1 257 ? -17.344 -8.633 -3.109 1 97.19 257 SER B O 1
ATOM 4711 N N . SER B 1 258 ? -15.648 -9.516 -4.262 1 95.88 258 SER B N 1
ATOM 4712 C CA . SER B 1 258 ? -16.438 -10.664 -4.703 1 95.88 258 SER B CA 1
ATOM 4713 C C . SER B 1 258 ? -16.016 -11.938 -3.969 1 95.88 258 SER B C 1
ATOM 4715 O O . SER B 1 258 ? -14.82 -12.164 -3.744 1 95.88 258 SER B O 1
ATOM 4717 N N . VAL B 1 259 ? -17 -12.742 -3.633 1 93.81 259 VAL B N 1
ATOM 4718 C CA . VAL B 1 259 ? -16.719 -14.07 -3.088 1 93.81 259 VAL B CA 1
ATOM 4719 C C . VAL B 1 259 ? -16.219 -14.992 -4.199 1 93.81 259 VAL B C 1
ATOM 4721 O O . VAL B 1 259 ? -16.875 -15.164 -5.219 1 93.81 259 VAL B O 1
ATOM 4724 N N . MET B 1 260 ? -15.062 -15.555 -4.004 1 92.19 260 MET B N 1
ATOM 4725 C CA . MET B 1 260 ? -14.43 -16.391 -5.02 1 92.19 260 MET B CA 1
ATOM 4726 C C . MET B 1 260 ? -14.625 -17.875 -4.707 1 92.19 260 MET B C 1
ATOM 4728 O O . MET B 1 260 ? -14.781 -18.688 -5.617 1 92.19 260 MET B O 1
ATOM 4732 N N . THR B 1 261 ? -14.5 -18.203 -3.482 1 89.06 261 THR B N 1
ATOM 4733 C CA . THR B 1 261 ? -14.578 -19.594 -3.02 1 89.06 261 THR B CA 1
ATOM 4734 C C . THR B 1 261 ? -15.328 -19.672 -1.695 1 89.06 261 THR B C 1
ATOM 4736 O O . THR B 1 261 ? -15.172 -18.812 -0.83 1 89.06 261 THR B O 1
ATOM 4739 N N . VAL B 1 262 ? -16.188 -20.672 -1.567 1 88.75 262 VAL B N 1
ATOM 4740 C CA . VAL B 1 262 ? -16.891 -20.984 -0.324 1 88.75 262 VAL B CA 1
ATOM 4741 C C . VAL B 1 262 ? -16.75 -22.469 -0.005 1 88.75 262 VAL B C 1
ATOM 4743 O O . VAL B 1 262 ? -16.922 -23.312 -0.882 1 88.75 262 VAL B O 1
ATOM 4746 N N . ASN B 1 263 ? -16.266 -22.766 1.143 1 86.62 263 ASN B N 1
ATOM 4747 C CA . ASN B 1 263 ? -16.312 -24.141 1.646 1 86.62 263 ASN B CA 1
ATOM 4748 C C . ASN B 1 263 ? -16.828 -24.203 3.076 1 86.62 263 ASN B C 1
ATOM 4750 O O . ASN B 1 263 ? -17.438 -23.234 3.562 1 86.62 263 ASN B O 1
ATOM 4754 N N . GLU B 1 264 ? -16.781 -25.375 3.707 1 85.88 264 GLU B N 1
ATOM 4755 C CA . GLU B 1 264 ? -17.391 -25.562 5.023 1 85.88 264 GLU B CA 1
ATOM 4756 C C . GLU B 1 264 ? -16.656 -24.75 6.09 1 85.88 264 GLU B C 1
ATOM 4758 O O . GLU B 1 264 ? -17.219 -24.453 7.145 1 85.88 264 GLU B O 1
ATOM 4763 N N . LYS B 1 265 ? -15.508 -24.281 5.758 1 90.12 265 LYS B N 1
ATOM 4764 C CA . LYS B 1 265 ? -14.68 -23.688 6.797 1 90.12 265 LYS B CA 1
ATOM 4765 C C . LYS B 1 265 ? -14.5 -22.188 6.555 1 90.12 265 LYS B C 1
ATOM 4767 O O . LYS B 1 265 ? -14.438 -21.406 7.504 1 90.12 265 LYS B O 1
ATOM 4772 N N . PHE B 1 266 ? -14.414 -21.828 5.215 1 91.62 266 PHE B N 1
ATOM 4773 C CA . PHE B 1 266 ? -14.039 -20.438 4.965 1 91.62 266 PHE B CA 1
ATOM 4774 C C . PHE B 1 266 ? -14.734 -19.906 3.719 1 91.62 266 PHE B C 1
ATOM 4776 O O . PHE B 1 266 ? -15.219 -20.688 2.891 1 91.62 266 PHE B O 1
ATOM 4783 N N . VAL B 1 267 ? -14.82 -18.641 3.713 1 92.38 267 VAL B N 1
ATOM 4784 C CA . VAL B 1 267 ? -15.133 -17.844 2.529 1 92.38 267 VAL B CA 1
ATOM 4785 C C . VAL B 1 267 ? -13.891 -17.062 2.096 1 92.38 267 VAL B C 1
ATOM 4787 O O . VAL B 1 267 ? -13.211 -16.453 2.926 1 92.38 267 VAL B O 1
ATOM 4790 N N . ILE B 1 268 ? -13.57 -17.141 0.807 1 94.25 268 ILE B N 1
ATOM 4791 C CA . ILE B 1 268 ? -12.445 -16.391 0.258 1 94.25 268 ILE B CA 1
ATOM 4792 C C . ILE B 1 268 ? -12.961 -15.312 -0.69 1 94.25 268 ILE B C 1
ATOM 4794 O O . ILE B 1 268 ? -13.766 -15.594 -1.583 1 94.25 268 ILE B O 1
ATOM 4798 N N . MET B 1 269 ? -12.492 -14.125 -0.434 1 95.31 269 MET B N 1
ATOM 4799 C CA . MET B 1 269 ? -12.867 -12.992 -1.283 1 95.31 269 MET B CA 1
ATOM 4800 C C . MET B 1 269 ? -11.656 -12.484 -2.064 1 95.31 269 MET B C 1
ATOM 4802 O O . MET B 1 269 ? -10.516 -12.727 -1.68 1 95.31 269 MET B O 1
ATOM 4806 N N . ASP B 1 270 ? -11.891 -11.633 -3.119 1 96 270 ASP B N 1
ATOM 4807 C CA . ASP B 1 270 ? -10.859 -11.305 -4.102 1 96 270 ASP B CA 1
ATOM 4808 C C . ASP B 1 270 ? -10.148 -10.008 -3.736 1 96 270 ASP B C 1
ATOM 4810 O O . ASP B 1 270 ? -9.477 -9.406 -4.578 1 96 270 ASP B O 1
ATOM 4814 N N . THR B 1 271 ? -10.344 -9.594 -2.559 1 96.56 271 THR B N 1
ATOM 4815 C CA . THR B 1 271 ? -9.703 -8.375 -2.068 1 96.56 271 THR B CA 1
ATOM 4816 C C . THR B 1 271 ? -8.633 -8.711 -1.038 1 96.56 271 THR B C 1
ATOM 4818 O O . THR B 1 271 ? -8.875 -9.469 -0.098 1 96.56 271 THR B O 1
ATOM 4821 N N . GLY B 1 272 ? -7.465 -8.125 -1.271 1 96.69 272 GLY B N 1
ATOM 4822 C CA . GLY B 1 272 ? -6.387 -8.328 -0.318 1 96.69 272 GLY B CA 1
ATOM 4823 C C . GLY B 1 272 ? -5.629 -7.055 0.01 1 96.69 272 GLY B C 1
ATOM 4824 O O . GLY B 1 272 ? -6.168 -5.953 -0.124 1 96.69 272 GLY B O 1
ATOM 4825 N N . ARG B 1 273 ? -4.363 -7.172 0.477 1 96.75 273 ARG B N 1
ATOM 4826 C CA . ARG B 1 273 ? -3.547 -6.082 1.002 1 96.75 273 ARG B CA 1
ATOM 4827 C C . ARG B 1 273 ? -3.172 -5.098 -0.101 1 96.75 273 ARG B C 1
ATOM 4829 O O . ARG B 1 273 ? -2.762 -3.971 0.179 1 96.75 273 ARG B O 1
ATOM 4836 N N . LYS B 1 274 ? -3.35 -5.504 -1.327 1 97.44 274 LYS B N 1
ATOM 4837 C CA . LYS B 1 274 ? -3.059 -4.602 -2.436 1 97.44 274 LYS B CA 1
ATOM 4838 C C . LYS B 1 274 ? -4.289 -3.785 -2.818 1 97.44 274 LYS B C 1
ATOM 4840 O O . LYS B 1 274 ? -4.238 -2.973 -3.744 1 97.44 274 LYS B O 1
ATOM 4845 N N . SER B 1 275 ? -5.402 -3.973 -2.008 1 97.44 275 SER B N 1
ATOM 4846 C CA . SER B 1 275 ? -6.621 -3.217 -2.277 1 97.44 275 SER B CA 1
ATOM 4847 C C . SER B 1 275 ? -7.16 -2.566 -1.008 1 97.44 275 SER B C 1
ATOM 4849 O O . SER B 1 275 ? -7.988 -1.654 -1.074 1 97.44 275 SER B O 1
ATOM 4851 N N . VAL B 1 276 ? -6.762 -3.059 0.107 1 97.38 276 VAL B N 1
ATOM 4852 C CA . VAL B 1 276 ? -7.289 -2.535 1.362 1 97.38 276 VAL B CA 1
ATOM 4853 C C . VAL B 1 276 ? -6.152 -2.355 2.365 1 97.38 276 VAL B C 1
ATOM 4855 O O . VAL B 1 276 ? -5.289 -3.227 2.5 1 97.38 276 VAL B O 1
ATOM 4858 N N . GLY B 1 277 ? -6.18 -1.189 3.037 1 96.44 277 GLY B N 1
ATOM 4859 C CA . GLY B 1 277 ? -5.203 -0.954 4.086 1 96.44 277 GLY B CA 1
ATOM 4860 C C . GLY B 1 277 ? -5.492 -1.732 5.355 1 96.44 277 GLY B C 1
ATOM 4861 O O . GLY B 1 277 ? -6.637 -1.779 5.816 1 96.44 277 GLY B O 1
ATOM 4862 N N . VAL B 1 278 ? -4.461 -2.377 5.984 1 95.38 278 VAL B N 1
ATOM 4863 C CA . VAL B 1 278 ? -4.625 -3.193 7.18 1 95.38 278 VAL B CA 1
ATOM 4864 C C . VAL B 1 278 ? -3.641 -2.74 8.258 1 95.38 278 VAL B C 1
ATOM 4866 O O . VAL B 1 278 ? -3.453 -3.426 9.266 1 95.38 278 VAL B O 1
ATOM 4869 N N . ASP B 1 279 ? -2.975 -1.646 8.055 1 92.94 279 ASP B N 1
ATOM 4870 C CA . ASP B 1 279 ? -1.835 -1.239 8.867 1 92.94 279 ASP B CA 1
ATOM 4871 C C . ASP B 1 279 ? -2.291 -0.723 10.234 1 92.94 279 ASP B C 1
ATOM 4873 O O . ASP B 1 279 ? -1.526 -0.747 11.203 1 92.94 279 ASP B O 1
ATOM 4877 N N . GLN B 1 280 ? -3.535 -0.237 10.312 1 93.75 280 GLN B N 1
ATOM 4878 C CA . GLN B 1 280 ? -3.99 0.306 11.586 1 93.75 280 GLN B CA 1
ATOM 4879 C C . GLN B 1 280 ? -5.012 -0.618 12.242 1 93.75 280 GLN B C 1
ATOM 4881 O O . GLN B 1 280 ? -5.148 -0.63 13.469 1 93.75 280 GLN B O 1
ATOM 4886 N N . ALA B 1 281 ? -5.723 -1.356 11.461 1 94.75 281 ALA B N 1
ATOM 4887 C CA . ALA B 1 281 ? -6.688 -2.355 11.914 1 94.75 281 ALA B CA 1
ATOM 4888 C C . ALA B 1 281 ? -7.008 -3.348 10.797 1 94.75 281 ALA B C 1
ATOM 4890 O O . ALA B 1 281 ? -6.738 -3.08 9.625 1 94.75 281 ALA B O 1
ATOM 4891 N N . MET B 1 282 ? -7.488 -4.5 11.195 1 95.69 282 MET B N 1
ATOM 4892 C CA . MET B 1 282 ? -8.062 -5.395 10.188 1 95.69 282 MET B CA 1
ATOM 4893 C C . MET B 1 282 ? -9.359 -4.816 9.625 1 95.69 282 MET B C 1
ATOM 4895 O O . MET B 1 282 ? -10.094 -4.129 10.336 1 95.69 282 MET B O 1
ATOM 4899 N N . PRO B 1 283 ? -9.57 -5.07 8.336 1 96.62 283 PRO B N 1
ATOM 4900 C CA . PRO B 1 283 ? -10.836 -4.605 7.766 1 96.62 283 PRO B CA 1
ATOM 4901 C C . PRO B 1 283 ? -12.055 -5.246 8.43 1 96.62 283 PRO B C 1
ATOM 4903 O O . PRO B 1 283 ? -11.914 -6.227 9.164 1 96.62 283 PRO B O 1
ATOM 4906 N N . GLN B 1 284 ? -13.227 -4.648 8.188 1 96.06 284 GLN B N 1
ATOM 4907 C CA . GLN B 1 284 ? -14.469 -5.152 8.75 1 96.06 284 GLN B CA 1
ATOM 4908 C C . GLN B 1 284 ? -15.523 -5.363 7.668 1 96.06 284 GLN B C 1
ATOM 4910 O O . GLN B 1 284 ? -15.508 -4.688 6.637 1 96.06 284 GLN B O 1
ATOM 4915 N N . ILE B 1 285 ? -16.328 -6.336 7.902 1 95.62 285 ILE B N 1
ATOM 4916 C CA . ILE B 1 285 ? -17.516 -6.559 7.074 1 95.62 285 ILE B CA 1
ATOM 4917 C C . ILE B 1 285 ? -18.75 -5.996 7.777 1 95.62 285 ILE B C 1
ATOM 4919 O O . ILE B 1 285 ? -19.109 -6.441 8.867 1 95.62 285 ILE B O 1
ATOM 4923 N N . PRO B 1 286 ? -19.375 -4.996 7.113 1 93.12 286 PRO B N 1
ATOM 4924 C CA . PRO B 1 286 ? -20.547 -4.406 7.773 1 93.12 286 PRO B CA 1
ATOM 4925 C C . PRO B 1 286 ? -21.562 -5.453 8.219 1 93.12 286 PRO B C 1
ATOM 4927 O O . PRO B 1 286 ? -21.906 -6.355 7.449 1 93.12 286 PRO B O 1
ATOM 4930 N N . GLY B 1 287 ? -22 -5.32 9.414 1 86.94 287 GLY B N 1
ATOM 4931 C CA . GLY B 1 287 ? -23.047 -6.184 9.93 1 86.94 287 GLY B CA 1
ATOM 4932 C C . GLY B 1 287 ? -22.547 -7.539 10.383 1 86.94 287 GLY B C 1
ATOM 4933 O O . GLY B 1 287 ? -23.312 -8.367 10.867 1 86.94 287 GLY B O 1
ATOM 4934 N N . CYS B 1 288 ? -21.281 -7.773 10.117 1 86.75 288 CYS B N 1
ATOM 4935 C CA . CYS B 1 288 ? -20.688 -9.047 10.508 1 86.75 288 CYS B CA 1
ATOM 4936 C C . CYS B 1 288 ? -19.719 -8.859 11.672 1 86.75 288 CYS B C 1
ATOM 4938 O O . CYS B 1 288 ? -18.906 -7.926 11.672 1 86.75 288 CYS B O 1
ATOM 4940 N N . ASN B 1 289 ? -20 -9.516 12.727 1 78.94 289 ASN B N 1
ATOM 4941 C CA . ASN B 1 289 ? -19.047 -9.516 13.828 1 78.94 289 ASN B CA 1
ATOM 4942 C C . ASN B 1 289 ? -18 -10.625 13.664 1 78.94 289 ASN B C 1
ATOM 4944 O O . ASN B 1 289 ? -18.203 -11.742 14.133 1 78.94 289 ASN B O 1
ATOM 4948 N N . CYS B 1 290 ? -17.062 -10.383 12.812 1 80 290 CYS B N 1
ATOM 4949 C CA . CYS B 1 290 ? -16.031 -11.383 12.539 1 80 290 CYS B CA 1
ATOM 4950 C C . CYS B 1 290 ? -14.711 -11 13.188 1 80 290 CYS B C 1
ATOM 4952 O O . CYS B 1 290 ? -14.148 -9.953 12.883 1 80 290 CYS B O 1
ATOM 4954 N N . GLU B 1 291 ? -14.359 -11.734 14.117 1 76.5 291 GLU B N 1
ATOM 4955 C CA . GLU B 1 291 ? -13.094 -11.461 14.797 1 76.5 291 GLU B CA 1
ATOM 4956 C C . GLU B 1 291 ? -11.922 -12.07 14.047 1 76.5 291 GLU B C 1
ATOM 4958 O O . GLU B 1 291 ? -10.789 -11.586 14.141 1 76.5 291 GLU B O 1
ATOM 4963 N N . GLU B 1 292 ? -12.18 -13.094 13.266 1 88.44 292 GLU B N 1
ATOM 4964 C CA . GLU B 1 292 ? -11.094 -13.773 12.57 1 88.44 292 GLU B CA 1
ATOM 4965 C C . GLU B 1 292 ? -11.094 -13.422 11.086 1 88.44 292 GLU B C 1
ATOM 4967 O O . GLU B 1 292 ? -11.797 -14.055 10.289 1 88.44 292 GLU B O 1
ATOM 4972 N N . ILE B 1 293 ? -10.469 -12.43 10.688 1 93.06 293 ILE B N 1
ATOM 4973 C CA . ILE B 1 293 ? -10.297 -12.023 9.305 1 93.06 293 ILE B CA 1
ATOM 4974 C C . ILE B 1 293 ? -8.812 -12.062 8.938 1 93.06 293 ILE B C 1
ATOM 4976 O O . ILE B 1 293 ? -7.973 -11.523 9.664 1 93.06 293 ILE B O 1
ATOM 4980 N N . ASN B 1 294 ? -8.516 -12.852 7.922 1 94.12 294 ASN B N 1
ATOM 4981 C CA . ASN B 1 294 ? -7.16 -12.93 7.395 1 94.12 294 ASN B CA 1
ATOM 4982 C C . ASN B 1 294 ? -7.055 -12.281 6.02 1 94.12 294 ASN B C 1
ATOM 4984 O O . ASN B 1 294 ? -7.859 -12.562 5.129 1 94.12 294 ASN B O 1
ATOM 4988 N N . VAL B 1 295 ? -6.059 -11.406 5.906 1 95.69 295 VAL B N 1
ATOM 4989 C CA . VAL B 1 295 ? -5.898 -10.688 4.645 1 95.69 295 VAL B CA 1
ATOM 4990 C C . VAL B 1 295 ? -4.527 -10.992 4.047 1 95.69 295 VAL B C 1
ATOM 4992 O O . VAL B 1 295 ? -3.496 -10.648 4.629 1 95.69 295 VAL B O 1
ATOM 4995 N N . SER B 1 296 ? -4.504 -11.711 2.895 1 94.06 296 SER B N 1
ATOM 4996 C CA . SER B 1 296 ? -3.287 -11.898 2.111 1 94.06 296 SER B CA 1
ATOM 4997 C C . SER B 1 296 ? -3.141 -10.812 1.048 1 94.06 296 SER B C 1
ATOM 4999 O O . SER B 1 296 ? -3.877 -9.828 1.055 1 94.06 296 SER B O 1
ATOM 5001 N N . GLU B 1 297 ? -2.219 -10.977 0.182 1 92.94 297 GLU B N 1
ATOM 5002 C CA . GLU B 1 297 ? -1.934 -9.93 -0.802 1 92.94 297 GLU B CA 1
ATOM 5003 C C . GLU B 1 297 ? -3.137 -9.688 -1.708 1 92.94 297 GLU B C 1
ATOM 5005 O O . GLU B 1 297 ? -3.432 -8.539 -2.059 1 92.94 297 GLU B O 1
ATOM 5010 N N . GLU B 1 298 ? -3.846 -10.828 -1.989 1 94.19 298 GLU B N 1
ATOM 5011 C CA . GLU B 1 298 ? -4.898 -10.688 -2.99 1 94.19 298 GLU B CA 1
ATOM 5012 C C . GLU B 1 298 ? -6.242 -11.172 -2.451 1 94.19 298 GLU B C 1
ATOM 5014 O O . GLU B 1 298 ? -7.262 -11.086 -3.139 1 94.19 298 GLU B O 1
ATOM 5019 N N . HIS B 1 299 ? -6.254 -11.648 -1.199 1 95.38 299 HIS B N 1
ATOM 5020 C CA . HIS B 1 299 ? -7.477 -12.297 -0.735 1 95.38 299 HIS B CA 1
ATOM 5021 C C . HIS B 1 299 ? -7.812 -11.875 0.691 1 95.38 299 HIS B C 1
ATOM 5023 O O . HIS B 1 299 ? -6.918 -11.555 1.479 1 95.38 299 HIS B O 1
ATOM 5029 N N . THR B 1 300 ? -9.039 -11.859 0.947 1 95.94 300 THR B N 1
ATOM 5030 C CA . THR B 1 300 ? -9.57 -11.828 2.307 1 95.94 300 THR B CA 1
ATOM 5031 C C . THR B 1 300 ? -10.273 -13.133 2.645 1 95.94 300 THR B C 1
ATOM 5033 O O . THR B 1 300 ? -11.109 -13.617 1.87 1 95.94 300 THR B O 1
ATOM 5036 N N . LYS B 1 301 ? -9.906 -13.797 3.715 1 95.56 301 LYS B N 1
ATOM 5037 C CA . LYS B 1 301 ? -10.477 -15.055 4.18 1 95.56 301 LYS B CA 1
ATOM 5038 C C . LYS B 1 301 ? -11.305 -14.852 5.449 1 95.56 301 LYS B C 1
ATOM 5040 O O . LYS B 1 301 ? -10.844 -14.219 6.398 1 95.56 301 LYS B O 1
ATOM 5045 N N . LEU B 1 302 ? -12.508 -15.297 5.469 1 93.94 302 LEU B N 1
ATOM 5046 C CA . LEU B 1 302 ? -13.43 -15.242 6.598 1 93.94 302 LEU B CA 1
ATOM 5047 C C . LEU B 1 302 ? -13.922 -16.641 6.961 1 93.94 302 LEU B C 1
ATOM 5049 O O . LEU B 1 302 ? -14.008 -17.516 6.098 1 93.94 302 LEU B O 1
ATOM 5053 N N . PRO B 1 303 ? -14.281 -16.797 8.258 1 92.5 303 PRO B N 1
ATOM 5054 C CA . PRO B 1 303 ? -14.969 -18.047 8.578 1 92.5 303 PRO B CA 1
ATOM 5055 C C . PRO B 1 303 ? -16.312 -18.188 7.852 1 92.5 303 PRO B C 1
ATOM 5057 O O . PRO B 1 303 ? -17.031 -17.203 7.676 1 92.5 303 PRO B O 1
ATOM 5060 N N . ALA B 1 304 ? -16.609 -19.422 7.465 1 88.56 304 ALA B N 1
ATOM 5061 C CA . ALA B 1 304 ? -17.797 -19.688 6.656 1 88.56 304 ALA B CA 1
ATOM 5062 C C . ALA B 1 304 ? -19.062 -19.344 7.43 1 88.56 304 ALA B C 1
ATOM 5064 O O . ALA B 1 304 ? -20.078 -18.969 6.832 1 88.56 304 ALA B O 1
ATOM 5065 N N . ASP B 1 305 ? -19.109 -19.375 8.695 1 86.75 305 ASP B N 1
ATOM 5066 C CA . ASP B 1 305 ? -20.312 -19.234 9.5 1 86.75 305 ASP B CA 1
ATOM 5067 C C . ASP B 1 305 ? -20.656 -17.766 9.734 1 86.75 305 ASP B C 1
ATOM 5069 O O . ASP B 1 305 ? -21.75 -17.453 10.234 1 86.75 305 ASP B O 1
ATOM 5073 N N . VAL B 1 306 ? -19.766 -16.906 9.359 1 84.81 306 VAL B N 1
ATOM 5074 C CA . VAL B 1 306 ? -20 -15.508 9.688 1 84.81 306 VAL B CA 1
ATOM 5075 C C . VAL B 1 306 ? -20.828 -14.859 8.578 1 84.81 306 VAL B C 1
ATOM 5077 O O . VAL B 1 306 ? -21.469 -13.828 8.797 1 84.81 306 VAL B O 1
ATOM 5080 N N . LEU B 1 307 ? -20.688 -15.438 7.414 1 83.5 307 LEU B N 1
ATOM 5081 C CA . LEU B 1 307 ? -21.375 -14.875 6.254 1 83.5 307 LEU B CA 1
ATOM 5082 C C . LEU B 1 307 ? -22.109 -15.961 5.48 1 83.5 307 LEU B C 1
ATOM 5084 O O . LEU B 1 307 ? -21.562 -17.047 5.242 1 83.5 307 LEU B O 1
ATOM 5088 N N . ASN B 1 308 ? -23.375 -15.938 5.324 1 86.69 308 ASN B N 1
ATOM 5089 C CA . ASN B 1 308 ? -24.078 -16.812 4.398 1 86.69 308 ASN B CA 1
ATOM 5090 C C . ASN B 1 308 ? -23.875 -16.391 2.947 1 86.69 308 ASN B C 1
ATOM 5092 O O . ASN B 1 308 ? -24.781 -15.852 2.322 1 86.69 308 ASN B O 1
ATOM 5096 N N . ALA B 1 309 ? -22.625 -16.641 2.488 1 90.19 309 ALA B N 1
ATOM 5097 C CA . ALA B 1 309 ? -22.25 -16.109 1.181 1 90.19 309 ALA B CA 1
ATOM 5098 C C . ALA B 1 309 ? -22.203 -17.219 0.134 1 90.19 309 ALA B C 1
ATOM 5100 O O . ALA B 1 309 ? -22.031 -18.406 0.472 1 90.19 309 ALA B O 1
ATOM 5101 N N . LYS B 1 310 ? -22.453 -16.859 -1.077 1 89.81 310 LYS B N 1
ATOM 5102 C CA . LYS B 1 310 ? -22.281 -17.719 -2.246 1 89.81 310 LYS B CA 1
ATOM 5103 C C . LYS B 1 310 ? -21.234 -17.141 -3.193 1 89.81 310 LYS B C 1
ATOM 5105 O O . LYS B 1 310 ? -21 -15.922 -3.205 1 89.81 310 LYS B O 1
ATOM 5110 N N . VAL B 1 311 ? -20.609 -18.016 -3.93 1 90 311 VAL B N 1
ATOM 5111 C CA . VAL B 1 311 ? -19.641 -17.578 -4.926 1 90 311 VAL B CA 1
ATOM 5112 C C . VAL B 1 311 ? -20.281 -16.547 -5.855 1 90 311 VAL B C 1
ATOM 5114 O O . VAL B 1 311 ? -21.406 -16.734 -6.312 1 90 311 VAL B O 1
ATOM 5117 N N . GLY B 1 312 ? -19.625 -15.406 -6.031 1 90 312 GLY B N 1
ATOM 5118 C CA . GLY B 1 312 ? -20.125 -14.359 -6.906 1 90 312 GLY B CA 1
ATOM 5119 C C . GLY B 1 312 ? -20.766 -13.211 -6.156 1 90 312 GLY B C 1
ATOM 5120 O O . GLY B 1 312 ? -20.953 -12.133 -6.711 1 90 312 GLY B O 1
ATOM 5121 N N . ASP B 1 313 ? -21.172 -13.5 -4.867 1 93.31 313 ASP B N 1
ATOM 5122 C CA . ASP B 1 313 ? -21.719 -12.414 -4.062 1 93.31 313 ASP B CA 1
ATOM 5123 C C . ASP B 1 313 ? -20.719 -11.258 -3.951 1 93.31 313 ASP B C 1
ATOM 5125 O O . ASP B 1 313 ? -19.5 -11.484 -3.873 1 93.31 313 ASP B O 1
ATOM 5129 N N . LYS B 1 314 ? -21.234 -10.102 -3.988 1 95.38 314 LYS B N 1
ATOM 5130 C CA . LYS B 1 314 ? -20.422 -8.914 -3.768 1 95.38 314 LYS B CA 1
ATOM 5131 C C . LYS B 1 314 ? -20.641 -8.352 -2.367 1 95.38 314 LYS B C 1
ATOM 5133 O O . LYS B 1 314 ? -21.766 -8.109 -1.957 1 95.38 314 LYS B O 1
ATOM 5138 N N . ILE B 1 315 ? -19.594 -8.188 -1.628 1 95.62 315 ILE B N 1
ATOM 5139 C CA . ILE B 1 315 ? -19.625 -7.805 -0.221 1 95.62 315 ILE B CA 1
ATOM 5140 C C . ILE B 1 315 ? -18.781 -6.555 -0.003 1 95.62 315 ILE B C 1
ATOM 5142 O O . ILE B 1 315 ? -17.625 -6.5 -0.423 1 95.62 315 ILE B O 1
ATOM 5146 N N . PRO B 1 316 ? -19.406 -5.5 0.604 1 97.06 316 PRO B N 1
ATOM 5147 C CA . PRO B 1 316 ? -18.578 -4.34 0.958 1 97.06 316 PRO B CA 1
ATOM 5148 C C . PRO B 1 316 ? -17.641 -4.617 2.135 1 97.06 316 PRO B C 1
ATOM 5150 O O . PRO B 1 316 ? -18.016 -5.324 3.072 1 97.06 316 PRO B O 1
ATOM 5153 N N . ILE B 1 317 ? -16.453 -4.09 2.055 1 97.5 317 ILE B N 1
ATOM 5154 C CA . ILE B 1 317 ? -15.445 -4.18 3.111 1 97.5 317 ILE B CA 1
ATOM 5155 C C . ILE B 1 317 ? -15.102 -2.777 3.613 1 97.5 317 ILE B C 1
ATOM 5157 O O . ILE B 1 317 ? -14.812 -1.881 2.818 1 97.5 317 ILE B O 1
ATOM 5161 N N . ILE B 1 318 ? -15.219 -2.516 4.93 1 98.06 318 ILE B N 1
ATOM 5162 C CA . ILE B 1 318 ? -14.68 -1.31 5.547 1 98.06 318 ILE B CA 1
ATOM 5163 C C . ILE B 1 318 ? -13.172 -1.452 5.727 1 98.06 318 ILE B C 1
ATOM 5165 O O . ILE B 1 318 ? -12.703 -2.344 6.438 1 98.06 318 ILE B O 1
ATOM 5169 N N . PRO B 1 319 ? -12.422 -0.578 5.078 1 98.12 319 PRO B N 1
ATOM 5170 C CA . PRO B 1 319 ? -10.969 -0.745 5.188 1 98.12 319 PRO B CA 1
ATOM 5171 C C . PRO B 1 319 ? -10.461 -0.557 6.617 1 98.12 319 PRO B C 1
ATOM 5173 O O . PRO B 1 319 ? -11.07 0.175 7.402 1 98.12 319 PRO B O 1
ATOM 5176 N N . GLY B 1 320 ? -9.328 -1.211 6.91 1 97.19 320 GLY B N 1
ATOM 5177 C CA . GLY B 1 320 ? -8.695 -1.023 8.203 1 97.19 320 GLY B CA 1
ATOM 5178 C C . GLY B 1 320 ? -8.125 0.369 8.398 1 97.19 320 GLY B C 1
ATOM 5179 O O . GLY B 1 320 ? -8.102 0.889 9.516 1 97.19 320 GLY B O 1
ATOM 5180 N N . HIS B 1 321 ? -7.672 0.934 7.312 1 97.5 321 HIS B N 1
ATOM 5181 C CA . HIS B 1 321 ? -7.105 2.277 7.285 1 97.5 321 HIS B CA 1
ATOM 5182 C C . HIS B 1 321 ? -7.418 2.982 5.969 1 97.5 321 HIS B C 1
ATOM 5184 O O . HIS B 1 321 ? -7.02 2.516 4.898 1 97.5 321 HIS B O 1
ATOM 5190 N N . CYS B 1 322 ? -8.031 4.113 6.074 1 97.94 322 CYS B N 1
ATOM 5191 C CA . CYS B 1 322 ? -8.516 4.781 4.875 1 97.94 322 CYS B CA 1
ATOM 5192 C C . CYS B 1 322 ? -7.371 5.426 4.105 1 97.94 322 CYS B C 1
ATOM 5194 O O . CYS B 1 322 ? -7.352 5.398 2.873 1 97.94 322 CYS B O 1
ATOM 5196 N N . CYS B 1 323 ? -6.352 6.012 4.801 1 97.75 323 CYS B N 1
ATOM 5197 C CA . CYS B 1 323 ? -5.285 6.742 4.125 1 97.75 323 CYS B CA 1
ATOM 5198 C C . CYS B 1 323 ? -4.5 5.824 3.197 1 97.75 323 CYS B C 1
ATOM 5200 O O . CYS B 1 323 ? -4.309 6.141 2.021 1 97.75 323 CYS B O 1
ATOM 5202 N N . THR B 1 324 ? -4.082 4.664 3.701 1 97.56 324 THR B N 1
ATOM 5203 C CA . THR B 1 324 ? -3.291 3.758 2.881 1 97.56 324 THR B CA 1
ATOM 5204 C C . THR B 1 324 ? -4.164 3.08 1.828 1 97.56 324 THR B C 1
ATOM 5206 O O . THR B 1 324 ? -3.691 2.76 0.735 1 97.56 324 THR B O 1
ATOM 5209 N N . THR B 1 325 ? -5.453 2.885 2.1 1 98.38 325 THR B N 1
ATOM 5210 C CA . THR B 1 325 ? -6.359 2.297 1.12 1 98.38 325 THR B CA 1
ATOM 5211 C C . THR B 1 325 ? -6.531 3.221 -0.083 1 98.38 325 THR B C 1
ATOM 5213 O O . THR B 1 325 ? -6.418 2.783 -1.229 1 98.38 325 THR B O 1
ATOM 5216 N N . MET B 1 326 ? -6.773 4.504 0.188 1 98.44 326 MET B N 1
ATOM 5217 C CA . MET B 1 326 ? -6.922 5.473 -0.892 1 98.44 326 MET B CA 1
ATOM 5218 C C . MET B 1 326 ? -5.68 5.492 -1.776 1 98.44 326 MET B C 1
ATOM 5220 O O . MET B 1 326 ? -5.781 5.652 -2.994 1 98.44 326 MET B O 1
ATOM 5224 N N . ASN B 1 327 ? -4.539 5.285 -1.169 1 98.06 327 ASN B N 1
ATOM 5225 C CA . ASN B 1 327 ? -3.27 5.352 -1.889 1 98.06 327 ASN B CA 1
ATOM 5226 C C . ASN B 1 327 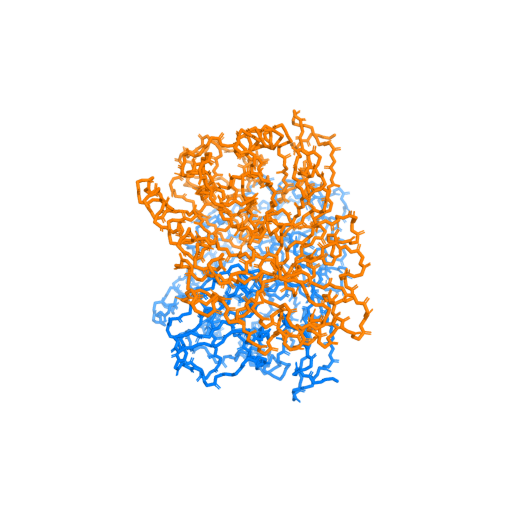? -3.072 4.133 -2.787 1 98.06 327 ASN B C 1
ATOM 5228 O O . ASN B 1 327 ? -2.143 4.102 -3.598 1 98.06 327 ASN B O 1
ATOM 5232 N N . LEU B 1 328 ? -3.957 3.131 -2.746 1 97.88 328 LEU B N 1
ATOM 5233 C CA . LEU B 1 328 ? -3.803 1.889 -3.496 1 97.88 328 LEU B CA 1
ATOM 5234 C C . LEU B 1 328 ? -4.625 1.925 -4.781 1 97.88 328 LEU B C 1
ATOM 5236 O O . LEU B 1 328 ? -4.473 1.058 -5.645 1 97.88 328 LEU B O 1
ATOM 5240 N N . HIS B 1 329 ? -5.504 2.902 -4.93 1 98.19 329 HIS B N 1
ATOM 5241 C CA . HIS B 1 329 ? -6.465 2.908 -6.027 1 98.19 329 HIS B CA 1
ATOM 5242 C C . HIS B 1 329 ? -6.246 4.105 -6.945 1 98.19 329 HIS B C 1
ATOM 5244 O O . HIS B 1 329 ? -5.812 5.168 -6.496 1 98.19 329 HIS B O 1
ATOM 5250 N N . ASP B 1 330 ? -6.594 3.932 -8.219 1 97.25 330 ASP B N 1
ATOM 5251 C CA . ASP B 1 330 ? -6.496 5.016 -9.195 1 97.25 330 ASP B CA 1
ATOM 5252 C C . ASP B 1 330 ? -7.789 5.828 -9.25 1 97.25 330 ASP B C 1
ATOM 5254 O O . ASP B 1 330 ? -7.773 7.004 -9.609 1 97.25 330 ASP B O 1
ATOM 5258 N N . TYR B 1 331 ? -8.891 5.137 -8.867 1 98 331 TYR B N 1
ATOM 5259 C CA . TYR B 1 331 ? -10.195 5.781 -8.938 1 98 331 TYR B CA 1
ATOM 5260 C C . TYR B 1 331 ? -11.062 5.383 -7.75 1 98 331 TYR B C 1
ATOM 5262 O O . TYR B 1 331 ? -10.805 4.367 -7.102 1 98 331 TYR B O 1
ATOM 5270 N N . ILE B 1 332 ? -12.031 6.199 -7.492 1 98.69 332 ILE B N 1
ATOM 5271 C CA . ILE B 1 332 ? -13.062 5.938 -6.5 1 98.69 332 ILE B CA 1
ATOM 5272 C C . ILE B 1 332 ? -14.445 6.195 -7.113 1 98.69 332 ILE B C 1
ATOM 5274 O O . ILE B 1 332 ? -14.633 7.184 -7.824 1 98.69 332 ILE B O 1
ATOM 5278 N N . TYR B 1 333 ? -15.32 5.27 -6.895 1 98.81 333 TYR B N 1
ATOM 5279 C CA . TYR B 1 333 ? -16.688 5.449 -7.379 1 98.81 333 TYR B CA 1
ATOM 5280 C C . TYR B 1 333 ? -17.547 6.152 -6.336 1 98.81 333 TYR B C 1
ATOM 5282 O O . TYR B 1 333 ? -17.531 5.781 -5.16 1 98.81 333 TYR B O 1
ATOM 5290 N N . PHE B 1 334 ? -18.203 7.227 -6.711 1 98.81 334 PHE B N 1
ATOM 5291 C CA . PHE B 1 334 ? -19.188 7.879 -5.871 1 98.81 334 PHE B CA 1
ATOM 5292 C C . PHE B 1 334 ? -20.547 7.203 -6.016 1 98.81 334 PHE B C 1
ATOM 5294 O O . PHE B 1 334 ? -21.062 7.047 -7.129 1 98.81 334 PHE B O 1
ATOM 5301 N N . VAL B 1 335 ? -21.109 6.812 -4.906 1 98.69 335 VAL B N 1
ATOM 5302 C CA . VAL B 1 335 ? -22.312 6 -4.957 1 98.69 335 VAL B CA 1
ATOM 5303 C C . VAL B 1 335 ? -23.422 6.66 -4.125 1 98.69 335 VAL B C 1
ATOM 5305 O O . VAL B 1 335 ? -23.156 7.176 -3.037 1 98.69 335 VAL B O 1
ATOM 5308 N N . ARG B 1 336 ? -24.656 6.719 -4.617 1 97.69 336 ARG B N 1
ATOM 5309 C CA . ARG B 1 336 ? -25.891 7.102 -3.924 1 97.69 336 ARG B CA 1
ATOM 5310 C C . ARG B 1 336 ? -27 6.109 -4.211 1 97.69 336 ARG B C 1
ATOM 5312 O O . ARG B 1 336 ? -27.266 5.781 -5.371 1 97.69 336 ARG B O 1
ATOM 5319 N N . ASP B 1 337 ? -27.656 5.613 -3.229 1 95.06 337 ASP B N 1
ATOM 5320 C CA . ASP B 1 337 ? -28.781 4.699 -3.391 1 95.06 337 ASP B CA 1
ATOM 5321 C C . ASP B 1 337 ? -28.422 3.541 -4.32 1 95.06 337 ASP B C 1
ATOM 5323 O O . ASP B 1 337 ? -29.125 3.271 -5.293 1 95.06 337 ASP B O 1
ATOM 5327 N N . ASP B 1 338 ? -27.25 3.018 -4.168 1 94.94 338 ASP B N 1
ATOM 5328 C CA . ASP B 1 338 ? -26.75 1.836 -4.871 1 94.94 338 ASP B CA 1
ATOM 5329 C C . ASP B 1 338 ? -26.516 2.137 -6.348 1 94.94 338 ASP B C 1
ATOM 5331 O O . ASP B 1 338 ? -26.359 1.218 -7.156 1 94.94 338 ASP B O 1
ATOM 5335 N N . LYS B 1 339 ? -26.5 3.383 -6.633 1 97.62 339 LYS B N 1
ATOM 5336 C CA . LYS B 1 339 ? -26.219 3.805 -8 1 97.62 339 LYS B CA 1
ATOM 5337 C C . LYS B 1 339 ? -24.891 4.539 -8.094 1 97.62 339 LYS B C 1
ATOM 5339 O O . LYS B 1 339 ? -24.547 5.344 -7.223 1 97.62 339 LYS B O 1
ATOM 5344 N N . ILE B 1 340 ? -24.141 4.227 -9.086 1 98 340 ILE B N 1
ATOM 5345 C CA . ILE B 1 340 ? -22.875 4.922 -9.352 1 98 340 ILE B CA 1
ATOM 5346 C C . ILE B 1 340 ? -23.172 6.301 -9.945 1 98 340 ILE B C 1
ATOM 5348 O O . ILE B 1 340 ? -23.781 6.41 -11.008 1 98 340 ILE B O 1
ATOM 5352 N N . ILE B 1 341 ? -22.688 7.301 -9.281 1 97.38 341 ILE B N 1
ATOM 5353 C CA . ILE B 1 341 ? -22.938 8.68 -9.688 1 97.38 341 ILE B CA 1
ATOM 5354 C C . ILE B 1 341 ? -21.766 9.195 -10.508 1 97.38 341 ILE B C 1
ATOM 5356 O O . ILE B 1 341 ? -21.938 10.031 -11.398 1 97.38 341 ILE B O 1
ATOM 5360 N N . ASP B 1 342 ? -20.625 8.742 -10.164 1 97.62 342 ASP B N 1
ATOM 5361 C CA . ASP B 1 342 ? -19.406 9.219 -10.812 1 97.62 342 ASP B CA 1
ATOM 5362 C C . ASP B 1 342 ? -18.234 8.281 -10.547 1 97.62 342 ASP B C 1
ATOM 5364 O O . ASP B 1 342 ? -18.281 7.469 -9.625 1 97.62 342 ASP B O 1
ATOM 5368 N N . ARG B 1 343 ? -17.328 8.203 -11.422 1 98.19 343 ARG B N 1
ATOM 5369 C CA . ARG B 1 343 ? -16 7.641 -11.234 1 98.19 343 ARG B CA 1
ATOM 5370 C C . ARG B 1 343 ? -14.945 8.734 -11.203 1 98.19 343 ARG B C 1
ATOM 5372 O O . ARG B 1 343 ? -14.711 9.422 -12.203 1 98.19 343 ARG B O 1
ATOM 5379 N N . VAL B 1 344 ? -14.32 8.859 -10.055 1 98.56 344 VAL B N 1
ATOM 5380 C CA . VAL B 1 344 ? -13.461 10.023 -9.828 1 98.56 344 VAL B CA 1
ATOM 5381 C C . VAL B 1 344 ? -12.016 9.57 -9.688 1 98.56 344 VAL B C 1
ATOM 5383 O O . VAL B 1 344 ? -11.727 8.586 -9 1 98.56 344 VAL B O 1
ATOM 5386 N N . GLU B 1 345 ? -11.125 10.25 -10.344 1 98.19 345 GLU B N 1
ATOM 5387 C CA . GLU B 1 345 ? -9.703 9.945 -10.242 1 98.19 345 GLU B CA 1
ATOM 5388 C C . GLU B 1 345 ? -9.156 10.312 -8.867 1 98.19 345 GLU B C 1
ATOM 5390 O O . GLU B 1 345 ? -9.484 11.367 -8.32 1 98.19 345 GLU B O 1
ATOM 5395 N N . ILE B 1 346 ? -8.422 9.414 -8.258 1 98.44 346 ILE B N 1
ATOM 5396 C CA . ILE B 1 346 ? -7.629 9.758 -7.082 1 98.44 346 ILE B CA 1
ATOM 5397 C C . ILE B 1 346 ? -6.328 10.422 -7.52 1 98.44 346 ILE B C 1
ATOM 5399 O O . ILE B 1 346 ? -5.316 9.75 -7.73 1 98.44 346 ILE B O 1
ATOM 5403 N N . THR B 1 347 ? -6.312 11.68 -7.531 1 97.94 347 THR B N 1
ATOM 5404 C CA . THR B 1 347 ? -5.359 12.516 -8.25 1 97.94 347 THR B CA 1
ATOM 5405 C C . THR B 1 347 ? -3.975 12.422 -7.613 1 97.94 347 THR B C 1
ATOM 5407 O O . THR B 1 347 ? -2.959 12.594 -8.297 1 97.94 347 THR B O 1
ATOM 5410 N N . SER B 1 348 ? -3.92 12.117 -6.359 1 97.88 348 SER B N 1
ATOM 5411 C CA . SER B 1 348 ? -2.637 12.25 -5.676 1 97.88 348 SER B CA 1
ATOM 5412 C C . SER B 1 348 ? -2.174 10.906 -5.117 1 97.88 348 SER B C 1
ATOM 5414 O O . SER B 1 348 ? -1.521 10.859 -4.07 1 97.88 348 SER B O 1
ATOM 5416 N N . ARG B 1 349 ? -2.68 9.828 -5.738 1 95.94 349 ARG B N 1
ATOM 5417 C CA . ARG B 1 349 ? -2.129 8.508 -5.445 1 95.94 349 ARG B CA 1
ATOM 5418 C C . ARG B 1 349 ? -0.63 8.469 -5.723 1 95.94 349 ARG B C 1
ATOM 5420 O O . ARG B 1 349 ? -0.176 8.898 -6.781 1 95.94 349 ARG B O 1
ATOM 5427 N N . GLY B 1 350 ? 0.176 7.957 -4.77 1 94.06 350 GLY B N 1
ATOM 5428 C CA . GLY B 1 350 ? 1.603 7.781 -4.988 1 94.06 350 GLY B CA 1
ATOM 5429 C C . GLY B 1 350 ? 2.4 9.055 -4.789 1 94.06 350 GLY B C 1
ATOM 5430 O O . GLY B 1 350 ? 3.623 9.062 -4.953 1 94.06 350 GLY B O 1
ATOM 5431 N N . ARG B 1 351 ? 1.726 10.18 -4.41 1 94.69 351 ARG B N 1
ATOM 5432 C CA . ARG B 1 351 ? 2.412 11.445 -4.172 1 94.69 351 ARG B CA 1
ATOM 5433 C C . ARG B 1 351 ? 3.094 11.445 -2.809 1 94.69 351 ARG B C 1
ATOM 5435 O O . ARG B 1 351 ? 2.617 12.094 -1.873 1 94.69 351 ARG B O 1
ATOM 5442 N N . SER B 1 352 ? 4.25 10.844 -2.789 1 92.88 352 SER B N 1
ATOM 5443 C CA . SER B 1 352 ? 4.91 10.648 -1.503 1 92.88 352 SER B CA 1
ATOM 5444 C C . SER B 1 352 ? 6.145 11.539 -1.38 1 92.88 352 SER B C 1
ATOM 5446 O O . SER B 1 352 ? 6.871 11.469 -0.385 1 92.88 352 SER B O 1
ATOM 5448 N N . ARG B 1 353 ? 6.375 12.453 -2.412 1 93.12 353 ARG B N 1
ATOM 5449 C CA . ARG B 1 353 ? 7.523 13.344 -2.342 1 93.12 353 ARG B CA 1
ATOM 5450 C C . ARG B 1 353 ? 7.105 14.742 -1.901 1 93.12 353 ARG B C 1
ATOM 5452 O O . ARG B 1 353 ? 5.949 15.133 -2.078 1 93.12 353 ARG B O 1
#

Foldseek 3Di:
DFPLPDDPFAKAFAVVLLLVLLLVVQVLCVQQLAAAAAECLQQLFLVVVVVSVVSGHPFHEYQFLLSLVLNLVSPTAAYENAYQDADLVSLLSQLQSQVRHQYEYEDADLVSLVSNLVNVVVNVGAYEYAAEDELDPPPDGDDDLVSRLVNQVSQVVRHRYHYAAHEYADPVLQLPQDPVVSLVSLVVSQVVVVVSCVVNVVVVHHHRAYEYAEPRNSNNDHNPGPHRYYHYHCSSACFPSNVSNPDPGDHTMWTKWFFADADQFKTKIQAAVLQAPDPRHAKDFPPFPFPDWDGDHGIIIGTRVRDVDDGGDITIIRGNGSSVNSLNDQWYFYDYPSDTPDIGGSNRRPVPD/DFLLPDDPFAKAFAVVLLLVLLLVVQVVCVQQLAAAAAECLQQLFLVVVVVSVVSGHPFHEYQFLLSLVLNLVSPTAAYENAYQDADLVSLLSQLQSQVRHQYEYEDADLVSLVSNLVNVVVNVGAYEYAAEDELDPPPDGDDDLVSRLVNQVSQVVRHRYDYAAHEYADVVLQLPQDPVVSLVSLVVSQVVVVVSCVVCVVVVHHHRAYEYAEPSNSNNDHNPGPHRYYHYHCSSACFPSNVSNPDPGDHTMWTKWFFADADQFKTKIQAAVLQAPPPRHAKDFPPFPFPDWDGDHGIIIGTRVRDVDDGGDITIIRGNGSSVNSLNDQWYFYDYPSDTPDIGGSNRRPVPD

Nearest PDB structures (foldseek):
  4v15-assembly1_B  TM=9.707E-01  e=2.789E-40  Achromobacter xylosoxidans
  7dib-assembly1_A  TM=9.741E-01  e=6.689E-38  Candidatus Filomicrobium marinum
  7dib-assembly1_B  TM=9.745E-01  e=1.683E-37  Candidatus Filomicrobium marinum
  7yqa-assembly2_D  TM=9.568E-01  e=7.086E-38  Chlamydomonas reinhardtii
  7yqa-assembly1_B  TM=9.534E-01  e=8.926E-38  Chlamydomonas reinhardtii

Organism: NCBI:txid2304605

Solvent-accessible surface area (backbone atoms only — not comparable to full-atom values): 35024 Å² total; per-residue (Å²): 102,46,59,88,72,56,70,48,51,34,44,32,34,37,46,62,42,26,50,51,21,42,50,53,51,38,53,55,30,55,75,45,70,32,42,36,22,37,27,35,64,34,61,32,20,61,69,58,51,50,52,44,39,74,56,60,30,70,34,39,22,26,66,26,62,47,39,48,49,55,38,45,74,70,64,47,49,34,38,32,32,74,35,76,66,70,50,68,71,52,32,45,49,50,22,54,47,19,68,76,28,52,36,31,37,32,39,64,50,72,66,50,50,54,54,46,21,53,33,6,52,73,63,70,20,51,37,33,34,19,42,24,41,42,58,74,54,77,75,61,44,36,86,45,62,66,53,48,47,53,51,47,52,50,34,60,71,30,60,33,37,39,57,37,29,35,34,46,49,49,63,71,39,38,74,44,65,51,61,67,58,35,47,51,51,52,51,53,45,50,52,51,48,52,53,39,52,51,53,33,44,74,69,72,40,78,70,80,36,25,33,23,45,36,54,57,49,49,82,74,61,51,79,82,49,77,56,42,30,31,34,36,31,51,48,50,28,31,23,40,43,54,55,68,55,70,62,94,58,39,66,13,44,33,35,35,23,32,30,64,44,66,54,93,62,34,31,31,27,46,35,14,56,60,60,34,20,54,88,69,22,66,57,40,42,82,96,40,91,67,88,63,69,46,72,44,64,53,27,30,39,34,51,26,88,67,46,99,74,51,66,66,42,73,44,60,27,30,26,3,22,45,38,60,21,43,47,38,36,66,49,36,32,35,29,51,96,61,27,53,74,46,79,40,64,30,73,39,44,60,42,60,56,102,47,59,88,71,56,70,47,51,34,44,32,33,37,45,64,42,25,50,52,21,42,51,52,51,39,53,57,30,55,75,48,68,31,43,35,22,36,27,35,62,34,60,32,21,61,70,58,50,51,51,45,40,73,54,60,29,72,33,39,22,26,67,26,62,46,37,48,50,55,38,45,75,71,63,47,50,34,37,33,33,74,34,77,67,69,51,67,70,53,31,46,49,50,22,54,48,19,68,77,29,54,34,31,37,32,39,66,52,72,66,50,50,53,53,43,22,52,34,8,52,74,64,71,21,51,37,35,32,20,43,25,42,41,56,74,52,78,76,61,45,35,85,46,60,66,52,47,48,54,51,46,53,50,34,60,70,30,60,32,38,39,60,37,29,36,34,45,49,49,65,73,36,38,75,45,66,52,62,67,59,33,47,50,52,52,50,52,45,51,53,52,47,50,52,39,51,52,53,32,44,74,68,73,41,77,69,79,36,26,35,23,43,34,55,57,48,48,84,74,61,49,79,83,50,78,57,42,29,31,34,34,31,49,48,50,28,32,24,39,45,56,55,68,55,71,62,95,59,40,66,13,44,33,34,36,22,33,30,63,43,68,54,94,62,33,31,30,27,46,35,13,56,60,59,34,19,55,89,70,22,66,58,40,43,80,95,41,91,69,88,64,68,47,71,44,63,55,27,29,39,33,51,27,88,69,46,100,71,51,66,67,42,73,44,59,28,30,27,3,22,46,39,59,22,43,47,38,36,65,48,35,30,36,28,51,95,62,27,53,75,44,79,40,63,29,73,39,44,60,43,59,55